Protein AF-M4E0R5-F1 (afdb_monomer_lite)

pLDDT: mean 72.03, std 20.87, range [25.81, 97.62]

Radius of gyration: 23.92 Å; chains: 1; bounding box: 68×45×77 Å

Secondary structure (DSSP, 8-state):
------EEEEE-TT---TTS--PPPHHHHT-SS-SEEEEE--TT-B----SPP--TT--EEEEES-B--HHHHHHHHHT-TT--EEEEES-BS--EEE-TT-TT--EEEEEE-TTTTTS-S----EEE--TT--EEEEEES---S-TTHHHHHHHHHHHHHHHGGG-SEEEEEHHHHHHHHHHHHTTPPPPPP--SEEEEES---TTTHHHHHHHHHT-TT--EEEEE---------HHHHHHHHHHTT--HHHHTS-TT-----SSSSSB-HHHHHHHHHHHHHT-SS--EEEEEEEGGGB-S-GGGG---PPP---------------------TT-B-SSEEEEEEEEEEEEE-----TT-----S-------EEEEEEEEEEEE----

Sequence (392 aa):
MSHNVENLSLDFSRSYYYYYGYMLPDFFYSSSSVKQLTMTLGSYQTIVPECTVSWTSLQKLSLRFCRLSDESMAKILSGCPVLENLTLYHCSELEVLDLSKSLRLRTFVNVCGPNQILHDSHLSCSLVDIASLTEANLEISSIPLNPEFNGVFLQGTVKMLKELKNAEKLKLGRNFIQILSLAEIGGVPFPMFKVKVLTLDTMICQCVIPGIERLLQNSHDLEKLIISGRSCSSILEGVHLAEYFKSQSLNTYQCWRSKDGFNWNTSCWNLQPKHVTSFVELVLKNTEKLDKMDVLLDERYVKFKTEDVVVPTLSPNRNVKKRKSDDVDGEKYVDLKNQDLIGKKINSVQQWRMDGGGYRNGNGRRCGGDGFNDGVKTMVVVVMEIEAVVDT

Organism: Brassica campestris (NCBI:txid3711)

Structure (mmCIF, N/CA/C/O backbone):
data_AF-M4E0R5-F1
#
_entry.id   AF-M4E0R5-F1
#
loop_
_atom_site.group_PDB
_atom_site.id
_atom_site.type_symbol
_atom_site.label_atom_id
_atom_site.label_alt_id
_atom_site.label_comp_id
_atom_site.label_asym_id
_atom_site.label_entity_id
_atom_site.label_seq_id
_atom_site.pdbx_PDB_ins_code
_atom_site.Cartn_x
_atom_site.Cartn_y
_atom_site.Cartn_z
_atom_site.occupancy
_atom_site.B_iso_or_equiv
_atom_site.auth_seq_id
_atom_site.auth_comp_id
_atom_site.auth_asym_id
_atom_site.auth_atom_id
_atom_site.pdbx_PDB_model_num
ATOM 1 N N . MET A 1 1 ? 10.025 -19.221 -33.374 1.00 37.12 1 MET A N 1
ATOM 2 C CA . MET A 1 1 ? 9.482 -20.314 -32.537 1.00 37.12 1 MET A CA 1
ATOM 3 C C . MET A 1 1 ? 8.296 -19.759 -31.769 1.00 37.12 1 MET A C 1
ATOM 5 O O . MET A 1 1 ? 8.468 -18.834 -30.991 1.00 37.12 1 MET A O 1
ATOM 9 N N . SER A 1 2 ? 7.097 -20.244 -32.083 1.00 47.09 2 SER A N 1
ATOM 10 C CA . SER A 1 2 ? 5.797 -19.732 -31.630 1.00 47.09 2 SER A CA 1
ATOM 11 C C . SER A 1 2 ? 5.285 -20.507 -30.416 1.00 47.09 2 SER A C 1
ATOM 13 O O . SER A 1 2 ? 4.265 -21.195 -30.480 1.00 47.09 2 SER A O 1
ATOM 15 N N . HIS A 1 3 ? 6.012 -20.447 -29.307 1.00 56.44 3 HIS A N 1
ATOM 16 C CA . HIS A 1 3 ? 5.421 -20.847 -28.038 1.00 56.44 3 HIS A CA 1
ATOM 17 C C . HIS A 1 3 ? 4.705 -19.614 -27.494 1.00 56.44 3 HIS A C 1
ATOM 19 O O . HIS A 1 3 ? 5.359 -18.642 -27.128 1.00 56.44 3 HIS A O 1
ATOM 25 N N . ASN A 1 4 ? 3.368 -19.637 -27.513 1.00 74.06 4 ASN A N 1
ATOM 26 C CA . ASN A 1 4 ? 2.501 -18.602 -26.942 1.00 74.06 4 ASN A CA 1
ATOM 27 C C . ASN A 1 4 ? 2.642 -18.609 -25.415 1.00 74.06 4 ASN A C 1
ATOM 29 O O . ASN A 1 4 ? 1.762 -19.067 -24.688 1.00 74.06 4 ASN A O 1
ATOM 33 N N . VAL A 1 5 ? 3.798 -18.177 -24.921 1.00 78.25 5 VAL A N 1
ATOM 34 C CA . VAL A 1 5 ? 4.054 -18.060 -23.493 1.00 78.25 5 VAL A CA 1
ATOM 35 C C . VAL A 1 5 ? 3.233 -16.879 -23.001 1.00 78.25 5 VAL A C 1
ATOM 37 O O . VAL A 1 5 ? 3.526 -15.737 -23.346 1.00 78.25 5 VAL A O 1
ATOM 40 N N . GLU A 1 6 ? 2.185 -17.165 -22.230 1.00 89.50 6 GLU A N 1
ATOM 41 C CA . GLU A 1 6 ? 1.337 -16.131 -21.629 1.00 89.50 6 GLU A CA 1
ATOM 42 C C . GLU A 1 6 ? 1.903 -15.631 -20.296 1.00 89.50 6 GLU A C 1
ATOM 44 O O . GLU A 1 6 ? 1.730 -14.467 -19.948 1.00 89.50 6 GLU A O 1
ATOM 49 N N . ASN A 1 7 ? 2.600 -16.499 -19.560 1.00 92.00 7 ASN A N 1
ATOM 50 C CA . ASN A 1 7 ? 3.151 -16.202 -18.243 1.00 92.00 7 ASN A CA 1
ATOM 51 C C . ASN A 1 7 ? 4.648 -16.480 -18.254 1.00 92.00 7 ASN A C 1
ATOM 53 O O . ASN A 1 7 ? 5.063 -17.619 -18.472 1.00 92.00 7 ASN A O 1
ATOM 57 N N . LEU A 1 8 ? 5.446 -15.448 -18.006 1.00 90.31 8 LEU A N 1
ATOM 58 C CA . LEU A 1 8 ? 6.896 -15.538 -17.984 1.00 90.31 8 LEU A CA 1
ATOM 59 C C . LEU A 1 8 ? 7.422 -15.019 -16.645 1.00 90.31 8 LEU A C 1
ATOM 61 O O . LEU A 1 8 ? 7.121 -13.901 -16.235 1.00 90.31 8 LEU A O 1
ATOM 65 N N . SER A 1 9 ? 8.223 -15.838 -15.969 1.00 90.69 9 SER A N 1
ATOM 66 C CA . SER A 1 9 ? 8.942 -15.446 -14.759 1.00 90.69 9 SER A CA 1
ATOM 67 C C . SER A 1 9 ? 10.429 -15.648 -14.988 1.00 90.69 9 SER A C 1
ATOM 69 O O . SER A 1 9 ? 10.860 -16.759 -15.290 1.00 90.69 9 SER A O 1
ATOM 71 N N . LEU A 1 10 ? 11.201 -14.581 -14.826 1.00 87.38 10 LEU A N 1
ATOM 72 C CA . LEU A 1 10 ? 12.648 -14.574 -14.971 1.00 87.38 10 LEU A CA 1
ATOM 73 C C . LEU A 1 10 ? 13.279 -14.211 -13.627 1.00 87.38 10 LEU A C 1
ATOM 75 O O . LEU A 1 10 ? 12.927 -13.196 -13.026 1.00 87.38 10 LEU A O 1
ATOM 79 N N . ASP A 1 11 ? 14.198 -15.048 -13.154 1.00 87.19 11 ASP A N 1
ATOM 80 C CA . ASP A 1 11 ? 14.911 -14.842 -11.896 1.00 87.19 11 ASP A CA 1
ATOM 81 C C . ASP A 1 11 ? 16.423 -14.883 -12.136 1.00 87.19 11 ASP A C 1
ATOM 83 O O . ASP A 1 11 ? 17.022 -15.942 -12.330 1.00 87.19 11 ASP A O 1
ATOM 87 N N . PHE A 1 12 ? 17.021 -13.696 -12.122 1.00 79.75 12 PHE A N 1
ATOM 88 C CA . PHE A 1 12 ? 18.450 -13.443 -12.258 1.00 79.75 12 PHE A CA 1
ATOM 89 C C . PHE A 1 12 ? 19.092 -13.026 -10.922 1.00 79.75 12 PHE A C 1
ATOM 91 O O . PHE A 1 12 ? 20.252 -12.611 -10.899 1.00 79.75 12 PHE A O 1
ATOM 98 N N . SER A 1 13 ? 18.378 -13.172 -9.795 1.00 73.12 13 SER A N 1
ATOM 99 C CA . SER A 1 13 ? 18.837 -12.756 -8.456 1.00 73.12 13 SER A CA 1
ATOM 100 C C . SER A 1 13 ? 20.124 -13.449 -7.995 1.00 73.12 13 SER A C 1
ATOM 102 O O . SER A 1 13 ? 20.842 -12.929 -7.144 1.00 73.12 13 SER A O 1
ATOM 104 N N . ARG A 1 14 ? 20.438 -14.621 -8.562 1.00 66.62 14 ARG A N 1
ATOM 105 C CA . ARG A 1 14 ? 21.638 -15.417 -8.252 1.00 66.62 14 ARG A CA 1
ATOM 106 C C . ARG A 1 14 ? 22.809 -15.182 -9.203 1.00 66.62 14 ARG A C 1
ATOM 108 O O . ARG A 1 14 ? 23.752 -15.970 -9.189 1.00 66.62 14 ARG A O 1
ATOM 115 N N . SER A 1 15 ? 22.765 -14.158 -10.054 1.00 58.75 15 SER A N 1
ATOM 116 C CA . SER A 1 15 ? 23.915 -13.848 -10.904 1.00 58.75 15 SER A CA 1
ATOM 117 C C . SER A 1 15 ? 25.091 -13.394 -10.031 1.00 58.75 15 SER A C 1
ATOM 119 O O . SER A 1 15 ? 25.094 -12.292 -9.493 1.00 58.75 15 SER A O 1
ATOM 121 N N . TYR A 1 16 ? 26.084 -14.272 -9.868 1.00 52.12 16 TYR A N 1
ATOM 122 C CA . TYR A 1 16 ? 27.263 -14.079 -9.011 1.00 52.12 16 TYR A CA 1
ATOM 123 C C . TYR A 1 16 ? 28.243 -13.006 -9.520 1.00 52.12 16 TYR A C 1
ATOM 125 O O . TYR A 1 16 ? 29.253 -12.731 -8.873 1.00 52.12 16 TYR A O 1
ATOM 133 N N . TYR A 1 17 ? 27.974 -12.394 -10.674 1.00 52.88 17 TYR A N 1
ATOM 134 C CA . TYR A 1 17 ? 28.836 -11.380 -11.270 1.00 52.88 17 TYR A CA 1
ATOM 135 C C . TYR A 1 17 ? 28.392 -9.984 -10.834 1.00 52.88 17 TYR A C 1
ATOM 137 O O . TYR A 1 17 ? 27.717 -9.266 -11.563 1.00 52.88 17 TYR A O 1
ATOM 145 N N . TYR A 1 18 ? 28.820 -9.595 -9.634 1.00 53.09 18 TYR A N 1
ATOM 146 C CA . TYR A 1 18 ? 28.557 -8.296 -8.999 1.00 53.09 18 TYR A CA 1
ATOM 147 C C . TYR A 1 18 ? 29.075 -7.063 -9.771 1.00 53.09 18 TYR A C 1
ATOM 149 O O . TYR A 1 18 ? 28.839 -5.942 -9.332 1.00 53.09 18 TYR A O 1
ATOM 157 N N . TYR A 1 19 ? 29.761 -7.243 -10.905 1.00 52.50 19 TYR A N 1
ATOM 158 C CA . TYR A 1 19 ? 30.474 -6.166 -11.603 1.00 52.50 19 TYR A CA 1
ATOM 159 C C . TYR A 1 19 ? 30.042 -5.923 -13.052 1.00 52.50 19 TYR A C 1
ATOM 161 O O . TYR A 1 19 ? 30.365 -4.873 -13.599 1.00 52.50 19 TYR A O 1
ATOM 169 N N . TYR A 1 20 ? 29.293 -6.838 -13.671 1.00 54.25 20 TYR A N 1
ATOM 170 C CA . TYR A 1 20 ? 28.807 -6.658 -15.038 1.00 54.25 20 TYR A CA 1
ATOM 171 C C . TYR A 1 20 ? 27.285 -6.686 -15.012 1.00 54.25 20 TYR A C 1
ATOM 173 O O . TYR A 1 20 ? 26.681 -7.713 -14.697 1.00 54.25 20 TYR A O 1
ATOM 181 N N . GLY A 1 21 ? 26.666 -5.535 -15.285 1.00 58.72 21 GLY A N 1
ATOM 182 C CA . GLY A 1 21 ? 25.216 -5.432 -15.412 1.00 58.72 21 GLY A CA 1
ATOM 183 C C . GLY A 1 21 ? 24.714 -6.475 -16.409 1.00 58.72 21 GLY A C 1
ATOM 184 O O . GLY A 1 21 ? 25.207 -6.553 -17.532 1.00 58.72 21 GLY A O 1
ATOM 185 N N . TYR A 1 22 ? 23.772 -7.318 -15.986 1.00 63.25 22 TYR A N 1
ATOM 186 C CA . TYR A 1 22 ? 23.143 -8.268 -16.894 1.00 63.25 22 TYR A CA 1
ATOM 187 C C . TYR A 1 22 ? 22.145 -7.512 -17.766 1.00 63.25 22 TYR A C 1
ATOM 189 O O . TYR A 1 22 ? 21.127 -7.033 -17.267 1.00 63.25 22 TYR A O 1
ATOM 197 N N . MET A 1 23 ? 22.439 -7.408 -19.059 1.00 68.62 23 MET A N 1
ATOM 198 C CA . MET A 1 23 ? 21.498 -6.875 -20.035 1.00 68.62 23 MET A CA 1
ATOM 199 C C . MET A 1 23 ? 20.584 -7.998 -20.516 1.00 68.62 23 MET A C 1
ATOM 201 O O . MET A 1 23 ? 21.045 -9.031 -21.006 1.00 68.62 23 MET A O 1
ATOM 205 N N . LEU A 1 24 ? 19.276 -7.791 -20.367 1.00 74.19 24 LEU A N 1
ATOM 206 C CA . LEU A 1 24 ? 18.270 -8.651 -20.982 1.00 74.19 24 LEU A CA 1
ATOM 207 C C . LEU A 1 24 ? 18.409 -8.566 -22.510 1.00 74.19 24 LEU A C 1
ATOM 209 O O . LEU A 1 24 ? 18.356 -7.461 -23.046 1.00 74.19 24 LEU A O 1
ATOM 213 N N . PRO A 1 25 ? 18.550 -9.698 -23.220 1.00 76.31 25 PRO A N 1
ATOM 214 C CA . PRO A 1 25 ? 18.583 -9.697 -24.677 1.00 76.31 25 PRO A CA 1
ATOM 215 C C . PRO A 1 25 ? 17.346 -9.041 -25.309 1.00 76.31 25 PRO A C 1
ATOM 217 O O . PRO A 1 25 ? 16.223 -9.258 -24.852 1.00 76.31 25 PRO A O 1
ATOM 220 N N . ASP A 1 26 ? 17.535 -8.336 -26.426 1.00 79.88 26 ASP A N 1
ATOM 221 C CA . ASP A 1 26 ? 16.483 -7.560 -27.104 1.00 79.88 26 ASP A CA 1
ATOM 222 C C . ASP A 1 26 ? 15.208 -8.344 -27.438 1.00 79.88 26 ASP A C 1
ATOM 224 O O . ASP A 1 26 ? 14.092 -7.822 -27.369 1.00 79.88 26 ASP A O 1
ATOM 228 N N . PHE A 1 27 ? 15.343 -9.632 -27.760 1.00 78.88 27 PHE A N 1
ATOM 229 C CA . PHE A 1 27 ? 14.192 -10.460 -28.112 1.00 78.88 27 PHE A CA 1
ATOM 230 C C . PHE A 1 27 ? 13.180 -10.593 -26.960 1.00 78.88 27 PHE A C 1
ATOM 232 O O . PHE A 1 27 ? 11.996 -10.809 -27.221 1.00 78.88 27 PHE A O 1
ATOM 239 N N . PHE A 1 28 ? 13.603 -10.436 -25.698 1.00 79.88 28 PHE A N 1
ATOM 240 C CA . PHE A 1 28 ? 12.690 -10.461 -24.552 1.00 79.88 28 PHE A CA 1
ATOM 241 C C . PHE A 1 28 ? 11.757 -9.251 -24.530 1.00 79.88 28 PHE A C 1
ATOM 243 O O . PHE A 1 28 ? 10.594 -9.382 -24.145 1.00 79.88 28 PHE A O 1
ATOM 250 N N . TYR A 1 29 ? 12.226 -8.092 -24.992 1.00 84.75 29 TYR A N 1
ATOM 251 C CA . TYR A 1 29 ? 11.418 -6.877 -25.076 1.00 84.75 29 TYR A CA 1
ATOM 252 C C . TYR A 1 29 ? 10.427 -6.906 -26.245 1.00 84.75 29 TYR A C 1
ATOM 254 O O . TYR A 1 29 ? 9.484 -6.127 -26.254 1.00 84.75 29 TYR A O 1
ATOM 262 N N . SER A 1 30 ? 10.584 -7.827 -27.200 1.00 84.31 30 SER A N 1
ATOM 263 C CA . SER A 1 30 ? 9.754 -7.911 -28.415 1.00 84.31 30 SER A CA 1
ATOM 264 C C . SER A 1 30 ? 8.632 -8.960 -28.347 1.00 84.31 30 SER A C 1
ATOM 266 O O . SER A 1 30 ? 7.985 -9.249 -29.354 1.00 84.31 30 SER A O 1
ATOM 268 N N . SER A 1 31 ? 8.403 -9.578 -27.184 1.00 83.75 31 SER A N 1
ATOM 269 C CA . SER A 1 31 ? 7.405 -10.644 -27.047 1.00 83.75 31 SER A CA 1
ATOM 270 C C . SER A 1 31 ? 5.974 -10.103 -26.998 1.00 83.75 31 SER A C 1
ATOM 272 O O . SER A 1 31 ? 5.573 -9.462 -26.029 1.00 83.75 31 SER A O 1
ATOM 274 N N . SER A 1 32 ? 5.171 -10.430 -28.012 1.00 85.38 32 SER A N 1
ATOM 275 C CA . SER A 1 32 ? 3.774 -9.995 -28.122 1.00 85.38 32 SER A CA 1
ATOM 276 C C . SER A 1 32 ? 2.759 -10.945 -27.478 1.00 85.38 32 SER A C 1
ATOM 278 O O . SER A 1 32 ? 1.594 -10.576 -27.354 1.00 85.38 32 SER A O 1
ATOM 280 N N . SER A 1 33 ? 3.154 -12.154 -27.056 1.00 88.31 33 SER A N 1
ATOM 281 C CA . SER A 1 33 ? 2.235 -13.150 -26.472 1.00 88.31 33 SER A CA 1
ATOM 282 C C . SER A 1 33 ? 2.136 -13.093 -24.946 1.00 88.31 33 SER A C 1
ATOM 284 O O . SER A 1 33 ? 1.185 -13.627 -24.374 1.00 88.31 33 SER A O 1
ATOM 286 N N . VAL A 1 34 ? 3.125 -12.491 -24.280 1.00 91.56 34 VAL A N 1
ATOM 287 C CA . VAL A 1 34 ? 3.222 -12.494 -22.815 1.00 91.56 34 VAL A CA 1
ATOM 288 C C . VAL A 1 34 ? 2.166 -11.561 -22.232 1.00 91.56 34 VAL A C 1
ATOM 290 O O . VAL A 1 34 ? 2.113 -10.380 -22.559 1.00 91.56 34 VAL A O 1
ATOM 293 N N . LYS A 1 35 ? 1.333 -12.108 -21.345 1.00 95.12 35 LYS A N 1
ATOM 294 C CA . LYS A 1 35 ? 0.284 -11.397 -20.603 1.00 95.12 35 LYS A CA 1
ATOM 295 C C . LYS A 1 35 ? 0.720 -11.051 -19.184 1.00 95.12 35 LYS A C 1
ATOM 297 O O . LYS A 1 35 ? 0.291 -10.030 -18.649 1.00 95.12 35 LYS A O 1
ATOM 302 N N . GLN A 1 36 ? 1.565 -11.880 -18.572 1.00 95.81 36 GLN A N 1
ATOM 303 C CA . GLN A 1 36 ? 2.117 -11.654 -17.237 1.00 95.81 36 GLN A CA 1
ATOM 304 C C . GLN A 1 36 ? 3.633 -11.848 -17.261 1.00 95.81 36 GLN A C 1
ATOM 306 O O . GLN A 1 36 ? 4.116 -12.917 -17.638 1.00 95.81 36 GLN A O 1
ATOM 311 N N . LEU A 1 37 ? 4.366 -10.823 -16.833 1.00 93.94 37 LEU A N 1
ATOM 312 C CA . LEU A 1 37 ? 5.822 -10.821 -16.766 1.00 93.94 37 LEU A CA 1
ATOM 313 C C . LEU A 1 37 ? 6.274 -10.478 -15.350 1.00 93.94 37 LEU A C 1
ATOM 315 O O . LEU A 1 37 ? 5.969 -9.400 -14.843 1.00 93.94 37 LEU A O 1
ATOM 319 N N . THR A 1 38 ? 7.047 -11.375 -14.748 1.00 93.81 38 THR A N 1
ATOM 320 C CA . THR A 1 38 ? 7.777 -11.112 -13.506 1.00 93.81 38 THR A CA 1
ATOM 321 C C . THR A 1 38 ? 9.266 -11.187 -13.786 1.00 93.81 38 THR A C 1
ATOM 323 O O . THR A 1 38 ? 9.756 -12.215 -14.249 1.00 93.81 38 THR A O 1
ATOM 326 N N . MET A 1 39 ? 9.996 -10.122 -13.478 1.00 90.06 39 MET A N 1
ATOM 327 C CA . MET A 1 39 ? 11.451 -10.082 -13.577 1.00 90.06 39 MET A CA 1
ATOM 328 C C . MET A 1 39 ? 12.046 -9.780 -12.210 1.00 90.06 39 MET A C 1
ATOM 330 O O . MET A 1 39 ? 11.710 -8.781 -11.582 1.00 90.06 39 MET A O 1
ATOM 334 N N . THR A 1 40 ? 12.919 -10.668 -11.746 1.00 88.38 40 THR A N 1
ATOM 335 C CA . THR A 1 40 ? 13.699 -10.499 -10.519 1.00 88.38 40 THR A CA 1
ATOM 336 C C . THR A 1 40 ? 15.161 -10.383 -10.908 1.00 88.38 40 THR A C 1
ATOM 338 O O . THR A 1 40 ? 15.722 -11.325 -11.464 1.00 88.38 40 THR A O 1
ATOM 341 N N . LEU A 1 41 ? 15.763 -9.230 -10.649 1.00 81.81 41 LEU A N 1
ATOM 342 C CA . LEU A 1 41 ? 17.167 -8.960 -10.940 1.00 81.81 41 LEU A CA 1
ATOM 343 C C . LEU A 1 41 ? 18.009 -8.982 -9.659 1.00 81.81 41 LEU A C 1
ATOM 345 O O . LEU A 1 41 ? 17.493 -9.120 -8.550 1.00 81.81 41 LEU A O 1
ATOM 349 N N . GLY A 1 42 ? 19.330 -8.909 -9.810 1.00 74.75 42 GLY A N 1
ATOM 350 C CA . GLY A 1 42 ? 20.227 -8.622 -8.689 1.00 74.75 42 GLY A CA 1
ATOM 351 C C . GLY A 1 42 ? 20.220 -7.127 -8.352 1.00 74.75 42 GLY A C 1
ATOM 352 O O . GLY A 1 42 ? 20.099 -6.302 -9.249 1.00 74.75 42 GLY A O 1
ATOM 353 N N . SER A 1 43 ? 20.445 -6.767 -7.085 1.00 65.75 43 SER A N 1
ATOM 354 C CA . SER A 1 43 ? 20.337 -5.395 -6.536 1.00 65.75 43 SER A CA 1
ATOM 355 C C . SER A 1 43 ? 21.202 -4.306 -7.196 1.00 65.75 43 SER A C 1
ATOM 357 O O . SER A 1 43 ? 21.072 -3.132 -6.858 1.00 65.75 43 SER A O 1
ATOM 359 N N . TYR A 1 44 ? 22.099 -4.680 -8.107 1.00 69.94 44 TYR A N 1
ATOM 360 C CA . TYR A 1 44 ? 22.992 -3.778 -8.840 1.00 69.94 44 TYR A CA 1
ATOM 361 C C . TYR A 1 44 ? 22.753 -3.799 -10.355 1.00 69.94 44 TYR A C 1
ATOM 363 O O . TYR A 1 44 ? 23.498 -3.172 -11.100 1.00 69.94 44 TYR A O 1
ATOM 371 N N . GLN A 1 45 ? 21.751 -4.542 -10.826 1.00 75.75 45 GLN A N 1
ATOM 372 C CA . GLN A 1 45 ? 21.467 -4.681 -12.248 1.00 75.75 45 GLN A CA 1
ATOM 373 C C . GLN A 1 45 ? 20.469 -3.621 -12.702 1.00 75.75 45 GLN A C 1
ATOM 375 O O . GLN A 1 45 ? 19.420 -3.428 -12.082 1.00 75.75 45 GLN A O 1
ATOM 380 N N . THR A 1 46 ? 20.801 -2.970 -13.812 1.00 79.75 46 THR A N 1
ATOM 381 C CA . THR A 1 46 ? 19.979 -1.936 -14.439 1.00 79.75 46 THR A CA 1
ATOM 382 C C . THR A 1 46 ? 19.196 -2.515 -15.603 1.00 79.75 46 THR A C 1
ATOM 384 O O . THR A 1 46 ? 19.742 -3.250 -16.426 1.00 79.75 46 THR A O 1
ATOM 387 N N . ILE A 1 47 ? 17.913 -2.169 -15.685 1.00 82.25 47 ILE A N 1
ATOM 388 C CA . ILE A 1 47 ? 17.112 -2.431 -16.878 1.00 82.25 47 ILE A CA 1
ATOM 389 C C . ILE A 1 47 ? 17.338 -1.277 -17.844 1.00 82.25 47 ILE A C 1
ATOM 391 O O . ILE A 1 47 ? 16.903 -0.165 -17.573 1.00 82.25 47 ILE A O 1
ATOM 395 N N . VAL A 1 48 ? 17.989 -1.560 -18.971 1.00 85.69 48 VAL A N 1
ATOM 396 C CA . VAL A 1 48 ? 18.169 -0.612 -20.075 1.00 85.69 48 VAL A CA 1
ATOM 397 C C . VAL A 1 48 ? 17.691 -1.301 -21.351 1.00 85.69 48 VAL A C 1
ATOM 399 O O . VAL A 1 48 ? 18.427 -2.105 -21.922 1.00 85.69 48 VAL A O 1
ATOM 402 N N . PRO A 1 49 ? 16.439 -1.084 -21.785 1.00 84.31 49 PRO A N 1
ATOM 403 C CA . PRO A 1 49 ? 15.980 -1.611 -23.060 1.00 84.31 49 PRO A CA 1
ATOM 404 C C . PRO A 1 49 ? 16.671 -0.828 -24.181 1.00 84.31 49 PRO A C 1
ATOM 406 O O . PRO A 1 49 ? 16.403 0.362 -24.342 1.00 84.31 49 PRO A O 1
ATOM 409 N N . GLU A 1 50 ? 17.540 -1.457 -24.971 1.00 83.94 50 GLU A N 1
ATOM 410 C CA . GLU A 1 50 ? 18.179 -0.806 -26.128 1.00 83.94 50 GLU A CA 1
ATOM 411 C C . GLU A 1 50 ? 17.229 -0.789 -27.337 1.00 83.94 50 GLU A C 1
ATOM 413 O O . GLU A 1 50 ? 17.048 0.240 -27.992 1.00 83.94 50 GLU A O 1
ATOM 418 N N . CYS A 1 51 ? 16.484 -1.873 -27.548 1.00 83.06 51 CYS A N 1
ATOM 419 C CA . CYS A 1 51 ? 15.434 -1.967 -28.563 1.00 83.06 51 CYS A CA 1
ATOM 420 C C . CYS A 1 51 ? 14.076 -1.387 -28.121 1.00 83.06 51 CYS A C 1
ATOM 422 O O . CYS A 1 51 ? 13.846 -1.079 -26.951 1.00 83.06 51 CYS A O 1
ATOM 424 N N . THR A 1 52 ? 13.152 -1.232 -29.073 1.00 87.25 52 THR A N 1
ATOM 425 C CA . THR A 1 52 ? 11.755 -0.870 -28.789 1.00 87.25 52 THR A CA 1
ATOM 426 C C . THR A 1 52 ? 11.062 -1.987 -28.013 1.00 87.25 52 THR A C 1
ATOM 428 O O . THR A 1 52 ? 11.015 -3.129 -28.466 1.00 87.25 52 THR A O 1
ATOM 431 N N . VAL A 1 53 ? 10.469 -1.642 -26.869 1.00 91.31 53 VAL A N 1
ATOM 432 C CA . VAL A 1 53 ? 9.648 -2.576 -26.093 1.00 91.31 53 VAL A CA 1
ATOM 433 C C . VAL A 1 53 ? 8.302 -2.760 -26.796 1.00 91.31 53 VAL A C 1
ATOM 435 O O . VAL A 1 53 ? 7.621 -1.792 -27.116 1.00 91.31 53 VAL A O 1
ATOM 438 N N . SER A 1 54 ? 7.920 -4.008 -27.045 1.00 91.94 54 SER A N 1
ATOM 439 C CA . SER A 1 54 ? 6.700 -4.417 -27.743 1.00 91.94 54 SER A CA 1
ATOM 440 C C . SER A 1 54 ? 5.995 -5.545 -26.980 1.00 91.94 54 SER A C 1
ATOM 442 O O . SER A 1 54 ? 5.787 -6.649 -27.488 1.00 91.94 54 SER A O 1
ATOM 444 N N . TRP A 1 55 ? 5.583 -5.241 -25.753 1.00 93.00 55 TRP A N 1
ATOM 445 C CA . TRP A 1 55 ? 4.798 -6.107 -24.873 1.00 93.00 55 TRP A CA 1
ATOM 446 C C . TRP A 1 55 ? 3.294 -5.854 -25.050 1.00 93.00 55 TRP A C 1
ATOM 448 O O . TRP A 1 55 ? 2.560 -5.530 -24.116 1.00 93.00 55 TRP A O 1
ATOM 458 N N . THR A 1 56 ? 2.817 -6.001 -26.286 1.00 93.19 56 THR A N 1
ATOM 459 C CA . THR A 1 56 ? 1.481 -5.547 -26.712 1.00 93.19 56 THR A CA 1
ATOM 460 C C . THR A 1 56 ? 0.307 -6.267 -26.045 1.00 93.19 56 THR A C 1
ATOM 462 O O . THR A 1 56 ? -0.783 -5.703 -25.995 1.00 93.19 56 THR A O 1
ATOM 465 N N . SER A 1 57 ? 0.518 -7.474 -25.509 1.00 94.25 57 SER A N 1
ATOM 466 C CA . SER A 1 57 ? -0.498 -8.240 -24.765 1.00 94.25 57 SER A CA 1
ATOM 467 C C . SER A 1 57 ? -0.314 -8.196 -23.244 1.00 94.25 57 SER A C 1
ATOM 469 O O . SER A 1 57 ? -1.074 -8.850 -22.526 1.00 94.25 57 SER A O 1
ATOM 471 N N . LEU A 1 58 ? 0.686 -7.464 -22.738 1.00 95.94 58 LEU A N 1
ATOM 472 C CA . LEU A 1 58 ? 1.067 -7.512 -21.331 1.00 95.94 58 LEU A CA 1
ATOM 473 C C . LEU A 1 58 ? 0.064 -6.763 -20.456 1.00 95.94 58 LEU A C 1
ATOM 475 O O . LEU A 1 58 ? -0.095 -5.551 -20.557 1.00 95.94 58 LEU A O 1
ATOM 479 N N . GLN A 1 59 ? -0.580 -7.509 -19.564 1.00 96.88 59 GLN A N 1
ATOM 480 C CA . GLN A 1 59 ? -1.576 -7.013 -18.615 1.00 96.88 59 GLN A CA 1
ATOM 481 C C . GLN A 1 59 ? -0.985 -6.831 -17.218 1.00 96.88 59 GLN A C 1
ATOM 483 O O . GLN A 1 59 ? -1.447 -5.970 -16.468 1.00 96.88 59 GLN A O 1
ATOM 488 N N . LYS A 1 60 ? 0.022 -7.633 -16.845 1.00 97.62 60 LYS A N 1
ATOM 489 C CA . LYS A 1 60 ? 0.671 -7.550 -15.531 1.00 97.62 60 LYS A CA 1
ATOM 490 C C . LYS A 1 60 ? 2.183 -7.533 -15.653 1.00 97.62 60 LYS A C 1
ATOM 492 O O . LYS A 1 60 ? 2.769 -8.466 -16.200 1.00 97.62 60 LYS A O 1
ATOM 497 N N . LEU A 1 61 ? 2.793 -6.508 -15.074 1.00 96.25 61 LEU A N 1
ATOM 498 C CA . LEU A 1 61 ? 4.236 -6.354 -14.992 1.00 96.25 61 LEU A CA 1
ATOM 499 C C . LEU A 1 61 ? 4.670 -6.307 -13.528 1.00 96.25 61 LEU A C 1
ATOM 501 O O . LEU A 1 61 ? 4.188 -5.478 -12.758 1.00 96.25 61 LEU A O 1
ATOM 505 N N . SER A 1 62 ? 5.604 -7.177 -13.155 1.00 95.88 62 SER A N 1
ATOM 506 C CA . SER A 1 62 ? 6.280 -7.151 -11.864 1.00 95.88 62 SER A CA 1
ATOM 507 C C . SER A 1 62 ? 7.787 -7.054 -12.065 1.00 95.88 62 SER A C 1
ATOM 509 O O . SER A 1 62 ? 8.400 -7.937 -12.662 1.00 95.88 62 SER A O 1
ATOM 511 N N . LEU A 1 63 ? 8.381 -5.980 -11.552 1.00 92.19 63 LEU A N 1
ATOM 512 C CA . LEU A 1 63 ? 9.822 -5.748 -11.544 1.00 92.19 63 LEU A CA 1
ATOM 513 C C . LEU A 1 63 ? 10.315 -5.813 -10.103 1.00 92.19 63 LEU A C 1
ATOM 515 O O . LEU A 1 63 ? 9.717 -5.208 -9.211 1.00 92.19 63 LEU A O 1
ATOM 519 N N . ARG A 1 64 ? 11.377 -6.582 -9.860 1.00 88.88 64 ARG A N 1
ATOM 520 C CA . ARG A 1 64 ? 11.907 -6.817 -8.517 1.00 88.88 64 ARG A CA 1
ATOM 521 C C . ARG A 1 64 ? 13.418 -6.636 -8.492 1.00 88.88 64 ARG A C 1
ATOM 523 O O . ARG A 1 64 ? 14.122 -7.263 -9.281 1.00 88.88 64 ARG A O 1
ATOM 530 N N . PHE A 1 65 ? 13.898 -5.838 -7.540 1.00 84.06 65 PHE A N 1
ATOM 531 C CA . PHE A 1 65 ? 15.313 -5.569 -7.278 1.00 84.06 65 PHE A CA 1
ATOM 532 C C . PHE A 1 65 ? 16.063 -5.011 -8.500 1.00 84.06 65 PHE A C 1
ATOM 534 O O . PHE A 1 65 ? 17.168 -5.449 -8.805 1.00 84.06 65 PHE A O 1
ATOM 541 N N . CYS A 1 66 ? 15.447 -4.074 -9.227 1.00 81.19 66 CYS A N 1
ATOM 542 C CA . CYS A 1 66 ? 16.000 -3.491 -10.456 1.00 81.19 66 CYS A CA 1
ATOM 543 C C . CYS A 1 66 ? 16.443 -2.039 -10.234 1.00 81.19 66 CYS A C 1
ATOM 545 O O . CYS A 1 66 ? 15.707 -1.277 -9.614 1.00 81.19 66 CYS A O 1
ATOM 547 N N . ARG A 1 67 ? 17.572 -1.622 -10.811 1.00 84.12 67 ARG A N 1
ATOM 548 C CA . ARG A 1 67 ? 17.841 -0.197 -11.067 1.00 84.12 67 ARG A CA 1
ATOM 549 C C . ARG A 1 67 ? 17.086 0.213 -12.323 1.00 84.12 67 ARG A C 1
ATOM 551 O O . ARG A 1 67 ? 17.200 -0.456 -13.354 1.00 84.12 67 ARG A O 1
ATOM 558 N N . LEU A 1 68 ? 16.254 1.237 -12.216 1.00 85.44 68 LEU A N 1
ATOM 559 C CA . LEU A 1 68 ? 15.285 1.583 -13.243 1.00 85.44 68 LEU A CA 1
ATOM 560 C C . LEU A 1 68 ? 15.192 3.101 -13.364 1.00 85.44 68 LEU A C 1
ATOM 562 O O . LEU A 1 68 ? 14.523 3.733 -12.559 1.00 85.44 68 LEU A O 1
ATOM 566 N N . SER A 1 69 ? 15.835 3.663 -14.388 1.00 88.69 69 SER A N 1
ATOM 567 C CA . SER A 1 69 ? 15.726 5.091 -14.689 1.00 88.69 69 SER A CA 1
ATOM 568 C C . SER A 1 69 ? 14.344 5.460 -15.235 1.00 88.69 69 SER A C 1
ATOM 570 O O . SER A 1 69 ? 13.665 4.631 -15.855 1.00 88.69 69 SER A O 1
ATOM 572 N N . ASP A 1 70 ? 13.973 6.733 -15.092 1.00 89.75 70 ASP A N 1
ATOM 573 C CA . ASP A 1 70 ? 12.744 7.306 -15.657 1.00 89.75 70 ASP A CA 1
ATOM 574 C C . ASP A 1 70 ? 12.617 7.034 -17.169 1.00 89.75 70 ASP A C 1
ATOM 576 O O . ASP A 1 70 ? 11.556 6.634 -17.652 1.00 89.75 70 ASP A O 1
ATOM 580 N N . GLU A 1 71 ? 13.716 7.168 -17.923 1.00 91.56 71 GLU A N 1
ATOM 581 C CA . GLU A 1 71 ? 13.752 6.889 -19.366 1.00 91.56 71 GLU A CA 1
ATOM 582 C C . GLU A 1 71 ? 13.424 5.421 -19.673 1.00 91.56 71 GLU A C 1
ATOM 584 O O . GLU A 1 71 ? 12.586 5.121 -20.532 1.00 91.56 71 GLU A O 1
ATOM 589 N N . SER A 1 72 ? 14.052 4.496 -18.945 1.00 90.69 72 SER A N 1
ATOM 590 C CA . SER A 1 72 ? 13.845 3.059 -19.139 1.00 90.69 72 SER A CA 1
ATOM 591 C C . SER A 1 72 ? 12.413 2.665 -18.798 1.00 90.69 72 SER A C 1
ATOM 593 O O . SER A 1 72 ? 11.790 1.891 -19.531 1.00 90.69 72 SER A O 1
ATOM 595 N N . MET A 1 73 ? 11.857 3.240 -17.728 1.00 92.38 73 MET A N 1
ATOM 596 C CA . MET A 1 73 ? 10.473 3.001 -17.342 1.00 92.38 73 MET A CA 1
ATOM 597 C C . MET A 1 73 ? 9.486 3.563 -18.369 1.00 92.38 73 MET A C 1
ATOM 599 O O . MET A 1 73 ? 8.563 2.858 -18.782 1.00 92.38 73 MET A O 1
ATOM 603 N N . ALA A 1 74 ? 9.705 4.785 -18.860 1.00 92.62 74 ALA A N 1
ATOM 604 C CA . ALA A 1 74 ? 8.876 5.386 -19.902 1.00 92.62 74 ALA A CA 1
ATOM 605 C C . ALA A 1 74 ? 8.889 4.552 -21.195 1.00 92.62 74 ALA A C 1
ATOM 607 O O . ALA A 1 74 ? 7.842 4.346 -21.821 1.00 92.62 74 ALA A O 1
ATOM 608 N N . LYS A 1 75 ? 10.058 4.018 -21.574 1.00 92.81 75 LYS A N 1
ATOM 609 C CA . LYS A 1 75 ? 10.207 3.123 -22.728 1.00 92.81 75 LYS A CA 1
ATOM 610 C C . LYS A 1 75 ? 9.434 1.819 -22.531 1.00 92.81 75 LYS A C 1
ATOM 612 O O . LYS A 1 75 ? 8.678 1.431 -23.421 1.00 92.81 75 LYS A O 1
ATOM 617 N N . ILE A 1 76 ? 9.541 1.194 -21.357 1.00 93.38 76 ILE A N 1
ATOM 618 C CA . ILE A 1 76 ? 8.773 -0.008 -21.002 1.00 93.38 76 ILE A CA 1
ATOM 619 C C . ILE A 1 76 ? 7.269 0.253 -21.085 1.00 93.38 76 ILE A C 1
ATOM 621 O O . ILE A 1 76 ? 6.570 -0.460 -21.805 1.00 93.38 76 ILE A O 1
ATOM 625 N N . LEU A 1 77 ? 6.767 1.289 -20.406 1.00 93.69 77 LEU A N 1
ATOM 626 C CA . LEU A 1 77 ? 5.337 1.603 -20.380 1.00 93.69 77 LEU A CA 1
ATOM 627 C C . LEU A 1 77 ? 4.785 1.915 -21.771 1.00 93.69 77 LEU A C 1
ATOM 629 O O . LEU A 1 77 ? 3.691 1.467 -22.109 1.00 93.69 77 LEU A O 1
ATOM 633 N N . SER A 1 78 ? 5.556 2.607 -22.616 1.00 92.88 78 SER A N 1
ATOM 634 C CA . SER A 1 78 ? 5.152 2.876 -24.002 1.00 92.88 78 SER A CA 1
ATOM 635 C C . SER A 1 78 ? 4.950 1.605 -24.840 1.00 92.88 78 SER A C 1
ATOM 637 O O . SER A 1 78 ? 4.158 1.612 -25.780 1.00 92.88 78 SER A O 1
ATOM 639 N N . GLY A 1 79 ? 5.614 0.507 -24.467 1.00 93.44 79 GLY A N 1
ATOM 640 C CA . GLY A 1 79 ? 5.468 -0.807 -25.087 1.00 93.44 79 GLY A CA 1
ATOM 641 C C . GLY A 1 79 ? 4.357 -1.680 -24.499 1.00 93.44 79 GLY A C 1
ATOM 642 O O . GLY A 1 79 ? 4.161 -2.789 -24.993 1.00 93.44 79 GLY A O 1
ATOM 643 N N . CYS A 1 80 ? 3.636 -1.213 -23.468 1.00 94.62 80 CYS A N 1
ATOM 644 C CA . CYS A 1 80 ? 2.619 -1.976 -22.728 1.00 94.62 80 CYS A CA 1
ATOM 645 C C . CYS A 1 80 ? 1.217 -1.325 -22.800 1.00 94.62 80 CYS A C 1
ATOM 647 O O . CYS A 1 80 ? 0.646 -0.965 -21.768 1.00 94.62 80 CYS A O 1
ATOM 649 N N . PRO A 1 81 ? 0.606 -1.182 -23.990 1.00 93.12 81 PRO A N 1
ATOM 650 C CA . PRO A 1 81 ? -0.638 -0.420 -24.171 1.00 93.12 81 PRO A CA 1
ATOM 651 C C . PRO A 1 81 ? -1.862 -0.997 -23.436 1.00 93.12 81 PRO A C 1
ATOM 653 O O . PRO A 1 81 ? -2.866 -0.306 -23.260 1.00 93.12 81 PRO A O 1
ATOM 656 N N . VAL A 1 82 ? -1.813 -2.267 -23.023 1.00 95.50 82 VAL A N 1
ATOM 657 C CA . VAL A 1 82 ? -2.911 -2.961 -22.327 1.00 95.50 82 VAL A CA 1
ATOM 658 C C . VAL A 1 82 ? -2.596 -3.287 -20.867 1.00 95.50 82 VAL A C 1
ATOM 660 O O . VAL A 1 82 ? -3.281 -4.120 -20.277 1.00 95.50 82 VAL A O 1
ATOM 663 N N . LEU A 1 83 ? -1.581 -2.638 -20.287 1.00 97.00 83 LEU A N 1
ATOM 664 C CA . LEU A 1 83 ? -1.164 -2.869 -18.907 1.00 97.00 83 LEU A CA 1
ATOM 665 C C . LEU A 1 83 ? -2.279 -2.497 -17.926 1.00 97.00 83 LEU A C 1
ATOM 667 O O . LEU A 1 83 ? -2.791 -1.382 -17.947 1.00 97.00 83 LEU A O 1
ATOM 671 N N . GLU A 1 84 ? -2.620 -3.430 -17.042 1.00 97.50 84 GLU A N 1
ATOM 672 C CA . GLU A 1 84 ? -3.660 -3.270 -16.019 1.00 97.50 84 GLU A CA 1
ATOM 673 C C . GLU A 1 84 ? -3.076 -3.270 -14.604 1.00 97.50 84 GLU A C 1
ATOM 675 O O . GLU A 1 84 ? -3.636 -2.637 -13.709 1.00 97.50 84 GLU A O 1
ATOM 680 N N . ASN A 1 85 ? -1.935 -3.943 -14.407 1.00 97.56 85 ASN A N 1
ATOM 681 C CA . ASN A 1 85 ? -1.285 -4.099 -13.110 1.00 97.56 85 ASN A CA 1
ATOM 682 C C . ASN A 1 85 ? 0.222 -3.844 -13.208 1.00 97.56 85 ASN A C 1
ATOM 684 O O . ASN A 1 85 ? 0.919 -4.510 -13.978 1.00 97.56 85 ASN A O 1
ATOM 688 N N . LEU A 1 86 ? 0.727 -2.952 -12.360 1.00 96.44 86 LEU A N 1
ATOM 689 C CA . LEU A 1 86 ? 2.150 -2.660 -12.226 1.00 96.44 86 LEU A CA 1
ATOM 690 C C . LEU A 1 86 ? 2.593 -2.916 -10.788 1.00 96.44 86 LEU A C 1
ATOM 692 O O . LEU A 1 86 ? 1.996 -2.409 -9.843 1.00 96.44 86 LEU A O 1
ATOM 696 N N . THR A 1 87 ? 3.648 -3.706 -10.619 1.00 95.06 87 THR A N 1
ATOM 697 C CA . THR A 1 87 ? 4.271 -3.976 -9.323 1.00 95.06 87 THR A CA 1
ATOM 698 C C . THR A 1 87 ? 5.757 -3.667 -9.383 1.00 95.06 87 THR A C 1
ATOM 700 O O . THR A 1 87 ? 6.492 -4.308 -10.132 1.00 95.06 87 THR A O 1
ATOM 703 N N . LEU A 1 88 ? 6.198 -2.729 -8.553 1.00 91.88 88 LEU A N 1
ATOM 704 C CA . LEU A 1 88 ? 7.601 -2.395 -8.345 1.00 91.88 88 LEU A CA 1
ATOM 705 C C . LEU A 1 88 ? 8.014 -2.862 -6.950 1.00 91.88 88 LEU A C 1
ATOM 707 O O . LEU A 1 88 ? 7.382 -2.517 -5.954 1.00 91.88 88 LEU A O 1
ATOM 711 N N . TYR A 1 89 ? 9.054 -3.685 -6.875 1.00 88.19 89 TYR A N 1
ATOM 712 C CA . TYR A 1 89 ? 9.551 -4.243 -5.624 1.00 88.19 89 TYR A CA 1
ATOM 713 C C . TYR A 1 89 ? 11.040 -3.937 -5.497 1.00 88.19 89 TYR A C 1
ATOM 715 O O . TYR A 1 89 ? 11.845 -4.533 -6.203 1.00 88.19 89 TYR A O 1
ATOM 723 N N . HIS A 1 90 ? 11.425 -3.048 -4.583 1.00 82.69 90 HIS A N 1
ATOM 724 C CA . HIS A 1 90 ? 12.822 -2.666 -4.336 1.00 82.69 90 HIS A CA 1
ATOM 725 C C . HIS A 1 90 ? 13.526 -2.142 -5.606 1.00 82.69 90 HIS A C 1
ATOM 727 O O . HIS A 1 90 ? 14.647 -2.552 -5.906 1.00 82.69 90 HIS A O 1
ATOM 733 N N . CYS A 1 91 ? 12.861 -1.274 -6.375 1.00 83.31 91 CYS A N 1
ATOM 734 C CA . CYS A 1 91 ? 13.392 -0.705 -7.622 1.00 83.31 91 CYS A CA 1
ATOM 735 C C . CYS A 1 91 ? 14.004 0.697 -7.424 1.00 83.31 91 CYS A C 1
ATOM 737 O O . CYS A 1 91 ? 13.260 1.644 -7.202 1.00 83.31 91 CYS A O 1
ATOM 739 N N . SER A 1 92 ? 15.324 0.866 -7.488 1.00 80.50 92 SER A N 1
ATOM 740 C CA . SER A 1 92 ? 15.990 2.170 -7.263 1.00 80.50 92 SER A CA 1
ATOM 741 C C . SER A 1 92 ? 16.145 3.009 -8.536 1.00 80.50 92 SER A C 1
ATOM 743 O O . SER A 1 92 ? 15.949 2.477 -9.627 1.00 80.50 92 SER A O 1
ATOM 745 N N . GLU A 1 93 ? 16.539 4.282 -8.390 1.00 82.25 93 GLU A N 1
ATOM 746 C CA . GLU A 1 93 ? 16.783 5.256 -9.478 1.00 82.25 93 GLU A CA 1
ATOM 747 C C . GLU A 1 93 ? 15.531 5.750 -10.237 1.00 82.25 93 GLU A C 1
ATOM 749 O O . GLU A 1 93 ? 15.658 6.546 -11.165 1.00 82.25 93 GLU A O 1
ATOM 754 N N . LEU A 1 94 ? 14.327 5.308 -9.845 1.00 84.75 94 LEU A N 1
ATOM 755 C CA . LEU A 1 94 ? 13.063 5.780 -10.420 1.00 84.75 94 LEU A CA 1
ATOM 756 C C . LEU A 1 94 ? 12.540 6.984 -9.626 1.00 84.75 94 LEU A C 1
ATOM 758 O O . LEU A 1 94 ? 11.990 6.818 -8.532 1.00 84.75 94 LEU A O 1
ATOM 762 N N . GLU A 1 95 ? 12.658 8.179 -10.195 1.00 82.81 95 GLU A N 1
ATOM 763 C CA . GLU A 1 95 ? 12.218 9.430 -9.570 1.00 82.81 95 GLU A CA 1
ATOM 764 C C . GLU A 1 95 ? 10.797 9.809 -9.990 1.00 82.81 95 GLU A C 1
ATOM 766 O O . GLU A 1 95 ? 10.008 10.293 -9.169 1.00 82.81 95 GLU A O 1
ATOM 771 N N . VAL A 1 96 ? 10.437 9.561 -11.252 1.00 87.38 96 VAL A N 1
ATOM 772 C CA . VAL A 1 96 ? 9.128 9.909 -11.812 1.00 87.38 96 VAL A CA 1
ATOM 773 C C . VAL A 1 96 ? 8.527 8.721 -12.553 1.00 87.38 96 VAL A C 1
ATOM 775 O O . VAL A 1 96 ? 9.091 8.183 -13.503 1.00 87.38 96 VAL A O 1
ATOM 778 N N . LEU A 1 97 ? 7.317 8.340 -12.149 1.00 90.38 97 LEU A N 1
ATOM 779 C CA . LEU A 1 97 ? 6.504 7.351 -12.842 1.00 90.38 97 LEU A CA 1
ATOM 780 C C . LEU A 1 97 ? 5.368 8.056 -13.586 1.00 90.38 97 LEU A C 1
ATOM 782 O O . LEU A 1 97 ? 4.332 8.393 -13.009 1.00 90.38 97 LEU A O 1
ATOM 786 N N . ASP A 1 98 ? 5.579 8.259 -14.884 1.00 90.94 98 ASP A N 1
ATOM 787 C CA . ASP A 1 98 ? 4.581 8.813 -15.796 1.00 90.94 98 ASP A CA 1
ATOM 788 C C . ASP A 1 98 ? 3.659 7.719 -16.345 1.00 90.94 98 ASP A C 1
ATOM 790 O O . ASP A 1 98 ? 4.064 6.850 -17.123 1.00 90.94 98 ASP A O 1
ATOM 794 N N . LEU A 1 99 ? 2.395 7.772 -15.928 1.00 90.50 99 LEU A N 1
ATOM 795 C CA . LEU A 1 99 ? 1.358 6.818 -16.298 1.00 90.50 99 LEU A CA 1
ATOM 796 C C . LEU A 1 99 ? 0.467 7.309 -17.444 1.00 90.50 99 LEU A C 1
ATOM 798 O O . LEU A 1 99 ? -0.468 6.598 -17.812 1.00 90.50 99 LEU A O 1
ATOM 802 N N . SER A 1 100 ? 0.788 8.437 -18.086 1.00 88.88 100 SER A N 1
ATOM 803 C CA . SER A 1 100 ? -0.014 9.019 -19.177 1.00 88.88 100 SER A CA 1
ATOM 804 C C . SER A 1 100 ? -0.203 8.094 -20.379 1.00 88.88 100 SER A C 1
ATOM 806 O O . SER A 1 100 ? -1.219 8.128 -21.073 1.00 88.88 100 SER A O 1
ATOM 808 N N . LYS A 1 101 ? 0.759 7.197 -20.612 1.00 86.75 101 LYS A N 1
ATOM 809 C CA . LYS A 1 101 ? 0.684 6.166 -21.661 1.00 86.75 101 LYS A CA 1
ATOM 810 C C . LYS A 1 101 ? -0.001 4.874 -21.200 1.00 86.75 101 LYS A C 1
ATOM 812 O O . LYS A 1 101 ? -0.271 4.000 -22.018 1.00 86.75 101 LYS A O 1
ATOM 817 N N . SER A 1 102 ? -0.312 4.757 -19.911 1.00 91.56 102 SER A N 1
ATOM 818 C CA . SER A 1 102 ? -0.846 3.557 -19.255 1.00 91.56 102 SER A CA 1
ATOM 819 C C . SER A 1 102 ? -2.323 3.732 -18.881 1.00 91.56 102 SER A C 1
ATOM 821 O O . SER A 1 102 ? -2.738 3.536 -17.739 1.00 91.56 102 SER A O 1
ATOM 823 N N . LEU A 1 103 ? -3.152 4.080 -19.868 1.00 91.75 103 LEU A N 1
ATOM 824 C CA . LEU A 1 103 ? -4.564 4.453 -19.673 1.00 91.75 103 LEU A CA 1
ATOM 825 C C . LEU A 1 103 ? -5.447 3.331 -19.095 1.00 91.75 103 LEU A C 1
ATOM 827 O O . LEU A 1 103 ? -6.529 3.590 -18.567 1.00 91.75 103 LEU A O 1
ATOM 831 N N . ARG A 1 104 ? -5.003 2.074 -19.206 1.00 95.31 104 ARG A N 1
ATOM 832 C CA . ARG A 1 104 ? -5.696 0.892 -18.670 1.00 95.31 104 ARG A CA 1
ATOM 833 C C . ARG A 1 104 ? -5.192 0.454 -17.298 1.00 95.31 104 ARG A C 1
ATOM 835 O O . ARG A 1 104 ? -5.791 -0.452 -16.723 1.00 95.31 104 ARG A O 1
ATOM 842 N N . LEU A 1 105 ? -4.143 1.084 -16.771 1.00 95.38 105 LEU A N 1
ATOM 843 C CA . LEU A 1 105 ? -3.544 0.694 -15.502 1.00 95.38 105 LEU A CA 1
ATOM 844 C C . LEU A 1 105 ? -4.521 0.985 -14.364 1.00 95.38 105 LEU A C 1
ATOM 846 O O . LEU A 1 105 ? -4.895 2.130 -14.143 1.00 95.38 105 LEU A O 1
ATOM 850 N N . ARG A 1 106 ? -4.952 -0.058 -13.652 1.00 95.44 106 ARG A N 1
ATOM 851 C CA . ARG A 1 106 ? -5.923 0.048 -12.552 1.00 95.44 106 ARG A CA 1
ATOM 852 C C . ARG A 1 106 ? -5.277 -0.135 -11.194 1.00 95.44 106 ARG A C 1
ATOM 854 O O . ARG A 1 106 ? -5.707 0.501 -10.233 1.00 95.44 106 ARG A O 1
ATOM 861 N N . THR A 1 107 ? -4.250 -0.976 -11.136 1.00 95.94 107 THR A N 1
ATOM 862 C CA . THR A 1 107 ? -3.620 -1.385 -9.885 1.00 95.94 107 THR A CA 1
ATOM 863 C C . THR A 1 107 ? -2.134 -1.072 -9.907 1.00 95.94 107 THR A C 1
ATOM 865 O O . THR A 1 107 ? -1.394 -1.535 -10.781 1.00 95.94 107 THR A O 1
ATOM 868 N N . PHE A 1 108 ? -1.696 -0.328 -8.898 1.00 94.31 108 PHE A N 1
ATOM 869 C CA . PHE A 1 108 ? -0.295 -0.019 -8.661 1.00 94.31 108 PHE A CA 1
ATOM 870 C C . PHE A 1 108 ? 0.160 -0.585 -7.318 1.00 94.31 108 PHE A C 1
ATOM 872 O O . PHE A 1 108 ? -0.469 -0.363 -6.286 1.00 94.31 108 PHE A O 1
ATOM 879 N N . VAL A 1 109 ? 1.269 -1.315 -7.319 1.00 92.25 109 VAL A N 1
ATOM 880 C CA . VAL A 1 109 ? 1.907 -1.819 -6.104 1.00 92.25 109 VAL A CA 1
ATOM 881 C C . VAL A 1 109 ? 3.338 -1.315 -6.068 1.00 92.25 109 VAL A C 1
ATOM 883 O O . VAL A 1 109 ? 4.107 -1.584 -6.990 1.00 92.25 109 VAL A O 1
ATOM 886 N N . ASN A 1 110 ? 3.704 -0.636 -4.988 1.00 89.25 110 ASN A N 1
ATOM 887 C CA . ASN A 1 110 ? 5.070 -0.209 -4.741 1.00 89.25 110 ASN A CA 1
ATOM 888 C C . ASN A 1 110 ? 5.540 -0.738 -3.390 1.00 89.25 110 ASN A C 1
ATOM 890 O O . ASN A 1 110 ? 4.936 -0.442 -2.358 1.00 89.25 110 ASN A O 1
ATOM 894 N N . VAL A 1 111 ? 6.617 -1.517 -3.407 1.00 85.38 111 VAL A N 1
ATOM 895 C CA . VAL A 1 111 ? 7.287 -1.990 -2.199 1.00 85.38 111 VAL A CA 1
ATOM 896 C C . VAL A 1 111 ? 8.686 -1.407 -2.156 1.00 85.38 111 VAL A C 1
ATOM 898 O O . VAL A 1 111 ? 9.561 -1.829 -2.914 1.00 85.38 111 VAL A O 1
ATOM 901 N N . CYS A 1 112 ? 8.902 -0.456 -1.255 1.00 78.56 112 CYS A N 1
ATOM 902 C CA . CYS A 1 112 ? 10.176 0.233 -1.136 1.00 78.56 112 CYS A CA 1
ATOM 903 C C . CYS A 1 112 ? 11.188 -0.567 -0.306 1.00 78.56 112 CYS A C 1
ATOM 905 O O . CYS A 1 112 ? 10.847 -1.120 0.744 1.00 78.56 112 CYS A O 1
ATOM 907 N N . GLY A 1 113 ? 12.435 -0.607 -0.782 1.00 67.44 113 GLY A N 1
ATOM 908 C CA . GLY A 1 113 ? 13.533 -1.414 -0.244 1.00 67.44 113 GLY A CA 1
ATOM 909 C C . GLY A 1 113 ? 14.671 -0.620 0.406 1.00 67.44 113 GLY A C 1
ATOM 910 O O . GLY A 1 113 ? 14.874 0.534 0.041 1.00 67.44 113 GLY A O 1
ATOM 911 N N . PRO A 1 114 ? 15.494 -1.226 1.291 1.00 54.12 114 PRO A N 1
ATOM 912 C CA . PRO A 1 114 ? 16.576 -0.553 2.033 1.00 54.12 114 PRO A CA 1
ATOM 913 C C . PRO A 1 114 ? 17.711 0.045 1.176 1.00 54.12 114 PRO A C 1
ATOM 915 O O . PRO A 1 114 ? 18.472 0.864 1.679 1.00 54.12 114 PRO A O 1
ATOM 918 N N . ASN A 1 115 ? 17.810 -0.282 -0.117 1.00 49.22 115 ASN A N 1
ATOM 919 C CA . ASN A 1 115 ? 18.813 0.311 -1.016 1.00 49.22 115 ASN A CA 1
ATOM 920 C C . ASN A 1 115 ? 18.300 1.524 -1.816 1.00 49.22 115 ASN A C 1
ATOM 922 O O . ASN A 1 115 ? 19.108 2.388 -2.137 1.00 49.22 115 ASN A O 1
ATOM 926 N N . GLN A 1 116 ? 16.981 1.665 -2.037 1.00 52.53 116 GLN A N 1
ATOM 927 C CA . GLN A 1 116 ? 16.366 2.960 -2.422 1.00 52.53 116 GLN A CA 1
ATOM 928 C C . GLN A 1 116 ? 16.518 4.015 -1.307 1.00 52.53 116 GLN A C 1
ATOM 930 O O . GLN A 1 116 ? 16.223 5.187 -1.483 1.00 52.53 116 GLN A O 1
ATOM 935 N N . ILE A 1 117 ? 16.918 3.552 -0.127 1.00 47.75 117 ILE A N 1
ATOM 936 C CA . ILE A 1 117 ? 16.862 4.226 1.163 1.00 47.75 117 ILE A CA 1
ATOM 937 C C . ILE A 1 117 ? 18.229 4.822 1.561 1.00 47.75 117 ILE A C 1
ATOM 939 O O . ILE A 1 117 ? 18.268 5.767 2.343 1.00 47.75 117 ILE A O 1
ATOM 943 N N . LEU A 1 118 ? 19.341 4.280 1.043 1.00 39.59 118 LEU A N 1
ATOM 944 C CA . LEU A 1 118 ? 20.711 4.664 1.424 1.00 39.59 118 LEU A CA 1
ATOM 945 C C . LEU A 1 118 ? 21.434 5.543 0.390 1.00 39.59 118 LEU A C 1
ATOM 947 O O . LEU A 1 118 ? 22.386 6.223 0.760 1.00 39.59 118 LEU A O 1
ATOM 951 N N . HIS A 1 119 ? 21.014 5.523 -0.880 1.00 40.75 119 HIS A N 1
ATOM 952 C CA . HIS A 1 119 ? 21.717 6.217 -1.969 1.00 40.75 119 HIS A CA 1
ATOM 953 C C . HIS A 1 119 ? 20.901 7.310 -2.670 1.00 40.75 119 HIS A C 1
ATOM 955 O O . HIS A 1 119 ? 21.514 8.217 -3.223 1.00 40.75 119 HIS A O 1
ATOM 961 N N . ASP A 1 120 ? 19.568 7.280 -2.580 1.00 42.81 120 ASP A N 1
ATOM 962 C CA . ASP A 1 120 ? 18.694 8.297 -3.165 1.00 42.81 120 ASP A CA 1
ATOM 963 C C . ASP A 1 120 ? 17.978 9.071 -2.057 1.00 42.81 120 ASP A C 1
ATOM 965 O O . ASP A 1 120 ? 17.173 8.531 -1.298 1.00 42.81 120 ASP A O 1
ATOM 969 N N . SER A 1 121 ? 18.203 10.381 -2.000 1.00 43.12 121 SER A N 1
ATOM 970 C CA . SER A 1 121 ? 17.439 11.344 -1.194 1.00 43.12 121 SER A CA 1
ATOM 971 C C . SER A 1 121 ? 15.963 11.472 -1.617 1.00 43.12 121 SER A C 1
ATOM 973 O O . SER A 1 121 ? 15.270 12.397 -1.193 1.00 43.12 121 SER A O 1
ATOM 975 N N . HIS A 1 122 ? 15.456 10.569 -2.460 1.00 48.78 122 HIS A N 1
ATOM 976 C CA . HIS A 1 122 ? 14.191 10.702 -3.174 1.00 48.78 122 HIS A CA 1
ATOM 977 C C . HIS A 1 122 ? 13.411 9.384 -3.176 1.00 48.78 122 HIS A C 1
ATOM 979 O O . HIS A 1 122 ? 13.127 8.794 -4.208 1.00 48.78 122 HIS A O 1
ATOM 985 N N . LEU A 1 123 ? 12.961 8.952 -1.997 1.00 51.47 123 LEU A N 1
ATOM 986 C CA . LEU A 1 123 ? 11.980 7.858 -1.845 1.00 51.47 123 LEU A CA 1
ATOM 987 C C . LEU A 1 123 ? 10.645 8.111 -2.553 1.00 51.47 123 LEU A C 1
ATOM 989 O O . LEU A 1 123 ? 9.784 7.232 -2.608 1.00 51.47 123 LEU A O 1
ATOM 993 N N . SER A 1 124 ? 10.431 9.331 -3.034 1.00 57.06 124 SER A N 1
ATOM 994 C CA . SER A 1 124 ? 9.240 9.717 -3.762 1.00 57.06 124 SER A CA 1
ATOM 995 C C . SER A 1 124 ? 9.430 9.460 -5.247 1.00 57.06 124 SER A C 1
ATOM 997 O O . SER A 1 124 ? 9.731 10.388 -5.996 1.00 57.06 124 SER A O 1
ATOM 999 N N . CYS A 1 125 ? 9.174 8.226 -5.672 1.00 68.69 125 CYS A N 1
ATOM 1000 C CA . CYS A 1 125 ? 8.685 8.028 -7.026 1.00 68.69 125 CYS A CA 1
ATOM 1001 C C . CYS A 1 125 ? 7.414 8.884 -7.168 1.00 68.69 125 CYS A C 1
ATOM 1003 O O . CYS A 1 125 ? 6.407 8.623 -6.508 1.00 68.69 125 CYS A O 1
ATOM 1005 N N . SER A 1 126 ? 7.508 9.977 -7.919 1.00 81.56 126 SER A N 1
ATOM 1006 C CA . SER A 1 126 ? 6.410 10.922 -8.115 1.00 81.56 126 SER A CA 1
ATOM 1007 C C . SER A 1 126 ? 5.507 10.379 -9.210 1.00 81.56 126 SER A C 1
ATOM 1009 O O . SER A 1 126 ? 5.988 10.032 -10.287 1.00 81.56 126 SER A O 1
ATOM 1011 N N . LEU A 1 127 ? 4.212 10.289 -8.944 1.00 85.50 127 LEU A N 1
ATOM 1012 C CA . LEU A 1 127 ? 3.244 9.737 -9.879 1.00 85.50 127 LEU A CA 1
ATOM 1013 C C . LEU A 1 127 ? 2.644 10.848 -10.747 1.00 85.50 127 LEU A C 1
ATOM 1015 O O . LEU A 1 127 ? 2.085 11.822 -10.237 1.00 85.50 127 LEU A O 1
ATOM 1019 N N . VAL A 1 128 ? 2.711 10.677 -12.067 1.00 87.12 128 VAL A N 1
ATOM 1020 C CA . VAL A 1 128 ? 2.131 11.604 -13.052 1.00 87.12 128 VAL A CA 1
ATOM 1021 C C . VAL A 1 128 ? 1.013 10.901 -13.820 1.00 87.12 128 VAL A C 1
ATOM 1023 O O . VAL A 1 128 ? 1.146 9.742 -14.196 1.00 87.12 128 VAL A O 1
ATOM 1026 N N . ASP A 1 129 ? -0.097 11.615 -14.029 1.00 84.75 129 ASP A N 1
ATOM 1027 C CA . ASP A 1 129 ? -1.294 11.153 -14.749 1.00 84.75 129 ASP A CA 1
ATOM 1028 C C . ASP A 1 129 ? -1.886 9.821 -14.244 1.00 84.75 129 ASP A C 1
ATOM 1030 O O . ASP A 1 129 ? -2.001 8.815 -14.939 1.00 84.75 129 ASP A O 1
ATOM 1034 N N . ILE A 1 130 ? -2.285 9.827 -12.975 1.00 85.56 130 ILE A N 1
ATOM 1035 C CA . ILE A 1 130 ? -2.832 8.669 -12.252 1.00 85.56 130 ILE A CA 1
ATOM 1036 C C . ILE A 1 130 ? -4.349 8.481 -12.421 1.00 85.56 130 ILE A C 1
ATOM 1038 O O . ILE A 1 130 ? -4.962 7.755 -11.641 1.00 85.56 130 ILE A O 1
ATOM 1042 N N . ALA A 1 131 ? -4.994 9.159 -13.375 1.00 87.25 131 ALA A N 1
ATOM 1043 C CA . ALA A 1 131 ? -6.458 9.171 -13.482 1.00 87.25 131 ALA A CA 1
ATOM 1044 C C . ALA A 1 131 ? -7.065 7.778 -13.746 1.00 87.25 131 ALA A C 1
ATOM 1046 O O . ALA A 1 131 ? -8.234 7.538 -13.446 1.00 87.25 131 ALA A O 1
ATOM 1047 N N . SER A 1 132 ? -6.274 6.858 -14.302 1.00 88.94 132 SER A N 1
ATOM 1048 C CA . SER A 1 132 ? -6.667 5.472 -14.549 1.00 88.94 132 SER A CA 1
ATOM 1049 C C . SER A 1 132 ? -6.635 4.587 -13.294 1.00 88.94 132 SER A C 1
ATOM 1051 O O . SER A 1 132 ? -7.367 3.589 -13.259 1.00 88.94 132 SER A O 1
ATOM 1053 N N . LEU A 1 133 ? -5.844 4.950 -12.274 1.00 91.75 133 LEU A N 1
ATOM 1054 C CA . LEU A 1 133 ? -5.618 4.140 -11.078 1.00 91.75 133 LEU A CA 1
ATOM 1055 C C . LEU A 1 133 ? -6.843 4.126 -10.161 1.00 91.75 133 LEU A C 1
ATOM 1057 O O . LEU A 1 133 ? -7.301 5.157 -9.674 1.00 91.75 133 LEU A O 1
ATOM 1061 N N . THR A 1 134 ? -7.320 2.922 -9.859 1.00 94.19 134 THR A N 1
ATOM 1062 C CA . THR A 1 134 ? -8.419 2.680 -8.914 1.00 94.19 134 THR A CA 1
ATOM 1063 C C . THR A 1 134 ? -7.924 2.065 -7.610 1.00 94.19 134 THR A C 1
ATOM 1065 O O . THR A 1 134 ? -8.556 2.232 -6.569 1.00 94.19 134 THR A O 1
ATOM 1068 N N . GLU A 1 135 ? -6.799 1.346 -7.657 1.00 95.88 135 GLU A N 1
ATOM 1069 C CA . GLU A 1 135 ? -6.230 0.620 -6.527 1.00 95.88 135 GLU A CA 1
ATOM 1070 C C . GLU A 1 135 ? -4.728 0.881 -6.385 1.00 95.88 135 GLU A C 1
ATOM 1072 O O . GLU A 1 135 ? -3.973 0.799 -7.356 1.00 95.88 135 GLU A O 1
ATOM 1077 N N . ALA A 1 136 ? -4.287 1.144 -5.155 1.00 94.88 136 ALA A N 1
ATOM 1078 C CA . ALA A 1 136 ? -2.875 1.290 -4.829 1.00 94.88 136 ALA A CA 1
ATOM 1079 C C . ALA A 1 136 ? -2.490 0.497 -3.576 1.00 94.88 136 ALA A C 1
ATOM 1081 O O . ALA A 1 136 ? -3.213 0.509 -2.581 1.00 94.88 136 ALA A O 1
ATOM 1082 N N . ASN A 1 137 ? -1.330 -0.158 -3.606 1.00 93.06 137 ASN A N 1
ATOM 1083 C CA . ASN A 1 137 ? -0.720 -0.824 -2.458 1.00 93.06 137 ASN A CA 1
ATOM 1084 C C . ASN A 1 137 ? 0.684 -0.270 -2.214 1.00 93.06 137 ASN A C 1
ATOM 1086 O O . ASN A 1 137 ? 1.567 -0.440 -3.056 1.00 93.06 137 ASN A O 1
ATOM 1090 N N . LEU A 1 138 ? 0.885 0.361 -1.061 1.00 90.62 138 LEU A N 1
ATOM 1091 C CA . LEU A 1 138 ? 2.157 0.952 -0.668 1.00 90.62 138 LEU A CA 1
ATOM 1092 C C . LEU A 1 138 ? 2.738 0.227 0.540 1.00 90.62 138 LEU A C 1
ATOM 1094 O O . LEU A 1 138 ? 2.139 0.182 1.617 1.00 90.62 138 LEU A O 1
ATOM 1098 N N . GLU A 1 139 ? 3.943 -0.302 0.375 1.00 84.94 139 GLU A N 1
ATOM 1099 C CA . GLU A 1 139 ? 4.662 -1.026 1.413 1.00 84.94 139 GLU A CA 1
ATOM 1100 C C . GLU A 1 139 ? 6.110 -0.542 1.501 1.00 84.94 139 GLU A C 1
ATOM 1102 O O . GLU A 1 139 ? 6.721 -0.137 0.516 1.00 84.94 139 GLU A O 1
ATOM 1107 N N . ILE A 1 140 ? 6.673 -0.593 2.704 1.00 79.19 140 ILE A N 1
ATOM 1108 C CA . ILE A 1 140 ? 8.084 -0.305 2.960 1.00 79.19 140 ILE A CA 1
ATOM 1109 C C . ILE A 1 140 ? 8.634 -1.526 3.681 1.00 79.19 140 ILE A C 1
ATOM 1111 O O . ILE A 1 140 ? 8.191 -1.843 4.784 1.00 79.19 140 ILE A O 1
ATOM 1115 N N . SER A 1 141 ? 9.571 -2.241 3.065 1.00 73.12 141 SER A N 1
ATOM 1116 C CA . SER A 1 141 ? 10.038 -3.525 3.598 1.00 73.12 141 SER A CA 1
ATOM 1117 C C . SER A 1 141 ? 10.960 -3.380 4.807 1.00 73.12 141 SER A C 1
ATOM 1119 O O . SER A 1 141 ? 11.020 -4.271 5.644 1.00 73.12 141 SER A O 1
ATOM 1121 N N . SER A 1 142 ? 11.708 -2.278 4.877 1.00 66.31 142 SER A N 1
ATOM 1122 C CA . SER A 1 142 ? 12.635 -1.958 5.963 1.00 66.31 142 SER A CA 1
ATOM 1123 C C . SER A 1 142 ? 12.760 -0.447 6.055 1.00 66.31 142 SER A C 1
ATOM 1125 O O . SER A 1 142 ? 12.771 0.222 5.027 1.00 66.31 142 SER A O 1
ATOM 1127 N N . ILE A 1 143 ? 12.884 0.085 7.264 1.00 62.53 143 ILE A N 1
ATOM 1128 C CA . ILE A 1 143 ? 13.186 1.500 7.499 1.00 62.53 143 ILE A CA 1
ATOM 1129 C C . ILE A 1 143 ? 14.669 1.569 7.890 1.00 62.53 143 ILE A C 1
ATOM 1131 O O . ILE A 1 143 ? 15.099 0.736 8.692 1.00 62.53 143 ILE A O 1
ATOM 1135 N N . PRO A 1 144 ? 15.488 2.463 7.305 1.00 57.44 144 PRO A N 1
ATOM 1136 C CA . PRO A 1 144 ? 16.877 2.594 7.729 1.00 57.44 144 PRO A CA 1
ATOM 1137 C C . PRO A 1 144 ? 16.925 3.068 9.178 1.00 57.44 144 PRO A C 1
ATOM 1139 O O . PRO A 1 144 ? 16.137 3.906 9.606 1.00 57.44 144 PRO A O 1
ATOM 1142 N N . LEU A 1 145 ? 17.902 2.575 9.929 1.00 57.31 145 LEU A N 1
ATOM 1143 C CA . LEU A 1 145 ? 18.060 2.891 11.348 1.00 57.31 145 LEU A CA 1
ATOM 1144 C C . LEU A 1 145 ? 18.705 4.270 11.599 1.00 57.31 145 LEU A C 1
ATOM 1146 O O . LEU A 1 145 ? 19.143 4.530 12.713 1.00 57.31 145 LEU A O 1
ATOM 1150 N N . ASN A 1 146 ? 18.805 5.139 10.585 1.00 60.62 146 ASN A N 1
ATOM 1151 C CA . ASN A 1 146 ? 19.490 6.427 10.696 1.00 60.62 146 ASN A CA 1
ATOM 1152 C C . ASN A 1 146 ? 18.477 7.592 10.850 1.00 60.62 146 ASN A C 1
ATOM 1154 O O . ASN A 1 146 ? 17.687 7.829 9.932 1.00 60.62 146 ASN A O 1
ATOM 1158 N N . PRO A 1 147 ? 18.506 8.347 11.970 1.00 57.91 147 PRO A N 1
ATOM 1159 C CA . PRO A 1 147 ? 17.591 9.457 12.245 1.00 57.91 147 PRO A CA 1
ATOM 1160 C C . PRO A 1 147 ? 17.554 10.565 11.186 1.00 57.91 147 PRO A C 1
ATOM 1162 O O . PRO A 1 147 ? 16.492 11.152 10.975 1.00 57.91 147 PRO A O 1
ATOM 1165 N N . GLU A 1 148 ? 18.674 10.841 10.511 1.00 58.78 148 GLU A N 1
ATOM 1166 C CA . GLU A 1 148 ? 18.777 11.904 9.494 1.00 58.78 148 GLU A CA 1
ATOM 1167 C C . GLU A 1 148 ? 17.916 11.615 8.263 1.00 58.78 148 GLU A C 1
ATOM 1169 O O . GLU A 1 148 ? 17.404 12.522 7.607 1.00 58.78 148 GLU A O 1
ATOM 1174 N N . PHE A 1 149 ? 17.688 10.334 7.987 1.00 58.19 149 PHE A N 1
ATOM 1175 C CA . PHE A 1 149 ? 16.898 9.900 6.853 1.00 58.19 149 PHE A CA 1
ATOM 1176 C C . PHE A 1 149 ? 15.394 10.096 7.115 1.00 58.19 149 PHE A C 1
ATOM 1178 O O . PHE A 1 149 ? 14.658 10.468 6.209 1.00 58.19 149 PHE A O 1
ATOM 1185 N N . ASN A 1 150 ? 14.915 10.010 8.359 1.00 62.12 150 ASN A N 1
ATOM 1186 C CA . ASN A 1 150 ? 13.478 10.031 8.674 1.00 62.12 150 ASN A CA 1
ATOM 1187 C C . ASN A 1 150 ? 12.708 11.263 8.146 1.00 62.12 150 ASN A C 1
ATOM 1189 O O . ASN A 1 150 ? 11.547 11.131 7.758 1.00 62.12 150 ASN A O 1
ATOM 1193 N N . GLY A 1 151 ? 13.328 12.448 8.080 1.00 63.97 151 GLY A N 1
ATOM 1194 C CA . GLY A 1 151 ? 12.679 13.662 7.557 1.00 63.97 151 GLY A CA 1
ATOM 1195 C C . GLY A 1 151 ? 12.356 13.588 6.058 1.00 63.97 151 GLY A C 1
ATOM 1196 O O . GLY A 1 151 ? 11.235 13.880 5.637 1.00 63.97 151 GLY A O 1
ATOM 1197 N N . VAL A 1 152 ? 13.314 13.118 5.259 1.00 63.78 152 VAL A N 1
ATOM 1198 C CA . VAL A 1 152 ? 13.154 12.907 3.810 1.00 63.78 152 VAL A CA 1
ATOM 1199 C C . VAL A 1 152 ? 12.119 11.809 3.536 1.00 63.78 152 VAL A C 1
ATOM 1201 O O . VAL A 1 152 ? 11.286 11.931 2.635 1.00 63.78 152 VAL A O 1
ATOM 1204 N N . PHE A 1 153 ? 12.106 10.768 4.373 1.00 67.56 153 PHE A N 1
ATOM 1205 C CA . PHE A 1 153 ? 11.143 9.667 4.304 1.00 67.56 153 PHE A CA 1
ATOM 1206 C C . PHE A 1 153 ? 9.714 10.143 4.528 1.00 67.56 153 PHE A C 1
ATOM 1208 O O . PHE A 1 153 ? 8.817 9.785 3.762 1.00 67.56 153 PHE A O 1
ATOM 1215 N N . LEU A 1 154 ? 9.502 10.963 5.559 1.00 72.81 154 LEU A N 1
ATOM 1216 C CA . LEU A 1 154 ? 8.201 11.549 5.868 1.00 72.81 154 LEU A CA 1
ATOM 1217 C C . LEU A 1 154 ? 7.675 12.360 4.687 1.00 72.81 154 LEU A C 1
ATOM 1219 O O . LEU A 1 154 ? 6.542 12.151 4.251 1.00 72.81 154 LEU A O 1
ATOM 1223 N N . GLN A 1 155 ? 8.511 13.240 4.130 1.00 74.88 155 GLN A N 1
ATOM 1224 C CA . GLN A 1 155 ? 8.116 14.090 3.012 1.00 74.88 155 GLN A CA 1
ATOM 1225 C C . GLN A 1 155 ? 7.751 13.265 1.772 1.00 74.88 155 GLN A C 1
ATOM 1227 O O . GLN A 1 155 ? 6.697 13.500 1.178 1.00 74.88 155 GLN A O 1
ATOM 1232 N N . GLY A 1 156 ? 8.577 12.281 1.403 1.00 75.31 156 GLY A N 1
ATOM 1233 C CA . GLY A 1 156 ? 8.326 11.444 0.230 1.00 75.31 156 GLY A CA 1
ATOM 1234 C C . GLY A 1 156 ? 7.084 10.560 0.372 1.00 75.31 156 GLY A C 1
ATOM 1235 O O . GLY A 1 156 ? 6.255 10.502 -0.536 1.00 75.31 156 GLY A O 1
ATOM 1236 N N . THR A 1 157 ? 6.902 9.952 1.547 1.00 77.69 157 THR A N 1
ATOM 1237 C CA . THR A 1 157 ? 5.742 9.103 1.873 1.00 77.69 157 THR A CA 1
ATOM 1238 C C . THR A 1 157 ? 4.438 9.898 1.804 1.00 77.69 157 THR A C 1
ATOM 1240 O O . THR A 1 157 ? 3.470 9.475 1.171 1.00 77.69 157 THR A O 1
ATOM 1243 N N . VAL A 1 158 ? 4.414 11.091 2.409 1.00 80.69 158 VAL A N 1
ATOM 1244 C CA . VAL A 1 158 ? 3.236 11.969 2.391 1.00 80.69 158 VAL A CA 1
ATOM 1245 C C . VAL A 1 158 ? 2.970 12.515 0.986 1.00 80.69 158 VAL A C 1
ATOM 1247 O O . VAL A 1 158 ? 1.809 12.649 0.601 1.00 80.69 158 VAL A O 1
ATOM 1250 N N . LYS A 1 159 ? 4.013 12.812 0.198 1.00 84.00 159 LYS A N 1
ATOM 1251 C CA . LYS A 1 159 ? 3.867 13.245 -1.200 1.00 84.00 159 LYS A CA 1
ATOM 1252 C C . LYS A 1 159 ? 3.168 12.175 -2.044 1.00 84.00 159 LYS A C 1
ATOM 1254 O O . LYS A 1 159 ? 2.143 12.473 -2.650 1.00 84.00 159 LYS A O 1
ATOM 1259 N N . MET A 1 160 ? 3.653 10.935 -2.003 1.00 83.44 160 MET A N 1
ATOM 1260 C CA . MET A 1 160 ? 3.049 9.817 -2.739 1.00 83.44 160 MET A CA 1
ATOM 1261 C C . MET A 1 160 ? 1.598 9.563 -2.301 1.00 83.44 160 MET A C 1
ATOM 1263 O O . MET A 1 160 ? 0.711 9.343 -3.125 1.00 83.44 160 MET A O 1
ATOM 1267 N N . LEU A 1 161 ? 1.317 9.670 -0.999 1.00 87.31 161 LEU A N 1
ATOM 1268 C CA . LEU A 1 161 ? -0.044 9.541 -0.477 1.00 87.31 161 LEU A CA 1
ATOM 1269 C C . LEU A 1 161 ? -0.984 10.649 -0.995 1.00 87.31 161 LEU A C 1
ATOM 1271 O O . LEU A 1 161 ? -2.148 10.379 -1.287 1.00 87.31 161 LEU A O 1
ATOM 1275 N N . LYS A 1 162 ? -0.490 11.889 -1.139 1.00 88.62 162 LYS A N 1
ATOM 1276 C CA . LYS A 1 162 ? -1.247 13.020 -1.715 1.00 88.62 162 LYS A CA 1
ATOM 1277 C C . LYS A 1 162 ? -1.614 12.807 -3.173 1.00 88.62 162 LYS A C 1
ATOM 1279 O O . LYS A 1 162 ? -2.701 13.222 -3.578 1.00 88.62 162 LYS A O 1
ATOM 1284 N N . GLU A 1 163 ? -0.735 12.179 -3.940 1.00 88.75 163 GLU A N 1
ATOM 1285 C CA . GLU A 1 163 ? -1.007 11.828 -5.331 1.00 88.75 163 GLU A CA 1
ATOM 1286 C C . GLU A 1 163 ? -2.160 10.812 -5.375 1.00 88.75 163 GLU A C 1
ATOM 1288 O O . GLU A 1 163 ? -3.171 11.057 -6.021 1.00 88.75 163 GLU A O 1
ATOM 1293 N N . LEU A 1 164 ? -2.133 9.772 -4.543 1.00 89.75 164 LEU A N 1
ATOM 1294 C CA . LEU A 1 164 ? -3.147 8.705 -4.528 1.00 89.75 164 LEU A CA 1
ATOM 1295 C C . LEU A 1 164 ? -4.499 9.058 -3.878 1.00 89.75 164 LEU A C 1
ATOM 1297 O O . LEU A 1 164 ? -5.332 8.176 -3.676 1.00 89.75 164 LEU A O 1
ATOM 1301 N N . LYS A 1 165 ? -4.772 10.333 -3.583 1.00 89.44 165 LYS A N 1
ATOM 1302 C CA . LYS A 1 165 ? -6.002 10.767 -2.890 1.00 89.44 165 LYS A CA 1
ATOM 1303 C C . LYS A 1 165 ? -7.316 10.369 -3.580 1.00 89.44 165 LYS A C 1
ATOM 1305 O O . LYS A 1 165 ? -8.359 10.314 -2.934 1.00 89.44 165 LYS A O 1
ATOM 1310 N N . ASN A 1 166 ? -7.275 10.127 -4.891 1.00 90.81 166 ASN A N 1
ATOM 1311 C CA . ASN A 1 166 ? -8.443 9.766 -5.697 1.00 90.81 166 ASN A CA 1
ATOM 1312 C C . ASN A 1 166 ? -8.650 8.249 -5.849 1.00 90.81 166 ASN A C 1
ATOM 1314 O O . ASN A 1 166 ? -9.639 7.860 -6.462 1.00 90.81 166 ASN A O 1
ATOM 1318 N N . ALA A 1 167 ? -7.743 7.407 -5.340 1.00 93.06 167 ALA A N 1
ATOM 1319 C CA . ALA A 1 167 ? -7.894 5.959 -5.435 1.00 93.06 167 ALA A CA 1
ATOM 1320 C C . ALA A 1 167 ? -9.134 5.488 -4.657 1.00 93.06 167 ALA A C 1
ATOM 1322 O O . ALA A 1 167 ? -9.392 5.952 -3.547 1.00 93.06 167 ALA A O 1
ATOM 1323 N N . GLU A 1 168 ? -9.879 4.535 -5.216 1.00 95.94 168 GLU A N 1
ATOM 1324 C CA . GLU A 1 168 ? -11.039 3.933 -4.547 1.00 95.94 168 GLU A CA 1
ATOM 1325 C C . GLU A 1 168 ? -10.604 2.897 -3.505 1.00 95.94 168 GLU A C 1
ATOM 1327 O O 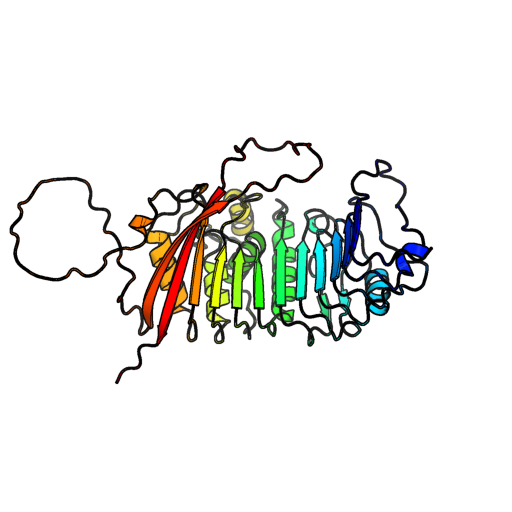. GLU A 1 168 ? -11.265 2.716 -2.480 1.00 95.94 168 GLU A O 1
ATOM 1332 N N . LYS A 1 169 ? -9.483 2.214 -3.761 1.00 97.50 169 LYS A N 1
ATOM 1333 C CA . LYS A 1 169 ? -8.920 1.188 -2.883 1.00 97.50 169 LYS A CA 1
ATOM 1334 C C . LYS A 1 169 ? -7.480 1.523 -2.533 1.00 97.50 169 LYS A C 1
ATOM 1336 O O . LYS A 1 169 ? -6.638 1.675 -3.417 1.00 97.50 169 LYS A O 1
ATOM 1341 N N . LEU A 1 170 ? -7.183 1.582 -1.242 1.00 96.25 170 LEU A N 1
ATOM 1342 C CA . LEU A 1 170 ? -5.838 1.843 -0.750 1.00 96.25 170 LEU A CA 1
ATOM 1343 C C . LEU A 1 170 ? -5.417 0.743 0.220 1.00 96.25 170 LEU A C 1
ATOM 1345 O O . LEU A 1 170 ? -6.109 0.463 1.198 1.00 96.25 170 LEU A O 1
ATOM 1349 N N . LYS A 1 171 ? -4.265 0.127 -0.039 1.00 95.31 171 LYS A N 1
ATOM 1350 C CA . LYS A 1 171 ? -3.599 -0.799 0.871 1.00 95.31 171 LYS A CA 1
ATOM 1351 C C . LYS A 1 171 ? -2.294 -0.183 1.368 1.00 95.31 171 LYS A C 1
ATOM 1353 O O . LYS A 1 171 ? -1.489 0.278 0.567 1.00 95.31 171 LYS A O 1
ATOM 1358 N N . LEU A 1 172 ? -2.081 -0.189 2.681 1.00 93.06 172 LEU A N 1
ATOM 1359 C CA . LEU A 1 172 ? -0.880 0.351 3.316 1.00 93.06 172 LEU A CA 1
ATOM 1360 C C . LEU A 1 172 ? -0.224 -0.704 4.205 1.00 93.06 172 LEU A C 1
ATOM 1362 O O . LEU A 1 172 ? -0.884 -1.323 5.041 1.00 93.06 172 LEU A O 1
ATOM 1366 N N . GLY A 1 173 ? 1.083 -0.892 4.045 1.00 88.25 173 GLY A N 1
ATOM 1367 C CA . GLY A 1 173 ? 1.892 -1.734 4.923 1.00 88.25 173 GLY A CA 1
ATOM 1368 C C . GLY A 1 173 ? 2.237 -1.048 6.248 1.00 88.25 173 GLY A C 1
ATOM 1369 O O . GLY A 1 173 ? 2.327 0.177 6.327 1.00 88.25 173 GLY A O 1
ATOM 1370 N N . ARG A 1 174 ? 2.496 -1.841 7.294 1.00 83.00 174 ARG A N 1
ATOM 1371 C CA . ARG A 1 174 ? 2.854 -1.380 8.651 1.00 83.00 174 ARG A CA 1
ATOM 1372 C C . ARG A 1 174 ? 3.848 -0.218 8.685 1.00 83.00 174 ARG A C 1
ATOM 1374 O O . ARG A 1 174 ? 3.567 0.791 9.320 1.00 83.00 174 ARG A O 1
ATOM 1381 N N . ASN A 1 175 ? 5.000 -0.367 8.036 1.00 81.12 175 ASN A N 1
ATOM 1382 C CA . ASN A 1 175 ? 6.069 0.636 8.060 1.00 81.12 175 ASN A CA 1
ATOM 1383 C C . ASN A 1 175 ? 5.618 1.958 7.423 1.00 81.12 175 ASN A C 1
ATOM 1385 O O . ASN A 1 175 ? 5.945 3.029 7.924 1.00 81.12 175 ASN A O 1
ATOM 1389 N N . PHE A 1 176 ? 4.783 1.887 6.384 1.00 85.69 176 PHE A N 1
ATOM 1390 C CA . PHE A 1 176 ? 4.154 3.065 5.793 1.00 85.69 176 PHE A CA 1
ATOM 1391 C C . PHE A 1 176 ? 3.244 3.761 6.817 1.00 85.69 176 PHE A C 1
ATOM 1393 O O . PHE A 1 176 ? 3.366 4.959 7.048 1.00 85.69 176 PHE A O 1
ATOM 1400 N N . ILE A 1 177 ? 2.389 3.004 7.513 1.00 88.75 177 ILE A N 1
ATOM 1401 C CA . ILE A 1 177 ? 1.467 3.532 8.535 1.00 88.75 177 ILE A CA 1
ATOM 1402 C C . ILE A 1 177 ? 2.222 4.139 9.734 1.00 88.75 177 ILE A C 1
ATOM 1404 O O . ILE A 1 177 ? 1.789 5.147 10.296 1.00 88.75 177 ILE A O 1
ATOM 1408 N N . GLN A 1 178 ? 3.366 3.571 10.121 1.00 83.44 178 GLN A N 1
ATOM 1409 C CA . GLN A 1 178 ? 4.222 4.139 11.170 1.00 83.44 178 GLN A CA 1
ATOM 1410 C C . GLN A 1 178 ? 4.772 5.513 10.772 1.00 83.44 178 GLN A C 1
ATOM 1412 O O . GLN A 1 178 ? 4.707 6.450 11.567 1.00 83.44 178 GLN A O 1
ATOM 1417 N N . ILE A 1 179 ? 5.238 5.669 9.529 1.00 82.19 179 ILE A N 1
ATOM 1418 C CA . ILE A 1 179 ? 5.681 6.968 9.001 1.00 82.19 179 ILE A CA 1
ATOM 1419 C C . ILE A 1 179 ? 4.511 7.959 8.956 1.00 82.19 179 ILE A C 1
ATOM 1421 O O . ILE A 1 179 ? 4.670 9.116 9.330 1.00 82.19 179 ILE A O 1
ATOM 1425 N N . LEU A 1 180 ? 3.308 7.518 8.584 1.00 87.50 180 LEU A N 1
ATOM 1426 C CA . LEU A 1 180 ? 2.122 8.379 8.648 1.00 87.50 180 LEU A CA 1
ATOM 1427 C C . LEU A 1 180 ? 1.777 8.802 10.080 1.00 87.50 180 LEU A C 1
ATOM 1429 O O . LEU A 1 180 ? 1.346 9.930 10.300 1.00 87.50 180 LEU A O 1
ATOM 1433 N N . SER A 1 181 ? 2.010 7.935 11.063 1.00 87.56 181 SER A N 1
ATOM 1434 C CA . SER A 1 181 ? 1.806 8.284 12.471 1.00 87.56 181 SER A CA 1
ATOM 1435 C C . SER A 1 181 ? 2.806 9.338 12.941 1.00 87.56 181 SER A C 1
ATOM 1437 O O . SER A 1 181 ? 2.422 10.279 13.628 1.00 87.56 181 SER A O 1
ATOM 1439 N N . LEU A 1 182 ? 4.068 9.232 12.515 1.00 81.88 182 LEU A N 1
ATOM 1440 C CA . LEU A 1 182 ? 5.071 10.279 12.721 1.00 81.88 182 LEU A CA 1
ATOM 1441 C C . LEU A 1 182 ? 4.667 11.599 12.050 1.00 81.88 182 LEU A C 1
ATOM 1443 O O . LEU A 1 182 ? 4.823 12.657 12.654 1.00 81.88 182 LEU A O 1
ATOM 1447 N N . ALA A 1 183 ? 4.122 11.541 10.833 1.00 84.75 183 ALA A N 1
ATOM 1448 C CA . ALA A 1 183 ? 3.644 12.718 10.116 1.00 84.75 183 ALA A CA 1
ATOM 1449 C C . ALA A 1 183 ? 2.487 13.411 10.862 1.00 84.75 183 ALA A C 1
ATOM 1451 O O . ALA A 1 183 ? 2.510 14.631 10.998 1.00 84.75 183 ALA A O 1
ATOM 1452 N N . GLU A 1 184 ? 1.525 12.654 11.403 1.00 88.12 184 GLU A N 1
ATOM 1453 C CA . GLU A 1 184 ? 0.447 13.205 12.242 1.00 88.12 184 GLU A CA 1
ATOM 1454 C C . GLU A 1 184 ? 0.997 13.864 13.514 1.00 88.12 184 GLU A C 1
ATOM 1456 O O . GLU A 1 184 ? 0.618 14.988 13.834 1.00 88.12 184 GLU A O 1
ATOM 1461 N N . ILE A 1 185 ? 1.931 13.210 14.215 1.00 83.62 185 ILE A N 1
ATOM 1462 C CA . ILE A 1 185 ? 2.552 13.772 15.428 1.00 83.62 185 ILE A CA 1
ATOM 1463 C C . ILE A 1 185 ? 3.319 15.062 15.105 1.00 83.62 185 ILE A C 1
ATOM 1465 O O . ILE A 1 185 ? 3.283 16.016 15.880 1.00 83.62 185 ILE A O 1
ATOM 1469 N N . GLY A 1 186 ? 3.985 15.104 13.951 1.00 80.44 186 GLY A N 1
ATOM 1470 C CA . GLY A 1 186 ? 4.668 16.290 13.437 1.00 80.44 186 GLY A CA 1
ATOM 1471 C C . GLY A 1 186 ? 3.735 17.372 12.881 1.00 80.44 186 GLY A C 1
ATOM 1472 O O . GLY A 1 186 ? 4.227 18.378 12.374 1.00 80.44 186 GLY A O 1
ATOM 1473 N N . GLY A 1 187 ? 2.411 17.187 12.930 1.00 84.56 187 GLY A N 1
ATOM 1474 C CA . GLY A 1 187 ? 1.434 18.159 12.432 1.00 84.56 187 GLY A CA 1
ATOM 1475 C C . GLY A 1 187 ? 1.420 18.311 10.907 1.00 84.56 187 GLY A C 1
ATOM 1476 O O . GLY A 1 187 ? 0.975 19.337 10.389 1.00 84.56 187 GLY A O 1
ATOM 1477 N N . VAL A 1 188 ? 1.915 17.316 10.168 1.00 86.50 188 VAL A N 1
ATOM 1478 C CA . VAL A 1 188 ? 1.942 17.345 8.703 1.00 86.50 188 VAL A CA 1
ATOM 1479 C C . VAL A 1 188 ? 0.513 17.191 8.162 1.00 86.50 188 VAL A C 1
ATOM 1481 O O . VAL A 1 188 ? -0.199 16.271 8.562 1.00 86.50 188 VAL A O 1
ATOM 1484 N N . PRO A 1 189 ? 0.061 18.044 7.224 1.00 87.19 189 PRO A N 1
ATOM 1485 C CA . PRO A 1 189 ? -1.290 17.958 6.684 1.00 87.19 189 PRO A CA 1
ATOM 1486 C C . PRO A 1 189 ? -1.465 16.763 5.734 1.00 87.19 189 PRO A C 1
ATOM 1488 O O . PRO A 1 189 ? -0.654 16.539 4.826 1.00 87.19 189 PRO A O 1
ATOM 1491 N N . PHE A 1 190 ? -2.583 16.056 5.907 1.00 90.12 190 PHE A N 1
ATOM 1492 C CA . PHE A 1 190 ? -3.022 14.937 5.071 1.00 90.12 190 PHE A CA 1
ATOM 1493 C C . PHE A 1 190 ? -4.013 15.415 3.998 1.00 90.12 190 PHE A C 1
ATOM 1495 O O . PHE A 1 190 ? -4.714 16.406 4.212 1.00 90.12 190 PHE A O 1
ATOM 1502 N N . PRO A 1 191 ? -4.053 14.760 2.826 1.00 90.62 191 PRO A N 1
ATOM 1503 C CA . PRO A 1 191 ? -5.085 15.011 1.826 1.00 90.62 191 PRO A CA 1
ATOM 1504 C C . PRO A 1 191 ? -6.426 14.403 2.263 1.00 90.62 191 PRO A C 1
ATOM 1506 O O . PRO A 1 191 ? -6.447 13.404 2.975 1.00 90.62 191 PRO A O 1
ATOM 1509 N N . MET A 1 192 ? -7.530 14.944 1.746 1.00 94.19 192 MET A N 1
ATOM 1510 C CA . MET A 1 192 ? -8.834 14.275 1.792 1.00 94.19 192 MET A CA 1
ATOM 1511 C C . MET A 1 192 ? -8.887 13.169 0.737 1.00 94.19 192 MET A C 1
ATOM 1513 O O . MET A 1 192 ? -8.591 13.422 -0.435 1.00 94.19 192 MET A O 1
ATOM 1517 N N . PHE A 1 193 ? -9.271 11.965 1.149 1.00 93.12 193 PHE A N 1
ATOM 1518 C CA . PHE A 1 193 ? -9.315 10.768 0.319 1.00 93.12 193 PHE A CA 1
ATOM 1519 C C . PHE A 1 193 ? -10.727 10.482 -0.195 1.00 93.12 193 PHE A C 1
ATOM 1521 O O . PHE A 1 193 ? -11.710 10.657 0.521 1.00 93.12 193 PHE A O 1
ATOM 1528 N N . LYS A 1 194 ? -10.808 9.941 -1.414 1.00 93.81 194 LYS A N 1
ATOM 1529 C CA . LYS A 1 194 ? -12.017 9.312 -1.983 1.00 93.81 194 LYS A CA 1
ATOM 1530 C C . LYS A 1 194 ? -12.026 7.789 -1.802 1.00 93.81 194 LYS A C 1
ATOM 1532 O O . LYS A 1 194 ? -12.703 7.069 -2.532 1.00 93.81 194 LYS A O 1
ATOM 1537 N N . VAL A 1 195 ? -11.213 7.297 -0.869 1.00 95.31 195 VAL A N 1
ATOM 1538 C CA . VAL A 1 195 ? -11.033 5.868 -0.619 1.00 95.31 195 VAL A CA 1
ATOM 1539 C C . VAL A 1 195 ? -12.321 5.290 -0.047 1.00 95.31 195 VAL A C 1
ATOM 1541 O O . VAL A 1 195 ? -12.816 5.757 0.974 1.00 95.31 195 VAL A O 1
ATOM 1544 N N . LYS A 1 196 ? -12.808 4.228 -0.688 1.00 97.31 196 LYS A N 1
ATOM 1545 C CA . LYS A 1 196 ? -13.956 3.424 -0.260 1.00 97.31 196 LYS A CA 1
ATOM 1546 C C . LYS A 1 196 ? -13.543 2.147 0.450 1.00 97.31 196 LYS A C 1
ATOM 1548 O O . LYS A 1 196 ? -14.268 1.653 1.307 1.00 97.31 196 LYS A O 1
ATOM 1553 N N . VAL A 1 197 ? -12.376 1.603 0.101 1.00 97.50 197 VAL A N 1
ATOM 1554 C CA . VAL A 1 197 ? -11.821 0.404 0.737 1.00 97.50 197 VAL A CA 1
ATOM 1555 C C . VAL A 1 197 ? -10.405 0.681 1.216 1.00 97.50 197 VAL A C 1
ATOM 1557 O O . VAL A 1 197 ? -9.495 0.869 0.409 1.00 97.50 197 VAL A O 1
ATOM 1560 N N . LEU A 1 198 ? -10.205 0.639 2.530 1.00 97.50 198 LEU A N 1
ATOM 1561 C CA . LEU A 1 198 ? -8.897 0.802 3.155 1.00 97.50 198 LEU A CA 1
ATOM 1562 C C . LEU A 1 198 ? -8.431 -0.537 3.730 1.00 97.50 198 LEU A C 1
ATOM 1564 O O . LEU A 1 198 ? -9.109 -1.141 4.557 1.00 97.50 198 LEU A O 1
ATOM 1568 N N . THR A 1 199 ? -7.263 -1.008 3.300 1.00 95.88 199 THR A N 1
ATOM 1569 C CA . THR A 1 199 ? -6.607 -2.198 3.855 1.00 95.88 199 THR A CA 1
ATOM 1570 C C . THR A 1 199 ? -5.326 -1.797 4.572 1.00 95.88 199 THR A C 1
ATOM 1572 O O . THR A 1 199 ? -4.409 -1.254 3.966 1.00 95.88 199 THR A O 1
ATOM 1575 N N . LEU A 1 200 ? -5.226 -2.103 5.857 1.00 94.50 200 LEU A N 1
ATOM 1576 C CA . LEU A 1 200 ? -4.062 -1.810 6.681 1.00 94.50 200 LEU A CA 1
ATOM 1577 C C . LEU A 1 200 ? -3.384 -3.125 7.061 1.00 94.50 200 LEU A C 1
ATOM 1579 O O . LEU A 1 200 ? -3.909 -3.903 7.857 1.00 94.50 200 LEU A O 1
ATOM 1583 N N . ASP A 1 201 ? -2.216 -3.389 6.479 1.00 89.25 201 ASP A N 1
ATOM 1584 C CA . ASP A 1 201 ? -1.417 -4.583 6.769 1.00 89.25 201 ASP A CA 1
ATOM 1585 C C . ASP A 1 201 ? -0.529 -4.312 7.994 1.00 89.25 201 ASP A C 1
ATOM 1587 O O . ASP A 1 201 ? 0.670 -4.041 7.895 1.00 89.25 201 ASP A O 1
ATOM 1591 N N . THR A 1 202 ? -1.163 -4.260 9.165 1.00 85.69 202 THR A N 1
ATOM 1592 C CA . THR A 1 202 ? -0.535 -3.939 10.446 1.00 85.69 202 THR A CA 1
ATOM 1593 C C . THR A 1 202 ? -1.226 -4.633 11.620 1.00 85.69 202 THR A C 1
ATOM 1595 O O . THR A 1 202 ? -2.366 -5.083 11.529 1.00 85.69 202 THR A O 1
ATOM 1598 N N . MET A 1 203 ? -0.528 -4.676 12.756 1.00 82.50 203 MET A N 1
ATOM 1599 C CA . MET A 1 203 ? -1.101 -5.059 14.049 1.00 82.50 203 MET A CA 1
ATOM 1600 C C . MET A 1 203 ? -1.506 -3.814 14.839 1.00 82.50 203 MET A C 1
ATOM 1602 O O . MET A 1 203 ? -0.838 -2.781 14.764 1.00 82.50 203 MET A O 1
ATOM 1606 N N . ILE A 1 204 ? -2.548 -3.946 15.660 1.00 84.25 204 ILE A N 1
ATOM 1607 C CA . ILE A 1 204 ? -3.036 -2.888 16.551 1.00 84.25 204 ILE A CA 1
ATOM 1608 C C . ILE A 1 204 ? -2.012 -2.660 17.677 1.00 84.25 204 ILE A C 1
ATOM 1610 O O . ILE A 1 204 ? -1.836 -3.503 18.555 1.00 84.25 204 ILE A O 1
ATOM 1614 N N . CYS A 1 205 ? -1.304 -1.532 17.636 1.00 83.00 205 CYS A N 1
ATOM 1615 C CA . CYS A 1 205 ? -0.333 -1.111 18.652 1.00 83.00 205 CYS A CA 1
ATOM 1616 C C . CYS A 1 205 ? -0.106 0.403 18.578 1.00 83.00 205 CYS A C 1
ATOM 1618 O O . CYS A 1 205 ? -0.386 1.020 17.552 1.00 83.00 205 CYS A O 1
ATOM 1620 N N . GLN A 1 206 ? 0.425 1.002 19.645 1.00 82.31 206 GLN A N 1
ATOM 1621 C CA . GLN A 1 206 ? 0.473 2.461 19.808 1.00 82.31 206 GLN A CA 1
ATOM 1622 C C . GLN A 1 206 ? 1.164 3.214 18.654 1.00 82.31 206 GLN A C 1
ATOM 1624 O O . GLN A 1 206 ? 0.771 4.328 18.327 1.00 82.31 206 GLN A O 1
ATOM 1629 N N . CYS A 1 207 ? 2.169 2.609 18.008 1.00 79.88 207 CYS A N 1
ATOM 1630 C CA . CYS A 1 207 ? 2.999 3.283 17.003 1.00 79.88 207 CYS A CA 1
ATOM 1631 C C . CYS A 1 207 ? 2.314 3.491 15.645 1.00 79.88 207 CYS A C 1
ATOM 1633 O O . CYS A 1 207 ? 2.879 4.156 14.779 1.00 79.88 207 CYS A O 1
ATOM 1635 N N . VAL A 1 208 ? 1.125 2.914 15.445 1.00 86.19 208 VAL A N 1
ATOM 1636 C CA . VAL A 1 208 ? 0.337 3.078 14.214 1.00 86.19 208 VAL A CA 1
ATOM 1637 C C . VAL A 1 208 ? -0.972 3.833 14.431 1.00 86.19 208 VAL A C 1
ATOM 1639 O O . VAL A 1 208 ? -1.577 4.275 13.460 1.00 86.19 208 VAL A O 1
ATOM 1642 N N . ILE A 1 209 ? -1.423 3.987 15.681 1.00 89.00 209 ILE A N 1
ATOM 1643 C CA . ILE A 1 209 ? -2.742 4.563 15.978 1.00 89.00 209 ILE A CA 1
ATOM 1644 C C . ILE A 1 209 ? -2.897 5.992 15.446 1.00 89.00 209 ILE A C 1
ATOM 1646 O O . ILE A 1 209 ? -3.900 6.222 14.774 1.00 89.00 209 ILE A O 1
ATOM 1650 N N . PRO A 1 210 ? -1.938 6.925 15.633 1.00 89.69 210 PRO A N 1
ATOM 1651 C CA . PRO A 1 210 ? -2.107 8.291 15.133 1.00 89.69 210 PRO A CA 1
ATOM 1652 C C . PRO A 1 210 ? -2.297 8.348 13.612 1.00 89.69 210 PRO A C 1
ATOM 1654 O O . PRO A 1 210 ? -3.160 9.064 13.110 1.00 89.69 210 PRO A O 1
ATOM 1657 N N . GLY A 1 211 ? -1.532 7.547 12.866 1.00 91.12 211 GLY A N 1
ATOM 1658 C CA . GLY A 1 211 ? -1.640 7.477 11.412 1.00 91.12 211 GLY A CA 1
ATOM 1659 C C . GLY A 1 211 ? -2.961 6.859 10.962 1.00 91.12 211 GLY A C 1
ATOM 1660 O O . GLY A 1 211 ? -3.573 7.359 10.024 1.00 91.12 211 GLY A O 1
ATOM 1661 N N . ILE A 1 212 ? -3.431 5.807 11.644 1.00 93.81 212 ILE A N 1
ATOM 1662 C CA . ILE A 1 212 ? -4.736 5.190 11.358 1.00 93.81 212 ILE A CA 1
ATOM 1663 C C . ILE A 1 212 ? -5.869 6.175 11.639 1.00 93.81 212 ILE A C 1
ATOM 1665 O O . ILE A 1 212 ? -6.705 6.385 10.767 1.00 93.81 212 ILE A O 1
ATOM 1669 N N . GLU A 1 213 ? -5.883 6.805 12.815 1.00 93.44 213 GLU A N 1
ATOM 1670 C CA . GLU A 1 213 ? -6.893 7.799 13.186 1.00 93.44 213 GLU A CA 1
ATOM 1671 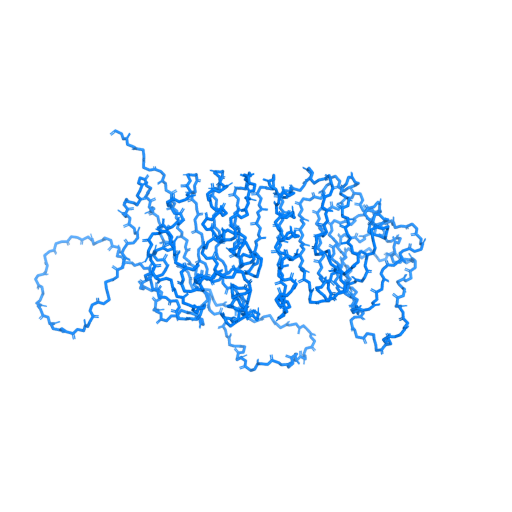C C . GLU A 1 213 ? -6.968 8.906 12.130 1.00 93.44 213 GLU A C 1
ATOM 1673 O O . GLU A 1 213 ? -8.047 9.221 11.625 1.00 93.44 213 GLU A O 1
ATOM 1678 N N . ARG A 1 214 ? -5.807 9.429 11.714 1.00 93.50 214 ARG A N 1
ATOM 1679 C CA . ARG A 1 214 ? -5.746 10.474 10.696 1.00 93.50 214 ARG A CA 1
ATOM 1680 C C . ARG A 1 214 ? -6.247 10.000 9.334 1.00 93.50 214 ARG A C 1
ATOM 1682 O O . ARG A 1 214 ? -6.972 10.741 8.675 1.00 93.50 214 ARG A O 1
ATOM 1689 N N . LEU A 1 215 ? -5.898 8.789 8.902 1.00 95.38 215 LEU A N 1
ATOM 1690 C CA . LEU A 1 215 ? -6.399 8.220 7.647 1.00 95.38 215 LEU A CA 1
ATOM 1691 C C . LEU A 1 215 ? -7.926 8.104 7.650 1.00 95.38 215 LEU A C 1
ATOM 1693 O O . LEU A 1 215 ? -8.559 8.481 6.666 1.00 95.38 215 LEU A O 1
ATOM 1697 N N . LEU A 1 216 ? -8.510 7.635 8.754 1.00 95.69 216 LEU A N 1
ATOM 1698 C CA . LEU A 1 216 ? -9.960 7.494 8.904 1.00 95.69 216 LEU A CA 1
ATOM 1699 C C . LEU A 1 216 ? -10.660 8.858 8.845 1.00 95.69 216 LEU A C 1
ATOM 1701 O O . LEU A 1 216 ? -11.559 9.036 8.029 1.00 95.69 216 LEU A O 1
ATOM 1705 N N . GLN A 1 217 ? -10.160 9.849 9.593 1.00 94.06 217 GLN A N 1
ATOM 1706 C CA . GLN A 1 217 ? -10.683 11.226 9.587 1.00 94.06 217 GLN A CA 1
ATOM 1707 C C . GLN A 1 217 ? -10.661 11.885 8.205 1.00 94.06 217 GLN A C 1
ATOM 1709 O O . GLN A 1 217 ? -11.460 12.773 7.935 1.00 94.06 217 GLN A O 1
ATOM 1714 N N . ASN A 1 218 ? -9.732 11.482 7.335 1.00 95.31 218 ASN A N 1
ATOM 1715 C CA . ASN A 1 218 ? -9.608 12.034 5.988 1.00 95.31 218 ASN A CA 1
ATOM 1716 C C . ASN A 1 218 ? -10.318 11.178 4.921 1.00 95.31 218 ASN A C 1
ATOM 1718 O O . ASN A 1 218 ? -10.241 11.519 3.743 1.00 95.31 218 ASN A O 1
ATOM 1722 N N . SER A 1 219 ? -11.002 10.091 5.299 1.00 95.94 219 SER A N 1
ATOM 1723 C CA . SER A 1 219 ? -11.646 9.138 4.380 1.00 95.94 219 SER A CA 1
ATOM 1724 C C . SER A 1 219 ? -13.162 9.057 4.619 1.00 95.94 219 SER A C 1
ATOM 1726 O O . SER A 1 219 ? -13.678 8.027 5.046 1.00 95.94 219 SER A O 1
ATOM 1728 N N . HIS A 1 220 ? -13.902 10.137 4.345 1.00 92.56 220 HIS A N 1
ATOM 1729 C CA . HIS A 1 220 ? -15.353 10.195 4.624 1.00 92.56 220 HIS A CA 1
ATOM 1730 C C . HIS A 1 220 ? -16.197 9.208 3.802 1.00 92.56 220 HIS A C 1
ATOM 1732 O O . HIS A 1 220 ? -17.274 8.805 4.239 1.00 92.56 220 HIS A O 1
ATOM 1738 N N . ASP A 1 221 ? -15.712 8.802 2.626 1.00 95.19 221 ASP A N 1
ATOM 1739 C CA . ASP A 1 221 ? -16.385 7.835 1.751 1.00 95.19 221 ASP A CA 1
ATOM 1740 C C . ASP A 1 221 ? -16.002 6.374 2.048 1.00 95.19 221 ASP A C 1
ATOM 1742 O O . ASP A 1 221 ? -16.300 5.487 1.252 1.00 95.19 221 ASP A O 1
ATOM 1746 N N . LEU A 1 222 ? -15.331 6.110 3.175 1.00 97.12 222 LEU A N 1
ATOM 1747 C CA . LEU A 1 222 ? -14.864 4.775 3.530 1.00 97.12 222 LEU A CA 1
ATOM 1748 C C . LEU A 1 222 ? -16.036 3.840 3.861 1.00 97.12 222 LEU A C 1
ATOM 1750 O O . LEU A 1 222 ? -16.625 3.945 4.932 1.00 97.12 222 LEU A O 1
ATOM 1754 N N . GLU A 1 223 ? -16.303 2.889 2.967 1.00 96.31 223 GLU A N 1
ATOM 1755 C CA . GLU A 1 223 ? -17.349 1.860 3.079 1.00 96.31 223 GLU A CA 1
ATOM 1756 C C . GLU A 1 223 ? -16.816 0.588 3.766 1.00 96.31 223 GLU A C 1
ATOM 1758 O O . GLU A 1 223 ? -17.531 -0.094 4.505 1.00 96.31 223 GLU A O 1
ATOM 1763 N N . LYS A 1 224 ? -15.532 0.257 3.553 1.00 96.19 224 LYS A N 1
ATOM 1764 C CA . LYS A 1 224 ? -14.916 -0.966 4.081 1.00 96.19 224 LYS A CA 1
ATOM 1765 C C . LYS A 1 224 ? -13.508 -0.756 4.636 1.00 96.19 224 LYS A C 1
ATOM 1767 O O . LYS A 1 224 ? -12.610 -0.305 3.925 1.00 96.19 224 LYS A O 1
ATOM 1772 N N . LEU A 1 225 ? -13.275 -1.230 5.859 1.00 96.69 225 LEU A N 1
ATOM 1773 C CA . LEU A 1 225 ? -11.955 -1.297 6.492 1.00 96.69 225 LEU A CA 1
ATOM 1774 C C . LEU A 1 225 ? -11.503 -2.754 6.663 1.00 96.69 225 LEU A C 1
ATOM 1776 O O . LEU A 1 225 ? -12.262 -3.595 7.136 1.00 96.69 225 LEU A O 1
ATOM 1780 N N . ILE A 1 226 ? -10.254 -3.057 6.310 1.00 93.12 226 ILE A N 1
ATOM 1781 C CA . ILE A 1 226 ? -9.632 -4.371 6.518 1.00 93.12 226 ILE A CA 1
ATOM 1782 C C . ILE A 1 226 ? -8.325 -4.182 7.283 1.00 93.12 226 ILE A C 1
ATOM 1784 O O . ILE A 1 226 ? -7.412 -3.529 6.788 1.00 93.12 226 ILE A O 1
ATOM 1788 N N . ILE A 1 227 ? -8.195 -4.794 8.455 1.00 90.38 227 ILE A N 1
ATOM 1789 C CA . ILE A 1 227 ? -6.951 -4.842 9.229 1.00 90.38 227 ILE A CA 1
ATOM 1790 C C . ILE A 1 227 ? -6.364 -6.241 9.129 1.00 90.38 227 ILE A C 1
ATOM 1792 O O . ILE A 1 227 ? -7.037 -7.226 9.410 1.00 90.38 227 ILE A O 1
ATOM 1796 N N . SER A 1 228 ? -5.106 -6.335 8.720 1.00 83.62 228 SER A N 1
ATOM 1797 C CA . SER A 1 228 ? -4.437 -7.588 8.389 1.00 83.62 228 SER A CA 1
ATOM 1798 C C . SER A 1 228 ? -3.094 -7.676 9.109 1.00 83.62 228 SER A C 1
ATOM 1800 O O . SER A 1 228 ? -2.183 -6.915 8.826 1.00 83.62 228 SER A O 1
ATOM 1802 N N . GLY A 1 229 ? -2.948 -8.612 10.046 1.00 68.06 229 GLY A N 1
ATOM 1803 C CA . GLY A 1 229 ? -1.743 -8.757 10.870 1.00 68.06 229 GLY A CA 1
ATOM 1804 C C . GLY A 1 229 ? -0.692 -9.757 10.366 1.00 68.06 229 GLY A C 1
ATOM 1805 O O . GLY A 1 229 ? -0.078 -10.428 11.190 1.00 68.06 229 GLY A O 1
ATOM 1806 N N . ARG A 1 230 ? -0.506 -9.959 9.049 1.00 60.22 230 ARG A N 1
ATOM 1807 C CA . ARG A 1 230 ? 0.117 -11.213 8.540 1.00 60.22 230 ARG A CA 1
ATOM 1808 C C . ARG A 1 230 ? 1.638 -11.309 8.636 1.00 60.22 230 ARG A C 1
ATOM 1810 O O . ARG A 1 230 ? 2.170 -12.410 8.491 1.00 60.22 230 ARG A O 1
ATOM 1817 N N . SER A 1 231 ? 2.356 -10.208 8.831 1.00 53.84 231 SER A N 1
ATOM 1818 C CA . SER A 1 231 ? 3.820 -10.243 8.887 1.00 53.84 231 SER A CA 1
ATOM 1819 C C . SER A 1 231 ? 4.383 -9.104 9.729 1.00 53.84 231 SER A C 1
ATOM 1821 O O . SER A 1 231 ? 3.979 -7.946 9.609 1.00 53.84 231 SER A O 1
ATOM 1823 N N . CYS A 1 232 ? 5.329 -9.448 10.597 1.00 49.44 232 CYS A N 1
ATOM 1824 C CA . CYS A 1 232 ? 6.171 -8.511 11.321 1.00 49.44 232 CYS A CA 1
ATOM 1825 C C . CYS A 1 232 ? 7.602 -8.727 10.824 1.00 49.44 232 CYS A C 1
ATOM 1827 O O . CYS A 1 232 ? 8.349 -9.505 11.408 1.00 49.44 232 CYS A O 1
ATOM 1829 N N . SER A 1 233 ? 7.967 -8.113 9.700 1.00 48.41 233 SER A N 1
ATOM 1830 C CA . SER A 1 233 ? 9.376 -7.960 9.338 1.00 48.41 233 SER A CA 1
ATOM 1831 C C . SER A 1 233 ? 9.868 -6.644 9.934 1.00 48.41 233 SER A C 1
ATOM 1833 O O . SER A 1 233 ? 9.322 -5.592 9.607 1.00 48.41 233 SER A O 1
ATOM 1835 N N . SER A 1 234 ? 10.842 -6.748 10.846 1.00 48.78 234 SER A N 1
ATOM 1836 C CA . SER A 1 234 ? 11.562 -5.659 11.526 1.00 48.78 234 SER A CA 1
ATOM 1837 C C . SER A 1 234 ? 10.666 -4.553 12.092 1.00 48.78 234 SER A C 1
ATOM 1839 O O . SER A 1 234 ? 10.330 -3.581 11.417 1.00 48.78 234 SER A O 1
ATOM 1841 N N . ILE A 1 235 ? 10.308 -4.681 13.370 1.00 50.00 235 ILE A N 1
ATOM 1842 C CA . ILE A 1 235 ? 9.786 -3.559 14.149 1.00 50.00 235 ILE A CA 1
ATOM 1843 C C . ILE A 1 235 ? 10.839 -2.441 14.060 1.00 50.00 235 ILE A C 1
ATOM 1845 O O . ILE A 1 235 ? 12.008 -2.683 14.358 1.00 50.00 235 ILE A O 1
ATOM 1849 N N . LEU A 1 236 ? 10.443 -1.214 13.710 1.00 51.47 236 LEU A N 1
ATOM 1850 C CA . LEU A 1 236 ? 11.070 -0.036 14.314 1.00 51.47 236 LEU A CA 1
ATOM 1851 C C . LEU A 1 236 ? 10.840 -0.179 15.818 1.00 51.47 236 LEU A C 1
ATOM 1853 O O . LEU A 1 236 ? 9.829 0.299 16.343 1.00 51.47 236 LEU A O 1
ATOM 1857 N N . GLU A 1 237 ? 11.674 -0.963 16.505 1.00 51.47 237 GLU A N 1
ATOM 1858 C CA . GLU A 1 237 ? 11.583 -1.063 17.954 1.00 51.47 237 GLU A CA 1
ATOM 1859 C C . GLU A 1 237 ? 11.565 0.362 18.504 1.00 51.47 237 GLU A C 1
ATOM 1861 O O . GLU A 1 237 ? 12.213 1.258 17.953 1.00 51.47 237 GLU A O 1
ATOM 1866 N N . GLY A 1 238 ? 10.781 0.596 19.562 1.00 49.72 238 GLY A N 1
ATOM 1867 C CA . GLY A 1 238 ? 10.520 1.942 20.086 1.00 49.72 238 GLY A CA 1
ATOM 1868 C C . GLY A 1 238 ? 11.782 2.777 20.353 1.00 49.72 238 GLY A C 1
ATOM 1869 O O . GLY A 1 238 ? 11.690 3.998 20.429 1.00 49.72 238 GLY A O 1
ATOM 1870 N N . VAL A 1 239 ? 12.950 2.131 20.426 1.00 48.47 239 VAL A N 1
ATOM 1871 C CA . VAL A 1 239 ? 14.294 2.714 20.488 1.00 48.47 239 VAL A CA 1
ATOM 1872 C C . VAL A 1 239 ? 14.596 3.661 19.313 1.00 48.47 239 VAL A C 1
ATOM 1874 O O . VAL A 1 239 ? 15.011 4.790 19.554 1.00 48.47 239 VAL A O 1
ATOM 1877 N N . HIS A 1 240 ? 14.330 3.276 18.061 1.00 54.56 240 HIS A N 1
ATOM 1878 C CA . HIS A 1 240 ? 14.701 4.087 16.885 1.00 54.56 240 HIS A CA 1
ATOM 1879 C C . HIS A 1 240 ? 13.736 5.250 16.635 1.00 54.56 240 HIS A C 1
ATOM 1881 O O . HIS A 1 240 ? 14.144 6.360 16.295 1.00 54.56 240 HIS A O 1
ATOM 1887 N N . LEU A 1 241 ? 12.444 5.028 16.896 1.00 58.97 241 LEU A N 1
ATOM 1888 C CA . LEU A 1 241 ? 11.457 6.109 16.941 1.00 58.97 241 LEU A CA 1
ATOM 1889 C C . LEU A 1 241 ? 11.825 7.124 18.032 1.00 58.97 241 LEU A C 1
ATOM 1891 O O . LEU A 1 241 ? 11.689 8.328 17.825 1.00 58.97 241 LEU A O 1
ATOM 1895 N N . ALA A 1 242 ? 12.351 6.661 19.172 1.00 59.84 242 ALA A N 1
ATOM 1896 C CA . ALA A 1 242 ? 12.770 7.541 20.252 1.00 59.84 242 ALA A CA 1
ATOM 1897 C C . ALA A 1 242 ? 13.958 8.437 19.903 1.00 59.84 242 ALA A C 1
ATOM 1899 O O . ALA A 1 242 ? 13.995 9.567 20.380 1.00 59.84 242 ALA A O 1
ATOM 1900 N N . GLU A 1 243 ? 14.898 7.990 19.071 1.00 62.00 243 GLU A N 1
ATOM 1901 C CA . GLU A 1 243 ? 15.990 8.844 18.587 1.00 62.00 243 GLU A CA 1
ATOM 1902 C C . GLU A 1 243 ? 15.479 9.956 17.667 1.00 62.00 243 GLU A C 1
ATOM 1904 O O . GLU A 1 243 ? 15.852 11.116 17.854 1.00 62.00 243 GLU A O 1
ATOM 1909 N N . TYR A 1 244 ? 14.551 9.643 16.754 1.00 65.00 244 TYR A N 1
ATOM 1910 C CA . TYR A 1 244 ? 13.889 10.663 15.938 1.00 65.00 244 TYR A CA 1
ATOM 1911 C C . TYR A 1 244 ? 13.150 11.685 16.807 1.00 65.00 244 TYR A C 1
ATOM 1913 O O . TYR A 1 244 ? 13.389 12.883 16.682 1.00 65.00 244 TYR A O 1
ATOM 1921 N N . PHE A 1 245 ? 12.317 11.245 17.751 1.00 67.44 245 PHE A N 1
ATOM 1922 C CA . PHE A 1 245 ? 11.609 12.178 18.629 1.00 67.44 245 PHE A CA 1
ATOM 1923 C C . PHE A 1 245 ? 12.546 13.005 19.506 1.00 67.44 245 PHE A C 1
ATOM 1925 O O . PHE A 1 245 ? 12.314 14.201 19.655 1.00 67.44 245 PHE A O 1
ATOM 1932 N N . LYS A 1 246 ? 13.628 12.412 20.032 1.00 68.69 246 LYS A N 1
ATOM 1933 C CA . LYS A 1 246 ? 14.671 13.158 20.754 1.00 68.69 246 LYS A CA 1
ATOM 1934 C C . LYS A 1 246 ? 15.270 14.249 19.870 1.00 68.69 246 LYS A C 1
ATOM 1936 O O . LYS A 1 246 ? 15.402 15.375 20.334 1.00 68.69 246 LYS A O 1
ATOM 1941 N N . SER A 1 247 ? 15.565 13.945 18.603 1.00 69.25 247 SER A N 1
ATOM 1942 C CA . SER A 1 247 ? 16.067 14.945 17.649 1.00 69.25 247 SER A CA 1
ATOM 1943 C C . SER A 1 247 ? 15.060 16.072 17.379 1.00 69.25 247 SER A C 1
ATOM 1945 O O . SER A 1 247 ? 15.457 17.212 17.168 1.00 69.25 247 SER A O 1
ATOM 1947 N N . GLN A 1 248 ? 13.758 15.777 17.454 1.00 67.12 248 GLN A N 1
ATOM 1948 C CA . GLN A 1 248 ? 12.667 16.742 17.278 1.00 67.12 248 GLN A CA 1
ATOM 1949 C C . GLN A 1 248 ? 12.200 17.388 18.599 1.00 67.12 248 GLN A C 1
ATOM 1951 O O . GLN A 1 248 ? 11.205 18.105 18.609 1.00 67.12 248 GLN A O 1
ATOM 1956 N N . SER A 1 249 ? 12.886 17.141 19.725 1.00 68.81 249 SER A N 1
ATOM 1957 C CA . SER A 1 249 ? 12.478 17.595 21.071 1.00 68.81 249 SER A CA 1
ATOM 1958 C C . SER A 1 249 ? 11.060 17.163 21.492 1.00 68.81 249 SER A C 1
ATOM 1960 O O . SER A 1 249 ? 10.407 17.813 22.307 1.00 68.81 249 SER A O 1
ATOM 1962 N N . LEU A 1 250 ? 10.579 16.045 20.948 1.00 69.44 250 LEU A N 1
ATOM 1963 C CA . LEU A 1 250 ? 9.263 15.474 21.209 1.00 69.44 250 LEU A CA 1
ATOM 1964 C C . LEU A 1 250 ? 9.334 14.426 22.334 1.00 69.44 250 LEU A C 1
ATOM 1966 O O . LEU A 1 250 ? 10.241 13.592 22.382 1.00 69.44 250 LEU A O 1
ATOM 1970 N N . ASN A 1 251 ? 8.360 14.439 23.252 1.00 65.62 251 ASN A N 1
ATOM 1971 C CA . ASN A 1 251 ? 8.285 13.455 24.335 1.00 65.62 251 ASN A CA 1
ATOM 1972 C C . ASN A 1 251 ? 7.677 12.140 23.829 1.00 65.62 251 ASN A C 1
ATOM 1974 O O . ASN A 1 251 ? 6.461 12.023 23.684 1.00 65.62 251 ASN A O 1
ATOM 1978 N N . THR A 1 252 ? 8.521 11.124 23.655 1.00 61.19 252 THR A N 1
ATOM 1979 C CA . THR A 1 252 ? 8.141 9.785 23.181 1.00 61.19 252 THR A CA 1
ATOM 1980 C C . THR A 1 252 ? 6.938 9.172 23.883 1.00 61.19 252 THR A C 1
ATOM 1982 O O . THR A 1 252 ? 6.104 8.568 23.220 1.00 61.19 252 THR A O 1
ATOM 1985 N N . TYR A 1 253 ? 6.809 9.318 25.201 1.00 62.47 253 TYR A N 1
ATOM 1986 C CA . TYR A 1 253 ? 5.698 8.722 25.948 1.00 62.47 253 TYR A CA 1
ATOM 1987 C C . TYR A 1 253 ? 4.377 9.471 25.758 1.00 62.47 253 TYR A C 1
ATOM 1989 O O . TYR A 1 253 ? 3.311 8.887 25.943 1.00 62.47 253 TYR A O 1
ATOM 1997 N N . GLN A 1 254 ? 4.433 10.758 25.412 1.00 62.81 254 GLN A N 1
ATOM 1998 C CA . GLN A 1 254 ? 3.245 11.573 25.157 1.00 62.81 254 GLN A CA 1
ATOM 1999 C C . GLN A 1 254 ? 2.822 11.516 23.686 1.00 62.81 254 GLN A C 1
ATOM 2001 O O . GLN A 1 254 ? 1.627 11.506 23.415 1.00 62.81 254 GLN A O 1
ATOM 2006 N N . CYS A 1 255 ? 3.773 11.398 22.755 1.00 65.62 255 CYS A N 1
ATOM 2007 C CA . CYS A 1 255 ? 3.520 11.361 21.312 1.00 65.62 255 CYS A CA 1
ATOM 2008 C C . CYS A 1 255 ? 2.631 10.196 20.856 1.00 65.62 255 CYS A C 1
ATOM 2010 O O . CYS A 1 255 ? 1.963 10.304 19.834 1.00 65.62 255 CYS A O 1
ATOM 2012 N N . TRP A 1 256 ? 2.615 9.094 21.609 1.00 65.00 256 TRP A N 1
ATOM 2013 C CA . TRP A 1 256 ? 1.835 7.897 21.279 1.00 65.00 256 TRP A CA 1
ATOM 2014 C C . TRP A 1 256 ? 0.535 7.756 22.073 1.00 65.00 256 TRP A C 1
ATOM 2016 O O . TRP A 1 256 ? -0.177 6.764 21.911 1.00 65.00 256 TRP A O 1
ATOM 2026 N N . ARG A 1 257 ? 0.212 8.722 22.943 1.00 63.94 257 ARG A N 1
ATOM 2027 C CA . ARG A 1 257 ? -1.084 8.727 23.623 1.00 63.94 257 ARG A CA 1
ATOM 2028 C C . ARG A 1 257 ? -2.156 9.121 22.622 1.00 63.94 257 ARG A C 1
ATOM 2030 O O . ARG A 1 257 ? -2.067 10.170 21.992 1.00 63.94 257 ARG A O 1
ATOM 2037 N N . SER A 1 258 ? -3.173 8.273 22.506 1.00 63.88 258 SER A N 1
ATOM 2038 C CA . SER A 1 258 ? -4.376 8.623 21.760 1.00 63.88 258 SER A CA 1
ATOM 2039 C C . SER A 1 258 ? -5.023 9.864 22.371 1.00 63.88 258 SER A C 1
ATOM 2041 O O . SER A 1 258 ? -4.925 10.098 23.582 1.00 63.88 258 SER A O 1
ATOM 2043 N N . LYS A 1 259 ? -5.699 10.660 21.536 1.00 65.19 259 LYS A N 1
ATOM 2044 C CA . LYS A 1 259 ? -6.421 11.869 21.965 1.00 65.19 259 LYS A CA 1
ATOM 2045 C C . LYS A 1 259 ? -7.527 11.549 22.982 1.00 65.19 259 LYS A C 1
ATOM 2047 O O . LYS A 1 259 ? -7.905 12.419 23.758 1.00 65.19 259 LYS A O 1
ATOM 2052 N N . ASP A 1 260 ? -8.014 10.308 23.007 1.00 65.31 260 ASP A N 1
ATOM 2053 C CA . ASP A 1 260 ? -8.985 9.793 23.985 1.00 65.31 260 ASP A CA 1
ATOM 2054 C C . ASP A 1 260 ? -8.367 9.368 25.337 1.00 65.31 260 ASP A C 1
ATOM 2056 O O . ASP A 1 260 ? -9.095 9.015 26.264 1.00 65.31 260 ASP A O 1
ATOM 2060 N N . GLY A 1 261 ? -7.037 9.412 25.476 1.00 69.00 261 GLY A N 1
ATOM 2061 C CA . GLY A 1 261 ? -6.319 9.015 26.687 1.00 69.00 261 GLY A CA 1
ATOM 2062 C C . GLY A 1 261 ? -6.168 7.502 26.891 1.00 69.00 261 GLY A C 1
ATOM 2063 O O . GLY A 1 261 ? -5.592 7.094 27.904 1.00 69.00 261 GLY A O 1
ATOM 2064 N N . PHE A 1 262 ? -6.631 6.663 25.957 1.00 77.56 262 PHE A N 1
ATOM 2065 C CA . PHE A 1 262 ? -6.494 5.214 26.045 1.00 77.56 262 PHE A CA 1
ATOM 2066 C C . PHE A 1 262 ? -5.026 4.784 25.946 1.00 77.56 262 PHE A C 1
ATOM 2068 O O . PHE A 1 262 ? -4.256 5.246 25.096 1.00 77.56 262 PHE A O 1
ATOM 2075 N N . ASN A 1 263 ? -4.631 3.865 26.830 1.00 78.25 263 ASN A N 1
ATOM 2076 C CA . ASN A 1 263 ? -3.267 3.360 26.887 1.00 78.25 263 ASN A CA 1
ATOM 2077 C C . ASN A 1 263 ? -3.104 2.147 25.966 1.00 78.25 263 ASN A C 1
ATOM 2079 O O . ASN A 1 263 ? -3.404 1.011 26.344 1.00 78.25 263 ASN A O 1
ATOM 2083 N N . TRP A 1 264 ? -2.632 2.407 24.753 1.00 79.69 264 TRP A N 1
ATOM 2084 C CA . TRP A 1 264 ? -2.349 1.385 23.755 1.00 79.69 264 TRP A CA 1
ATOM 2085 C C . TRP A 1 264 ? -1.160 0.507 24.138 1.00 79.69 264 TRP A C 1
ATOM 2087 O O . TRP A 1 264 ? -0.234 0.927 24.829 1.00 79.69 264 TRP A O 1
ATOM 2097 N N . ASN A 1 265 ? -1.154 -0.726 23.631 1.00 75.38 265 ASN A N 1
ATOM 2098 C CA . ASN A 1 265 ? -0.014 -1.610 23.813 1.00 75.38 265 ASN A CA 1
ATOM 2099 C C . ASN A 1 265 ? 1.232 -1.030 23.126 1.00 75.38 265 ASN A C 1
ATOM 2101 O O . ASN A 1 265 ? 1.195 -0.661 21.946 1.00 75.38 265 ASN A O 1
ATOM 2105 N N . THR A 1 266 ? 2.342 -0.996 23.862 1.00 69.44 266 THR A N 1
ATOM 2106 C CA . THR A 1 266 ? 3.642 -0.534 23.364 1.00 69.44 266 THR A CA 1
ATOM 2107 C C . THR A 1 266 ? 4.246 -1.500 22.356 1.00 69.44 266 THR A C 1
ATOM 2109 O O . THR A 1 266 ? 4.983 -1.092 21.460 1.00 69.44 266 THR A O 1
ATOM 2112 N N . SER A 1 267 ? 3.905 -2.779 22.490 1.00 69.00 267 SER A N 1
ATOM 2113 C CA . SER A 1 267 ? 4.369 -3.857 21.637 1.00 69.00 267 SER A CA 1
ATOM 2114 C C . SER A 1 267 ? 3.267 -4.307 20.681 1.00 69.00 267 SER A C 1
ATOM 2116 O O . SER A 1 267 ? 2.087 -4.306 21.020 1.00 69.00 267 SER A O 1
ATOM 2118 N N . CYS A 1 268 ? 3.632 -4.742 19.475 1.00 67.75 268 CYS A N 1
ATOM 2119 C CA . CYS A 1 268 ? 2.699 -5.469 18.608 1.00 67.75 268 CYS A CA 1
ATOM 2120 C C . CYS A 1 268 ? 2.455 -6.909 19.084 1.00 67.75 268 CYS A C 1
ATOM 2122 O O . CYS A 1 268 ? 1.581 -7.593 18.559 1.00 67.75 268 CYS A O 1
ATOM 2124 N N . TRP A 1 269 ? 3.237 -7.364 20.064 1.00 68.38 269 TRP A N 1
ATOM 2125 C CA . TRP A 1 269 ? 3.065 -8.626 20.765 1.00 68.38 269 TRP A CA 1
ATOM 2126 C C . TRP A 1 269 ? 2.165 -8.404 21.982 1.00 68.38 269 TRP A C 1
ATOM 2128 O O . TRP A 1 269 ? 2.281 -7.375 22.648 1.00 68.38 269 TRP A O 1
ATOM 2138 N N . ASN A 1 270 ? 1.331 -9.386 22.332 1.00 72.31 270 ASN A N 1
ATOM 2139 C CA . ASN A 1 270 ? 0.435 -9.356 23.500 1.00 72.31 270 ASN A CA 1
ATOM 2140 C C . ASN A 1 270 ? -0.827 -8.497 23.331 1.00 72.31 270 ASN A C 1
ATOM 2142 O O . ASN A 1 270 ? -1.257 -7.842 24.285 1.00 72.31 270 ASN A O 1
ATOM 2146 N N . LEU A 1 271 ? -1.441 -8.509 22.146 1.00 78.44 271 LEU A N 1
ATOM 2147 C CA . LEU A 1 271 ? -2.746 -7.883 21.948 1.00 78.44 271 LEU A CA 1
ATOM 2148 C C . LEU A 1 271 ? -3.771 -8.485 22.932 1.00 78.44 271 LEU A C 1
ATOM 2150 O O . LEU A 1 271 ? -3.790 -9.697 23.147 1.00 78.44 271 LEU A O 1
ATOM 2154 N N . GLN A 1 272 ? -4.587 -7.621 23.543 1.00 78.12 272 GLN A N 1
ATOM 2155 C CA . GLN A 1 272 ? -5.590 -7.956 24.566 1.00 78.12 272 GLN A CA 1
ATOM 2156 C C . GLN A 1 272 ? -6.976 -7.595 24.028 1.00 78.12 272 GLN A C 1
ATOM 2158 O O . GLN A 1 272 ? -7.041 -6.680 23.197 1.00 78.12 272 GLN A O 1
ATOM 2163 N N . PRO A 1 273 ? -8.070 -8.205 24.521 1.00 76.38 273 PRO A N 1
ATOM 2164 C CA . PRO A 1 273 ? -9.413 -7.933 24.007 1.00 76.38 273 PRO A CA 1
ATOM 2165 C C . PRO A 1 273 ? -9.773 -6.446 24.079 1.00 76.38 273 PRO A C 1
ATOM 2167 O O . PRO A 1 273 ? -10.191 -5.860 23.086 1.00 76.38 273 PRO A O 1
ATOM 2170 N N . LYS A 1 274 ? -9.452 -5.785 25.202 1.00 79.44 274 LYS A N 1
ATOM 2171 C CA . LYS A 1 274 ? -9.661 -4.338 25.391 1.00 79.44 274 LYS A CA 1
ATOM 2172 C C . LYS A 1 274 ? -9.006 -3.462 24.317 1.00 79.44 274 LYS A C 1
ATOM 2174 O O . LYS A 1 274 ? -9.541 -2.418 23.981 1.00 79.44 274 LYS A O 1
ATOM 2179 N N . HIS A 1 275 ? -7.856 -3.872 23.769 1.00 82.62 275 HIS A N 1
ATOM 2180 C CA . HIS A 1 275 ? -7.198 -3.118 22.699 1.00 82.62 275 HIS A CA 1
ATOM 2181 C C . HIS A 1 275 ? -7.976 -3.245 21.385 1.00 82.62 275 HIS A C 1
ATOM 2183 O O . HIS A 1 275 ? -8.029 -2.296 20.615 1.00 82.62 275 HIS A O 1
ATOM 2189 N N . VAL A 1 276 ? -8.585 -4.406 21.125 1.00 80.56 276 VAL A N 1
ATOM 2190 C CA . VAL A 1 276 ? -9.453 -4.600 19.957 1.00 80.56 276 VAL A CA 1
ATOM 2191 C C . VAL A 1 276 ? -10.729 -3.777 20.119 1.00 80.56 276 VAL A C 1
ATOM 2193 O O . VAL A 1 276 ? -11.081 -3.047 19.200 1.00 80.56 276 VAL A O 1
ATOM 2196 N N . THR A 1 277 ? -11.360 -3.809 21.298 1.00 79.56 277 THR A N 1
ATOM 2197 C CA . THR A 1 277 ? -12.540 -2.986 21.616 1.00 79.56 277 THR A CA 1
ATOM 2198 C C . THR A 1 277 ? -12.272 -1.502 21.387 1.00 79.56 277 THR A C 1
ATOM 2200 O O . THR A 1 277 ? -12.958 -0.879 20.584 1.00 79.56 277 THR A O 1
ATOM 2203 N N . SER A 1 278 ? -11.228 -0.943 22.005 1.00 84.19 278 SER A N 1
ATOM 2204 C CA . SER A 1 278 ? -10.909 0.479 21.836 1.00 84.19 278 SER A CA 1
ATOM 2205 C C . SER A 1 278 ? -10.509 0.830 20.405 1.00 84.19 278 SER A C 1
ATOM 2207 O O . SER A 1 278 ? -10.672 1.968 19.975 1.00 84.19 278 SER A O 1
ATOM 2209 N N . PHE A 1 279 ? -10.013 -0.137 19.627 1.00 86.69 279 PHE A N 1
ATOM 2210 C CA . PHE A 1 279 ? -9.717 0.088 18.212 1.00 86.69 279 PHE A CA 1
ATOM 2211 C C . PHE A 1 279 ? -10.992 0.192 17.390 1.00 86.69 279 PHE A C 1
ATOM 2213 O O . PHE A 1 279 ? -11.099 1.076 16.546 1.00 86.69 279 PHE A O 1
ATOM 2220 N N . VAL A 1 280 ? -11.972 -0.665 17.667 1.00 85.75 280 VAL A N 1
ATOM 2221 C CA . VAL A 1 280 ? -13.300 -0.576 17.056 1.00 85.75 280 VAL A CA 1
ATOM 2222 C C . VAL A 1 280 ? -13.960 0.758 17.410 1.00 85.75 280 VAL A C 1
ATOM 2224 O O . VAL A 1 280 ? -14.417 1.451 16.508 1.00 85.75 280 VAL A O 1
ATOM 2227 N N . GLU A 1 281 ? -13.932 1.177 18.677 1.00 84.44 281 GLU A N 1
ATOM 2228 C CA . GLU A 1 281 ? -14.456 2.485 19.106 1.00 84.44 281 GLU A CA 1
ATOM 2229 C C . GLU A 1 281 ? -13.791 3.649 18.359 1.00 84.44 281 GLU A C 1
ATOM 2231 O O . GLU A 1 281 ? -14.476 4.533 17.839 1.00 84.44 281 GLU A O 1
ATOM 2236 N N . LEU A 1 282 ? -12.457 3.626 18.249 1.00 88.88 282 LEU A N 1
ATOM 2237 C CA . LEU A 1 282 ? -11.699 4.621 17.494 1.00 88.88 282 LEU A CA 1
ATOM 2238 C C . LEU A 1 282 ? -12.125 4.647 16.023 1.00 88.88 282 LEU A C 1
ATOM 2240 O O . LEU A 1 282 ? -12.302 5.727 15.461 1.00 88.88 282 LEU A O 1
ATOM 2244 N N . VAL A 1 283 ? -12.310 3.485 15.395 1.00 90.56 283 VAL A N 1
ATOM 2245 C CA . VAL A 1 283 ? -12.745 3.396 13.995 1.00 90.56 283 VAL A CA 1
ATOM 2246 C C . VAL A 1 283 ? -14.147 3.971 13.814 1.00 90.56 283 VAL A C 1
ATOM 2248 O O . VAL A 1 283 ? -14.360 4.803 12.931 1.00 90.56 283 VAL A O 1
ATOM 2251 N N . LEU A 1 284 ? -15.094 3.571 14.661 1.00 87.31 284 LEU A N 1
ATOM 2252 C CA . LEU A 1 284 ? -16.483 4.021 14.581 1.00 87.31 284 LEU A CA 1
ATOM 2253 C C . LEU A 1 284 ? -16.600 5.533 14.792 1.00 87.31 284 LEU A C 1
ATOM 2255 O O . LEU A 1 284 ? -17.306 6.196 14.039 1.00 87.31 284 LEU A O 1
ATOM 2259 N N . LYS A 1 285 ? -15.841 6.091 15.742 1.00 88.44 285 LYS A N 1
ATOM 2260 C CA . LYS A 1 285 ? -15.809 7.534 16.018 1.00 88.44 285 LYS A CA 1
ATOM 2261 C C . LYS A 1 285 ? -15.283 8.367 14.846 1.00 88.44 285 LYS A C 1
ATOM 2263 O O . LYS A 1 285 ? -15.652 9.529 14.712 1.00 88.44 285 LYS A O 1
ATOM 2268 N N . ASN A 1 286 ? -14.391 7.800 14.035 1.00 90.75 286 ASN A N 1
ATOM 2269 C CA . ASN A 1 286 ? -13.694 8.514 12.964 1.00 90.75 286 ASN A CA 1
ATOM 2270 C C . ASN A 1 286 ? -14.211 8.166 11.563 1.00 90.75 286 ASN A C 1
ATOM 2272 O O . ASN A 1 286 ? -13.583 8.542 10.578 1.00 90.75 286 ASN A O 1
ATOM 2276 N N . THR A 1 287 ? -15.326 7.441 11.454 1.00 90.38 287 THR A N 1
ATOM 2277 C CA . THR A 1 287 ? -15.916 7.063 10.166 1.00 90.38 287 THR A CA 1
ATOM 2278 C C . THR A 1 287 ? -17.390 7.418 10.122 1.00 90.38 287 THR A C 1
ATOM 2280 O O . THR A 1 287 ? -18.097 7.277 11.114 1.00 90.38 287 THR A O 1
ATOM 2283 N N . GLU A 1 288 ? -17.886 7.802 8.948 1.00 87.12 288 GLU A N 1
ATOM 2284 C CA . GLU A 1 288 ? -19.305 8.117 8.733 1.00 87.12 288 GLU A CA 1
ATOM 2285 C C . GLU A 1 288 ? -20.010 6.984 7.980 1.00 87.12 288 GLU A C 1
ATOM 2287 O O . GLU A 1 288 ? -20.927 6.383 8.531 1.00 87.12 288 GLU A O 1
ATOM 2292 N N . LYS A 1 289 ? -19.511 6.596 6.800 1.00 91.38 289 LYS A N 1
ATOM 2293 C CA . LYS A 1 289 ? -20.141 5.614 5.892 1.00 91.38 289 LYS A CA 1
ATOM 2294 C C . LYS A 1 289 ? -19.614 4.176 6.002 1.00 91.38 289 LYS A C 1
ATOM 2296 O O . LYS A 1 289 ? -19.753 3.398 5.069 1.00 91.38 289 LYS A O 1
ATOM 2301 N N . LEU A 1 290 ? -18.941 3.841 7.099 1.00 92.00 290 LEU A N 1
ATOM 2302 C CA . LEU A 1 290 ? -18.346 2.515 7.253 1.00 92.00 290 LEU A CA 1
ATOM 2303 C C . LEU A 1 290 ? -19.433 1.453 7.452 1.00 92.00 290 LEU A C 1
ATOM 2305 O O . LEU A 1 290 ? -20.066 1.432 8.506 1.00 92.00 290 LEU A O 1
ATOM 2309 N N . ASP A 1 291 ? -19.552 0.546 6.484 1.00 89.31 291 ASP A N 1
ATOM 2310 C CA . ASP A 1 291 ? -20.536 -0.543 6.470 1.00 89.31 291 ASP A CA 1
ATOM 2311 C C . ASP A 1 291 ? -19.922 -1.869 6.942 1.00 89.31 291 ASP A C 1
ATOM 2313 O O . ASP A 1 291 ? -20.588 -2.731 7.521 1.00 89.31 291 ASP A O 1
ATOM 2317 N N . LYS A 1 292 ? -18.622 -2.067 6.678 1.00 88.69 292 LYS A N 1
ATOM 2318 C CA . LYS A 1 292 ? -17.938 -3.333 6.962 1.00 88.69 292 LYS A CA 1
ATOM 2319 C C . LYS A 1 292 ? -16.536 -3.149 7.522 1.00 88.69 292 LYS A C 1
ATOM 2321 O O . LYS A 1 292 ? -15.708 -2.434 6.958 1.00 88.69 292 LYS A O 1
ATOM 2326 N N . MET A 1 293 ? -16.232 -3.901 8.575 1.00 90.31 293 MET A N 1
ATOM 2327 C CA . MET A 1 293 ? -14.908 -3.953 9.186 1.00 90.31 293 MET A CA 1
ATOM 2328 C C . MET A 1 293 ? -14.438 -5.401 9.344 1.00 90.31 293 MET A C 1
ATOM 2330 O O . MET A 1 293 ? -15.032 -6.183 10.080 1.00 90.31 293 MET A O 1
ATOM 2334 N N . ASP A 1 294 ? -13.339 -5.748 8.675 1.00 85.88 294 ASP A N 1
ATOM 2335 C CA . ASP A 1 294 ? -12.684 -7.052 8.794 1.00 85.88 294 ASP A CA 1
ATOM 2336 C C . ASP A 1 294 ? -11.402 -6.891 9.634 1.00 85.88 294 ASP A C 1
ATOM 2338 O O . ASP A 1 294 ? -10.483 -6.178 9.234 1.00 85.88 294 ASP A O 1
ATOM 2342 N N . VAL A 1 295 ? -11.300 -7.560 10.783 1.00 85.56 295 VAL A N 1
ATOM 2343 C CA . VAL A 1 295 ? -10.098 -7.580 11.63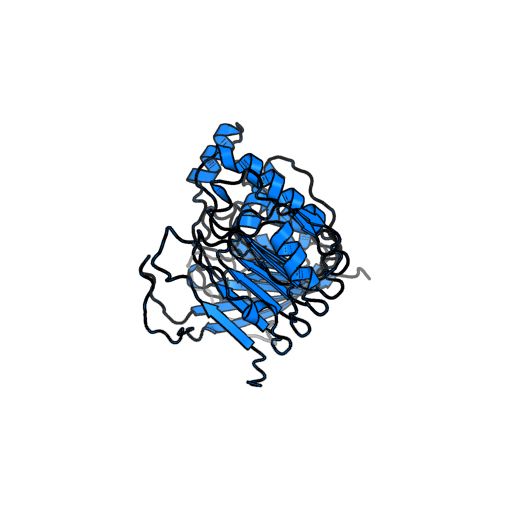5 1.00 85.56 295 VAL A CA 1
ATOM 2344 C C . VAL A 1 295 ? -9.506 -8.984 11.638 1.00 85.56 295 VAL A C 1
ATOM 2346 O O . VAL A 1 295 ? -10.062 -9.915 12.217 1.00 85.56 295 VAL A O 1
ATOM 2349 N N . LEU A 1 296 ? -8.359 -9.140 10.980 1.00 82.56 296 LEU A N 1
ATOM 2350 C CA . LEU A 1 296 ? -7.625 -10.395 10.895 1.00 82.56 296 LEU A CA 1
ATOM 2351 C C . LEU A 1 296 ? -6.473 -10.383 11.903 1.00 82.56 296 LEU A C 1
ATOM 2353 O O . LEU A 1 296 ? -5.458 -9.707 11.704 1.00 82.56 296 LEU A O 1
ATOM 2357 N N . LEU A 1 297 ? -6.639 -11.153 12.974 1.00 77.81 297 LEU A N 1
ATOM 2358 C CA . LEU A 1 297 ? -5.677 -11.299 14.056 1.00 77.81 297 LEU A CA 1
ATOM 2359 C C . LEU A 1 297 ? -4.881 -12.595 13.879 1.00 77.81 297 LEU A C 1
ATOM 2361 O O . LEU A 1 297 ? -5.438 -13.681 13.727 1.00 77.81 297 LEU A O 1
ATOM 2365 N N . ASP A 1 298 ? -3.560 -12.482 13.914 1.00 74.00 298 ASP A N 1
ATOM 2366 C CA . ASP A 1 298 ? -2.666 -13.636 13.917 1.00 74.00 298 ASP A CA 1
ATOM 2367 C C . ASP A 1 298 ? -2.477 -14.125 15.362 1.00 74.00 298 ASP A C 1
ATOM 2369 O O . ASP A 1 298 ? -2.092 -13.353 16.247 1.00 74.00 298 ASP A O 1
ATOM 2373 N N . GLU A 1 299 ? -2.764 -15.406 15.606 1.00 70.88 299 GLU A N 1
ATOM 2374 C CA . GLU A 1 299 ? -2.782 -15.990 16.953 1.00 70.88 299 GLU A CA 1
ATOM 2375 C C . GLU A 1 299 ? -1.433 -15.934 17.667 1.00 70.88 299 GLU A C 1
ATOM 2377 O O . GLU A 1 299 ? -1.390 -15.929 18.893 1.00 70.88 299 GLU A O 1
ATOM 2382 N N . ARG A 1 300 ? -0.323 -15.803 16.931 1.00 69.00 300 ARG A N 1
ATOM 2383 C CA . ARG A 1 300 ? 1.013 -15.642 17.528 1.00 69.00 300 ARG A CA 1
ATOM 2384 C C . ARG A 1 300 ? 1.145 -14.362 18.353 1.00 69.00 300 ARG A C 1
ATOM 2386 O O . ARG A 1 300 ? 2.045 -14.252 19.182 1.00 69.00 300 ARG A O 1
ATOM 2393 N N . TYR A 1 301 ? 0.279 -13.384 18.108 1.00 67.94 301 TYR A N 1
ATOM 2394 C CA . TYR A 1 301 ? 0.351 -12.053 18.707 1.00 67.94 301 TYR A CA 1
ATOM 2395 C C . TYR A 1 301 ? -0.784 -11.778 19.697 1.00 67.94 301 TYR A C 1
ATOM 2397 O O . TYR A 1 301 ? -0.801 -10.726 20.344 1.00 67.94 301 TYR A O 1
ATOM 2405 N N . VAL A 1 302 ? -1.715 -12.720 19.821 1.00 67.38 302 VAL A N 1
ATOM 2406 C CA . VAL A 1 302 ? -2.910 -12.635 20.653 1.00 67.38 302 VAL A CA 1
ATOM 2407 C C . VAL A 1 302 ? -2.708 -13.493 21.901 1.00 67.38 302 VAL A C 1
ATOM 2409 O O . VAL A 1 302 ? -2.257 -14.629 21.814 1.00 67.38 302 VAL A O 1
ATOM 2412 N N . LYS A 1 303 ? -3.017 -12.944 23.082 1.00 64.44 303 LYS A N 1
ATOM 2413 C CA . LYS A 1 303 ? -2.891 -13.661 24.368 1.00 64.44 303 LYS A CA 1
ATOM 2414 C C . LYS A 1 303 ? -4.205 -14.223 24.914 1.00 64.44 303 LYS A C 1
ATOM 2416 O O . LYS A 1 303 ? -4.195 -14.833 25.977 1.00 64.44 303 LYS A O 1
ATOM 2421 N N . PHE A 1 304 ? -5.303 -14.007 24.207 1.00 63.47 304 PHE A N 1
ATOM 2422 C CA . PHE A 1 304 ? -6.648 -14.379 24.629 1.00 63.47 304 PHE A CA 1
ATOM 2423 C C . PHE A 1 304 ? -7.230 -15.441 23.696 1.00 63.47 304 PHE A C 1
ATOM 2425 O O . PHE A 1 304 ? -6.813 -15.572 22.541 1.00 63.47 304 PHE A O 1
ATOM 2432 N N . LYS A 1 305 ? -8.195 -16.215 24.192 1.00 57.75 305 LYS A N 1
ATOM 2433 C CA . LYS A 1 305 ? -8.972 -17.094 23.328 1.00 57.75 305 LYS A CA 1
ATOM 2434 C C . LYS A 1 305 ? -9.942 -16.242 22.546 1.00 57.75 305 LYS A C 1
ATOM 2436 O O . LYS A 1 305 ? -10.504 -15.273 23.022 1.00 57.75 305 LYS A O 1
ATOM 2441 N N . THR A 1 306 ? -10.162 -16.619 21.309 1.00 50.88 306 THR A N 1
ATOM 2442 C CA . THR A 1 306 ? -10.977 -15.860 20.375 1.00 50.88 306 THR A CA 1
ATOM 2443 C C . THR A 1 306 ? -12.425 -15.643 20.834 1.00 50.88 306 THR A C 1
ATOM 2445 O O . THR A 1 306 ? -13.064 -14.681 20.430 1.00 50.88 306 THR A O 1
ATOM 2448 N N . GLU A 1 307 ? -12.931 -16.514 21.707 1.00 53.41 307 GLU A N 1
ATOM 2449 C CA . GLU A 1 307 ? -14.221 -16.386 22.402 1.00 53.41 307 GLU A CA 1
ATOM 2450 C C . GLU A 1 307 ? -14.291 -15.130 23.301 1.00 53.41 307 GLU A C 1
ATOM 2452 O O . GLU A 1 307 ? -15.376 -14.615 23.569 1.00 53.41 307 GLU A O 1
ATOM 2457 N N . ASP A 1 308 ? -13.136 -14.583 23.686 1.00 52.62 308 ASP A N 1
ATOM 2458 C CA . ASP A 1 308 ? -12.984 -13.430 24.574 1.00 52.62 308 ASP A CA 1
ATOM 2459 C C . ASP A 1 308 ? -13.174 -12.078 23.841 1.00 52.62 308 ASP A C 1
ATOM 2461 O O . ASP A 1 308 ? -13.337 -11.044 24.489 1.00 52.62 308 ASP A O 1
ATOM 2465 N N . VAL A 1 309 ? -13.186 -12.071 22.493 1.00 51.09 309 VAL A N 1
ATOM 2466 C CA . VAL A 1 309 ? -13.450 -10.887 21.629 1.00 51.09 309 VAL A CA 1
ATOM 2467 C C . VAL A 1 309 ? -14.903 -10.829 21.135 1.00 51.09 309 VAL A C 1
ATOM 2469 O O . VAL A 1 309 ? -15.194 -10.092 20.203 1.00 51.09 309 VAL A O 1
ATOM 2472 N N . VAL A 1 310 ? -15.819 -11.525 21.832 1.00 48.41 310 VAL A N 1
ATOM 2473 C CA . VAL A 1 310 ? -17.298 -11.364 21.894 1.00 48.41 310 VAL A CA 1
ATOM 2474 C C . VAL A 1 310 ? -18.060 -12.624 21.481 1.00 48.41 310 VAL A C 1
ATOM 2476 O O . VAL A 1 310 ? -18.209 -12.910 20.293 1.00 48.41 310 VAL A O 1
ATOM 2479 N N . VAL A 1 311 ? -18.709 -13.266 22.462 1.00 33.31 311 VAL A N 1
ATOM 2480 C CA . VAL A 1 311 ? -20.021 -13.924 22.303 1.00 33.31 311 VAL A CA 1
ATOM 2481 C C . VAL A 1 311 ? -20.833 -13.756 23.602 1.00 33.31 311 VAL A C 1
ATOM 2483 O O . VAL A 1 311 ? -20.464 -14.323 24.628 1.00 33.31 311 VAL A O 1
ATOM 2486 N N . PRO A 1 312 ? -22.000 -13.088 23.557 1.00 35.19 312 PRO A N 1
ATOM 2487 C CA . PRO A 1 312 ? -23.182 -13.715 24.135 1.00 35.19 312 PRO A CA 1
ATOM 2488 C C . PRO A 1 312 ? -24.309 -13.747 23.102 1.00 35.19 312 PRO A C 1
ATOM 2490 O O . PRO A 1 312 ? -24.895 -12.740 22.714 1.00 35.19 312 PRO A O 1
ATOM 2493 N N . THR A 1 313 ? -24.648 -14.947 22.645 1.00 30.25 313 THR A N 1
ATOM 2494 C CA . THR A 1 313 ? -25.930 -15.204 21.993 1.00 30.25 313 THR A CA 1
ATOM 2495 C C . THR A 1 313 ? -27.044 -15.141 23.042 1.00 30.25 313 THR A C 1
ATOM 2497 O O . THR A 1 313 ? -26.974 -15.793 24.083 1.00 30.25 313 THR A O 1
ATOM 2500 N N . LEU A 1 314 ? -28.085 -14.349 22.767 1.00 30.33 314 LEU A N 1
ATOM 2501 C CA . LEU A 1 314 ? -29.296 -14.254 23.587 1.00 30.33 314 LEU A CA 1
ATOM 2502 C C . LEU A 1 314 ? -29.932 -15.637 23.816 1.00 30.33 314 LEU A C 1
ATOM 2504 O O . LEU A 1 314 ? -30.143 -16.418 22.889 1.00 30.33 314 LEU A O 1
ATOM 2508 N N . SER A 1 315 ? -30.262 -15.908 25.077 1.00 26.50 315 SER A N 1
ATOM 2509 C CA . SER A 1 315 ? -30.979 -17.093 25.553 1.00 26.50 315 SER A CA 1
ATOM 2510 C C . SER A 1 315 ? -32.420 -17.162 25.025 1.00 26.50 315 SER A C 1
ATOM 2512 O O . SER A 1 315 ? -33.087 -16.128 24.973 1.00 26.50 315 SER A O 1
ATOM 2514 N N . PRO A 1 316 ? -33.002 -18.363 24.838 1.00 28.98 316 PRO A N 1
ATOM 2515 C CA . PRO A 1 316 ? -34.436 -18.558 24.970 1.00 28.98 316 PRO A CA 1
ATOM 2516 C C . PRO A 1 316 ? -34.776 -19.105 26.370 1.00 28.98 316 PRO A C 1
ATOM 2518 O O . PRO A 1 316 ? -34.564 -20.269 26.674 1.00 28.98 316 PRO A O 1
ATOM 2521 N N . ASN A 1 317 ? -35.340 -18.220 27.194 1.00 26.59 317 ASN A N 1
ATOM 2522 C CA . ASN A 1 317 ? -36.429 -18.432 28.159 1.00 26.59 317 ASN A CA 1
ATOM 2523 C C . ASN A 1 317 ? -36.394 -19.524 29.267 1.00 26.59 317 ASN A C 1
ATOM 2525 O O . ASN A 1 317 ? -36.323 -20.722 29.026 1.00 26.59 317 ASN A O 1
ATOM 2529 N N . ARG A 1 318 ? -36.764 -19.033 30.465 1.00 28.62 318 ARG A N 1
ATOM 2530 C CA . ARG A 1 318 ? -37.431 -19.676 31.621 1.00 28.62 318 ARG A CA 1
ATOM 2531 C C . ARG A 1 318 ? -36.613 -20.543 32.596 1.00 28.62 318 ARG A C 1
ATOM 2533 O O . ARG A 1 318 ? -36.304 -21.700 32.360 1.00 28.62 318 ARG A O 1
ATOM 2540 N N . ASN A 1 319 ? -36.502 -19.986 33.808 1.00 31.78 319 ASN A N 1
ATOM 2541 C CA . ASN A 1 319 ? -36.579 -20.663 35.108 1.00 31.78 319 ASN A CA 1
ATOM 2542 C C . ASN A 1 319 ? -35.603 -21.816 35.382 1.00 31.78 319 ASN A C 1
ATOM 2544 O O . ASN A 1 319 ? -36.031 -22.961 35.475 1.00 31.78 319 ASN A O 1
ATOM 2548 N N . VAL A 1 320 ? -34.351 -21.508 35.735 1.00 25.81 320 VAL A N 1
ATOM 2549 C CA . VAL A 1 320 ? -33.593 -22.362 36.668 1.00 25.81 320 VAL A CA 1
ATOM 2550 C C . VAL A 1 320 ? -32.741 -21.491 37.596 1.00 25.81 320 VAL A C 1
ATOM 2552 O O . VAL A 1 320 ? -31.779 -20.857 37.175 1.00 25.81 320 VAL A O 1
ATOM 2555 N N . LYS A 1 321 ? -33.081 -21.485 38.891 1.00 35.28 321 LYS A N 1
ATOM 2556 C CA . LYS A 1 321 ? -32.196 -21.025 39.972 1.00 35.28 321 LYS A CA 1
ATOM 2557 C C . LYS A 1 321 ? -30.925 -21.882 39.965 1.00 35.28 321 LYS A C 1
ATOM 2559 O O . LYS A 1 321 ? -31.034 -23.077 40.235 1.00 35.28 321 LYS A O 1
ATOM 2564 N N . LYS A 1 322 ? -29.733 -21.304 39.782 1.00 27.06 322 LYS A N 1
ATOM 2565 C CA . LYS A 1 322 ? -28.477 -21.917 40.256 1.00 27.06 322 LYS A CA 1
ATOM 2566 C C . LYS A 1 322 ? -27.556 -20.887 40.916 1.00 27.06 322 LYS A C 1
ATOM 2568 O O . LYS A 1 322 ? -27.600 -19.702 40.617 1.00 27.06 322 LYS A O 1
ATOM 2573 N N . ARG A 1 323 ? -26.869 -21.396 41.939 1.00 26.17 323 ARG A N 1
ATOM 2574 C CA . ARG A 1 323 ? -26.233 -20.734 43.087 1.00 26.17 323 ARG A CA 1
ATOM 2575 C C . ARG A 1 323 ? -24.873 -20.102 42.759 1.00 26.17 323 ARG A C 1
ATOM 2577 O O . ARG A 1 323 ? -24.231 -20.502 41.797 1.00 26.17 323 ARG A O 1
ATOM 2584 N N . LYS A 1 324 ? -24.452 -19.187 43.645 1.00 33.84 324 LYS A N 1
ATOM 2585 C CA . LYS A 1 324 ? -23.090 -18.641 43.798 1.00 33.84 324 LYS A CA 1
ATOM 2586 C C . LYS A 1 324 ? -22.015 -19.739 43.863 1.00 33.84 324 LYS A C 1
ATOM 2588 O O . LYS A 1 324 ? -22.216 -20.718 44.582 1.00 33.84 324 LYS A O 1
ATOM 2593 N N . SER A 1 325 ? -20.871 -19.479 43.229 1.00 26.33 325 SER A N 1
ATOM 2594 C CA . SER A 1 325 ? -19.541 -19.937 43.660 1.00 26.33 325 SER A CA 1
ATOM 2595 C C . SER A 1 325 ? -18.457 -18.979 43.133 1.00 26.33 325 SER A C 1
ATOM 2597 O O . SER A 1 325 ? -18.197 -18.939 41.935 1.00 26.33 325 SER A O 1
ATOM 2599 N N . ASP A 1 326 ? -17.975 -18.144 44.048 1.00 26.30 326 ASP A N 1
ATOM 2600 C CA . ASP A 1 326 ? -16.612 -17.678 44.356 1.00 26.30 326 ASP A CA 1
ATOM 2601 C C . ASP A 1 326 ? -15.488 -17.676 43.285 1.00 26.30 326 ASP A C 1
ATOM 2603 O O . ASP A 1 326 ? -15.155 -18.697 42.689 1.00 26.30 326 ASP A O 1
ATOM 2607 N N . ASP A 1 327 ? -14.886 -16.483 43.160 1.00 31.89 327 ASP A N 1
ATOM 2608 C CA . ASP A 1 327 ? -13.486 -16.107 42.881 1.00 31.89 327 ASP A CA 1
ATOM 2609 C C . ASP A 1 327 ? -12.692 -16.752 41.727 1.00 31.89 327 ASP A C 1
ATOM 2611 O O . ASP A 1 327 ? -11.982 -17.737 41.910 1.00 31.89 327 ASP A O 1
ATOM 2615 N N . VAL A 1 328 ? -12.667 -16.042 40.586 1.00 28.58 328 VAL A N 1
ATOM 2616 C CA . VAL A 1 328 ? -11.470 -15.753 39.764 1.00 28.58 328 VAL A CA 1
ATOM 2617 C C . VAL A 1 328 ? -11.649 -14.338 39.186 1.00 28.58 328 VAL A C 1
ATOM 2619 O O . VAL A 1 328 ? -12.752 -13.997 38.757 1.00 28.58 328 VAL A O 1
ATOM 2622 N N . ASP A 1 329 ? -10.593 -13.516 39.213 1.00 28.73 329 ASP A N 1
ATOM 2623 C CA . ASP A 1 329 ? -10.547 -12.139 38.699 1.00 28.73 329 ASP A CA 1
ATOM 2624 C C . ASP A 1 329 ? -11.320 -11.970 37.382 1.00 28.73 329 ASP A C 1
ATOM 2626 O O . ASP A 1 329 ? -10.975 -12.530 36.341 1.00 28.73 329 ASP A O 1
ATOM 2630 N N . GLY A 1 330 ? -12.407 -11.199 37.452 1.00 26.06 330 GLY A N 1
ATOM 2631 C CA . GLY A 1 330 ? -13.344 -11.008 36.356 1.00 26.06 330 GLY A CA 1
ATOM 2632 C C . GLY A 1 330 ? -12.754 -10.163 35.234 1.00 26.06 330 GLY A C 1
ATOM 2633 O O . GLY A 1 330 ? -12.901 -8.938 35.230 1.00 26.06 330 GLY A O 1
ATOM 2634 N N . GLU A 1 331 ? -12.160 -10.814 34.236 1.00 30.22 331 GLU A N 1
ATOM 2635 C CA . GLU A 1 331 ? -12.067 -10.241 32.898 1.00 30.22 331 GLU A CA 1
ATOM 2636 C C . GLU A 1 331 ? -13.498 -10.011 32.394 1.00 30.22 331 GLU A C 1
ATOM 2638 O O . GLU A 1 331 ? -14.244 -10.935 32.073 1.00 30.22 331 GLU A O 1
ATOM 2643 N N . LYS A 1 332 ? -13.936 -8.748 32.413 1.00 29.47 332 LYS A N 1
ATOM 2644 C CA . LYS A 1 332 ? -15.217 -8.351 31.831 1.00 29.47 332 LYS A CA 1
ATOM 2645 C C . LYS A 1 332 ? -15.126 -8.544 30.320 1.00 29.47 332 LYS A C 1
ATOM 2647 O O . LYS A 1 332 ? -14.554 -7.709 29.623 1.00 29.47 332 LYS A O 1
ATOM 2652 N N . TYR A 1 333 ? -15.701 -9.638 29.839 1.00 39.31 333 TYR A N 1
ATOM 2653 C CA . TYR A 1 333 ? -16.007 -9.860 28.433 1.00 39.31 333 TYR A CA 1
ATOM 2654 C C . TYR A 1 333 ? -16.802 -8.663 27.899 1.00 39.31 333 TYR A C 1
ATOM 2656 O O . TYR A 1 333 ? -17.873 -8.341 28.420 1.00 39.31 333 TYR A O 1
ATOM 2664 N N . VAL A 1 334 ? -16.255 -7.965 26.903 1.00 43.19 334 VAL A N 1
ATOM 2665 C CA . VAL A 1 334 ? -16.973 -6.885 26.220 1.00 43.19 334 VAL A CA 1
ATOM 2666 C C . VAL A 1 334 ? -17.899 -7.548 25.212 1.00 43.19 334 VAL A C 1
ATOM 2668 O O . VAL A 1 334 ? -17.427 -8.339 24.407 1.00 43.19 334 VAL A O 1
ATOM 2671 N N . ASP A 1 335 ? -19.198 -7.260 25.268 1.00 47.25 335 ASP A N 1
ATOM 2672 C CA . ASP A 1 335 ? -20.146 -7.606 24.207 1.00 47.25 335 ASP A CA 1
ATOM 2673 C C . ASP A 1 335 ? -20.210 -6.444 23.211 1.00 47.25 335 ASP A C 1
ATOM 2675 O O . ASP A 1 335 ? -20.619 -5.351 23.581 1.00 47.25 335 ASP A O 1
ATOM 2679 N N . LEU A 1 336 ? -19.766 -6.661 21.972 1.00 50.91 336 LEU A N 1
ATOM 2680 C CA . LEU A 1 336 ? -19.801 -5.683 20.885 1.00 50.91 336 LEU A CA 1
ATOM 2681 C C . LEU A 1 336 ? -21.127 -5.766 20.118 1.00 50.91 336 LEU A C 1
ATOM 2683 O O . LEU A 1 336 ? -21.455 -4.840 19.383 1.00 50.91 336 LEU A O 1
ATOM 2687 N N . LYS A 1 337 ? -21.909 -6.848 20.260 1.00 44.22 337 LYS A N 1
ATOM 2688 C CA . LYS A 1 337 ? -23.211 -6.960 19.591 1.00 44.22 337 LYS A CA 1
ATOM 2689 C C . LYS A 1 337 ? -24.231 -6.091 20.317 1.00 44.22 337 LYS A C 1
ATOM 2691 O O . LYS A 1 337 ? -24.350 -6.136 21.533 1.00 44.22 337 LYS A O 1
ATOM 2696 N N . ASN A 1 338 ? -25.019 -5.334 19.551 1.00 44.53 338 ASN A N 1
ATOM 2697 C CA . ASN A 1 338 ? -26.064 -4.439 20.067 1.00 44.53 338 ASN A CA 1
ATOM 2698 C C . ASN A 1 338 ? -25.585 -3.303 20.989 1.00 44.53 338 ASN A C 1
ATOM 2700 O O . ASN A 1 338 ? -26.428 -2.679 21.636 1.00 44.53 338 ASN A O 1
ATOM 2704 N N . GLN A 1 339 ? -24.287 -2.993 21.042 1.00 50.47 339 GLN A N 1
ATOM 2705 C CA . GLN A 1 339 ? -23.866 -1.713 21.602 1.00 50.47 339 GLN A CA 1
ATOM 2706 C C . GLN A 1 339 ? -24.162 -0.607 20.589 1.00 50.47 339 GLN A C 1
ATOM 2708 O O . GLN A 1 339 ? -23.716 -0.670 19.443 1.00 50.47 339 GLN A O 1
ATOM 2713 N N . ASP A 1 340 ? -24.937 0.382 21.023 1.00 48.25 340 ASP A N 1
ATOM 2714 C CA . ASP A 1 340 ? -25.031 1.666 20.341 1.00 48.25 340 ASP A CA 1
ATOM 2715 C C . ASP A 1 340 ? -23.760 2.451 20.675 1.00 48.25 340 ASP A C 1
ATOM 2717 O O . ASP A 1 340 ? -23.608 3.015 21.762 1.00 48.25 340 ASP A O 1
ATOM 2721 N N . LEU A 1 341 ? -22.788 2.379 19.770 1.00 54.47 341 LEU A N 1
ATOM 2722 C CA . LEU A 1 341 ? -21.537 3.110 19.878 1.00 54.47 341 LEU A CA 1
ATOM 2723 C C . LEU A 1 341 ? -21.633 4.300 18.932 1.00 54.47 341 LEU A C 1
ATOM 2725 O O . LEU A 1 341 ? -21.319 4.195 17.749 1.00 54.47 341 LEU A O 1
ATOM 2729 N N . ILE A 1 342 ? -22.033 5.449 19.484 1.00 56.38 342 ILE A N 1
ATOM 2730 C CA . ILE A 1 342 ? -22.019 6.743 18.782 1.00 56.38 342 ILE A CA 1
ATOM 2731 C C . ILE A 1 342 ? -23.018 6.761 17.599 1.00 56.38 342 ILE A C 1
ATOM 2733 O O . ILE A 1 342 ? -22.689 7.215 16.506 1.00 56.38 342 ILE A O 1
ATOM 2737 N N . GLY A 1 343 ? -24.240 6.243 17.785 1.00 56.44 343 GLY A N 1
ATOM 2738 C CA . GLY A 1 343 ? -25.275 6.234 16.738 1.00 56.44 343 GLY A CA 1
ATOM 2739 C C . GLY A 1 343 ? -25.018 5.212 15.625 1.00 56.44 343 GLY A C 1
ATOM 2740 O O . GLY A 1 343 ? -25.590 5.302 14.537 1.00 56.44 343 GLY A O 1
ATOM 2741 N N . LYS A 1 344 ? -24.134 4.240 15.870 1.00 62.12 344 LYS A N 1
ATOM 2742 C CA . LYS A 1 344 ? -23.838 3.122 14.972 1.00 62.12 344 LYS A CA 1
ATOM 2743 C C . LYS A 1 344 ? -24.004 1.812 15.713 1.00 62.12 344 LYS A C 1
ATOM 2745 O O . LYS A 1 344 ? -23.519 1.650 16.834 1.00 62.12 344 LYS A O 1
ATOM 2750 N N . LYS A 1 345 ? -24.657 0.858 15.054 1.00 60.19 345 LYS A N 1
ATOM 2751 C CA . LYS A 1 345 ? -24.926 -0.462 15.613 1.00 60.19 345 LYS A CA 1
ATOM 2752 C C . LYS A 1 345 ? -24.087 -1.516 14.904 1.00 60.19 345 LYS A C 1
ATOM 2754 O O . LYS A 1 345 ? -24.104 -1.619 13.680 1.00 60.19 345 LYS A O 1
ATOM 2759 N N . ILE A 1 346 ? -23.381 -2.331 15.687 1.00 63.25 346 ILE A N 1
ATOM 2760 C CA . ILE A 1 346 ? -22.737 -3.552 15.191 1.00 63.25 346 ILE A CA 1
ATOM 2761 C C . ILE A 1 346 ? -23.810 -4.643 15.132 1.00 63.25 346 ILE A C 1
ATOM 2763 O O . ILE A 1 346 ? -24.273 -5.147 16.162 1.00 63.25 346 ILE A O 1
ATOM 2767 N N . ASN A 1 347 ? -24.222 -4.989 13.917 1.00 57.34 347 ASN A N 1
ATOM 2768 C CA . ASN A 1 347 ? -25.327 -5.910 13.661 1.00 57.34 347 ASN A CA 1
ATOM 2769 C C . ASN A 1 347 ? -24.909 -7.367 13.749 1.00 57.34 347 ASN A C 1
ATOM 2771 O O . ASN A 1 347 ? -25.638 -8.215 14.272 1.00 57.34 347 ASN A O 1
ATOM 2775 N N . SER A 1 348 ? -23.719 -7.670 13.246 1.00 60.75 348 SER A N 1
ATOM 2776 C CA . SER A 1 348 ? -23.182 -9.013 13.282 1.00 60.75 348 SER A CA 1
ATOM 2777 C C . SER A 1 348 ? -21.692 -8.976 13.579 1.00 60.75 348 SER A C 1
ATOM 2779 O O . SER A 1 348 ? -20.966 -8.071 13.178 1.00 60.75 348 SER A O 1
ATOM 2781 N N . VAL A 1 349 ? -21.261 -9.978 14.339 1.00 60.25 349 VAL A N 1
ATOM 2782 C CA . VAL A 1 349 ? -19.857 -10.320 14.534 1.00 60.25 349 VAL A CA 1
ATOM 2783 C C . VAL A 1 349 ? -19.764 -11.780 14.132 1.00 60.25 349 VAL A C 1
ATOM 2785 O O . VAL A 1 349 ? -20.413 -12.630 14.759 1.00 60.25 349 VAL A O 1
ATOM 2788 N N . GLN A 1 350 ? -19.051 -12.048 13.043 1.00 59.25 350 GLN A N 1
ATOM 2789 C CA . GLN A 1 350 ? -18.742 -13.394 12.578 1.00 59.25 350 GLN A CA 1
ATOM 2790 C C . GLN A 1 350 ? -17.272 -13.679 12.821 1.00 59.25 350 GLN A C 1
ATOM 2792 O O . GLN A 1 350 ? -16.419 -12.827 12.570 1.00 59.25 350 GLN A O 1
ATOM 2797 N N . GLN A 1 351 ? -16.984 -14.892 13.277 1.00 62.59 351 GLN A N 1
ATOM 2798 C CA . GLN A 1 351 ? -15.631 -15.291 13.599 1.00 62.59 351 GLN A CA 1
ATOM 2799 C C . GLN A 1 351 ? -15.274 -16.622 12.967 1.00 62.59 351 GLN A C 1
ATOM 2801 O O . GLN A 1 351 ? -16.026 -17.591 13.063 1.00 62.59 351 GLN A O 1
ATOM 2806 N N . TRP A 1 352 ? -14.091 -16.665 12.367 1.00 59.44 352 TRP A N 1
ATOM 2807 C CA . TRP A 1 352 ? -13.570 -17.856 11.715 1.00 59.44 352 TRP A CA 1
ATOM 2808 C C . TRP A 1 352 ? -12.131 -18.080 12.140 1.00 59.44 352 TRP A C 1
ATOM 2810 O O . TRP A 1 352 ? -11.350 -17.134 12.266 1.00 59.44 352 TRP A O 1
ATOM 2820 N N . ARG A 1 353 ? -11.786 -19.350 12.323 1.00 58.72 353 ARG A N 1
ATOM 2821 C CA . ARG A 1 353 ? -10.415 -19.796 12.515 1.00 58.72 353 ARG A CA 1
ATOM 2822 C C . ARG A 1 353 ? -9.957 -20.422 11.203 1.00 58.72 353 ARG A C 1
ATOM 2824 O O . ARG A 1 353 ? -10.539 -21.408 10.760 1.00 58.72 353 ARG A O 1
ATOM 2831 N N . MET A 1 354 ? -8.988 -19.800 10.542 1.00 56.03 354 MET A N 1
ATOM 2832 C CA . MET A 1 354 ? -8.407 -20.302 9.301 1.00 56.03 354 MET A CA 1
ATOM 2833 C C . MET A 1 354 ? -7.054 -20.933 9.591 1.00 56.03 354 MET A C 1
ATOM 2835 O O . MET A 1 354 ? -6.131 -20.234 10.000 1.00 56.03 354 MET A O 1
ATOM 2839 N N . ASP A 1 355 ? -6.922 -22.228 9.321 1.00 56.56 355 ASP A N 1
ATOM 2840 C CA . ASP A 1 355 ? -5.632 -22.908 9.341 1.00 56.56 355 ASP A CA 1
ATOM 2841 C C . ASP A 1 355 ? -4.898 -22.655 8.019 1.00 56.56 355 ASP A C 1
ATOM 2843 O O . ASP A 1 355 ? -5.323 -23.064 6.937 1.00 56.56 355 ASP A O 1
ATOM 2847 N N . GLY A 1 356 ? -3.787 -21.928 8.088 1.00 49.47 356 GLY A N 1
ATOM 2848 C CA . GLY A 1 356 ? -2.960 -21.609 6.936 1.00 49.47 356 GLY A CA 1
ATOM 2849 C C . GLY A 1 356 ? -2.213 -22.839 6.430 1.00 49.47 356 GLY A C 1
ATOM 2850 O O . GLY A 1 356 ? -1.298 -23.335 7.090 1.00 49.47 356 GLY A O 1
ATOM 2851 N N . GLY A 1 357 ? -2.556 -23.288 5.221 1.00 36.75 357 GLY A N 1
ATOM 2852 C CA . GLY A 1 357 ? -1.741 -24.227 4.455 1.00 36.75 357 GLY A CA 1
ATOM 2853 C C . GLY A 1 357 ? -0.367 -23.620 4.155 1.00 36.75 357 GLY A C 1
ATOM 2854 O O . GLY A 1 357 ? -0.264 -22.521 3.609 1.00 36.75 357 GLY A O 1
ATOM 2855 N N . GLY A 1 358 ? 0.701 -24.318 4.541 1.00 35.50 358 GLY A N 1
ATOM 2856 C CA . 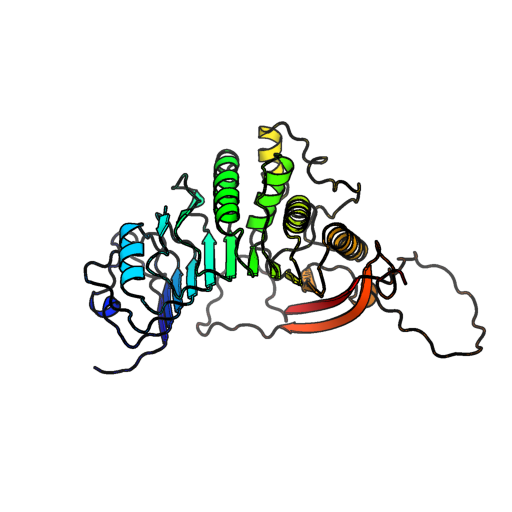GLY A 1 358 ? 2.072 -23.863 4.323 1.00 35.50 358 GLY A CA 1
ATOM 2857 C C . GLY A 1 358 ? 2.388 -23.688 2.835 1.00 35.50 358 GLY A C 1
ATOM 2858 O O . GLY A 1 358 ? 2.276 -24.631 2.052 1.00 35.50 358 GLY A O 1
ATOM 2859 N N . TYR A 1 359 ? 2.835 -22.493 2.446 1.00 31.64 359 TYR A N 1
ATOM 2860 C CA . TYR A 1 359 ? 3.410 -22.252 1.123 1.00 31.64 359 TYR A CA 1
ATOM 2861 C C . TYR A 1 359 ? 4.785 -22.933 1.050 1.00 31.64 359 TYR A C 1
ATOM 2863 O O . TYR A 1 359 ? 5.779 -22.418 1.559 1.00 31.64 359 TYR A O 1
ATOM 2871 N N . ARG A 1 360 ? 4.860 -24.109 0.418 1.00 29.98 360 ARG A N 1
ATOM 2872 C CA . ARG A 1 360 ? 6.135 -24.677 -0.036 1.00 29.98 360 ARG A CA 1
ATOM 2873 C C . ARG A 1 360 ? 6.477 -24.053 -1.386 1.00 29.98 360 ARG A C 1
ATOM 2875 O O . ARG A 1 360 ? 5.891 -24.427 -2.396 1.00 29.98 360 ARG A O 1
ATOM 2882 N N . ASN A 1 361 ? 7.448 -23.141 -1.427 1.00 32.56 361 ASN A N 1
ATOM 2883 C CA . ASN A 1 361 ? 8.092 -22.801 -2.697 1.00 32.56 361 ASN A CA 1
ATOM 2884 C C . ASN A 1 361 ? 8.814 -24.047 -3.232 1.00 32.56 361 ASN A C 1
ATOM 2886 O O . ASN A 1 361 ? 9.547 -24.709 -2.492 1.00 32.56 361 ASN A O 1
ATOM 2890 N N . GLY A 1 362 ? 8.620 -24.356 -4.516 1.00 34.06 362 GLY A N 1
ATOM 2891 C CA . GLY A 1 3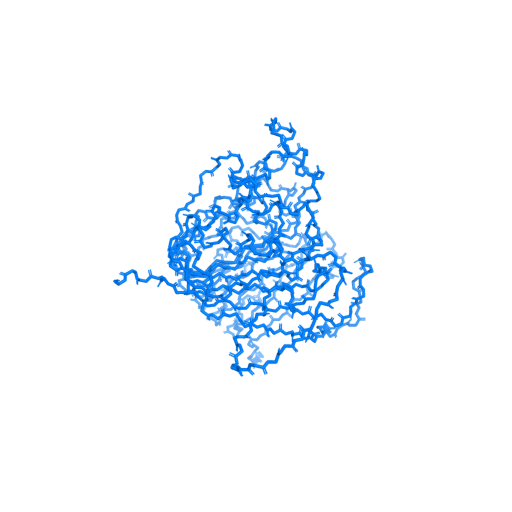62 ? 9.084 -25.571 -5.200 1.00 34.06 362 GLY A CA 1
ATOM 2892 C C . GLY A 1 362 ? 10.602 -25.753 -5.343 1.00 34.06 362 GLY A C 1
ATOM 2893 O O . GLY A 1 362 ? 11.025 -26.455 -6.246 1.00 34.06 362 GLY A O 1
ATOM 2894 N N . ASN A 1 363 ? 11.422 -25.145 -4.478 1.00 34.22 363 ASN A N 1
ATOM 2895 C CA . ASN A 1 363 ? 12.886 -25.183 -4.564 1.00 34.22 363 ASN A CA 1
ATOM 2896 C C . ASN A 1 363 ? 13.617 -25.547 -3.260 1.00 34.22 363 ASN A C 1
ATOM 2898 O O . ASN A 1 363 ? 14.822 -25.322 -3.169 1.00 34.22 363 ASN A O 1
ATOM 2902 N N . GLY A 1 364 ? 12.938 -26.123 -2.261 1.00 29.80 364 GLY A N 1
ATOM 2903 C CA . GLY A 1 364 ? 13.583 -26.933 -1.211 1.00 29.80 364 GLY A CA 1
ATOM 2904 C C . GLY A 1 364 ? 14.765 -26.312 -0.444 1.00 29.80 364 GLY A C 1
ATOM 2905 O O . GLY A 1 364 ? 15.556 -27.053 0.132 1.00 29.80 364 GLY A O 1
ATOM 2906 N N . ARG A 1 365 ? 14.922 -24.982 -0.412 1.00 26.45 365 ARG A N 1
ATOM 2907 C CA . ARG A 1 365 ? 15.970 -24.305 0.364 1.00 26.45 365 ARG A CA 1
ATOM 2908 C C . ARG A 1 365 ? 15.348 -23.309 1.329 1.00 26.45 365 ARG A C 1
ATOM 2910 O O . ARG A 1 365 ? 14.681 -22.367 0.912 1.00 26.45 365 ARG A O 1
ATOM 2917 N N . ARG A 1 366 ? 15.609 -23.543 2.618 1.00 28.92 366 ARG A N 1
ATOM 2918 C CA . ARG A 1 366 ? 15.395 -22.590 3.709 1.00 28.92 366 ARG A CA 1
ATOM 2919 C C . ARG A 1 366 ? 16.302 -21.385 3.467 1.00 28.92 366 ARG A C 1
ATOM 2921 O O . ARG A 1 366 ? 17.521 -21.543 3.433 1.00 28.92 366 ARG A O 1
ATOM 2928 N N . CYS A 1 367 ? 15.725 -20.200 3.306 1.00 26.06 367 CYS A N 1
ATOM 2929 C CA . CYS A 1 367 ? 16.461 -18.973 3.583 1.00 26.06 367 CYS A CA 1
ATOM 2930 C C . CYS A 1 367 ? 16.621 -18.910 5.105 1.00 26.06 367 CYS A C 1
ATOM 2932 O O . CYS A 1 367 ? 15.633 -18.831 5.828 1.00 26.06 367 CYS A O 1
ATOM 2934 N N . GLY A 1 368 ? 17.855 -19.092 5.574 1.00 27.95 368 GLY A N 1
ATOM 2935 C CA . GLY A 1 368 ? 18.206 -18.989 6.984 1.00 27.95 368 GLY A CA 1
ATOM 2936 C C . GLY A 1 368 ? 18.173 -17.537 7.451 1.00 27.95 368 GLY A C 1
ATOM 2937 O O . GLY A 1 368 ? 18.619 -16.648 6.730 1.00 27.95 368 GLY A O 1
ATOM 2938 N N . GLY A 1 369 ? 17.650 -17.342 8.657 1.00 27.67 369 GLY A N 1
ATOM 2939 C CA . GLY A 1 369 ? 17.551 -16.065 9.352 1.00 27.67 369 GLY A CA 1
ATOM 2940 C C . GLY A 1 369 ? 16.293 -16.064 10.211 1.00 27.67 369 GLY A C 1
ATOM 2941 O O . GLY A 1 369 ? 15.208 -15.868 9.687 1.00 27.67 369 GLY A O 1
ATOM 2942 N N . ASP A 1 370 ? 16.479 -16.328 11.500 1.00 27.86 370 ASP A N 1
ATOM 2943 C CA . ASP A 1 370 ? 15.498 -16.380 12.590 1.00 27.86 370 ASP A CA 1
ATOM 2944 C C . ASP A 1 370 ? 14.594 -17.619 12.653 1.00 27.86 370 ASP A C 1
ATOM 2946 O O . ASP A 1 370 ? 13.630 -17.815 11.915 1.00 27.86 370 ASP A O 1
ATOM 2950 N N . GLY A 1 371 ? 14.937 -18.489 13.607 1.00 30.00 371 GLY A N 1
ATOM 2951 C CA . GLY A 1 371 ? 14.164 -19.662 13.976 1.00 30.00 371 GLY A CA 1
ATOM 2952 C C . GLY A 1 371 ? 12.808 -19.282 14.560 1.00 30.00 371 GLY A C 1
ATOM 2953 O O . GLY A 1 371 ? 12.661 -19.149 15.769 1.00 30.00 371 GLY A O 1
ATOM 2954 N N . PHE A 1 372 ? 11.800 -19.193 13.702 1.00 33.06 372 PHE A N 1
ATOM 2955 C CA . PHE A 1 372 ? 10.408 -19.362 14.084 1.00 33.06 372 PHE A CA 1
ATOM 2956 C C . PHE A 1 372 ? 9.870 -20.591 13.360 1.00 33.06 372 PHE A C 1
ATOM 2958 O O . PHE A 1 372 ? 9.947 -20.695 12.140 1.00 33.06 372 PHE A O 1
ATOM 2965 N N . ASN A 1 373 ? 9.376 -21.554 14.139 1.00 31.86 373 ASN A N 1
ATOM 2966 C CA . ASN A 1 373 ? 8.700 -22.751 13.650 1.00 31.86 373 ASN A CA 1
ATOM 2967 C C . ASN A 1 373 ? 7.674 -22.375 12.565 1.00 31.86 373 ASN A C 1
ATOM 2969 O O . ASN A 1 373 ? 6.708 -21.670 12.858 1.00 31.86 373 ASN A O 1
ATOM 2973 N N . ASP A 1 374 ? 7.844 -22.904 11.351 1.00 37.59 374 ASP A N 1
ATOM 2974 C CA . ASP A 1 374 ? 6.841 -22.913 10.273 1.00 37.59 374 ASP A CA 1
ATOM 2975 C C . ASP A 1 374 ? 5.690 -23.887 10.621 1.00 37.59 374 ASP A C 1
ATOM 2977 O O . ASP A 1 374 ? 5.389 -24.838 9.897 1.00 37.59 374 ASP A O 1
ATOM 2981 N N . GLY A 1 375 ? 5.080 -23.689 11.791 1.00 38.69 375 GLY A N 1
ATOM 2982 C CA . GLY A 1 375 ? 3.849 -24.348 12.206 1.00 38.69 375 GLY A CA 1
ATOM 2983 C C . GLY A 1 375 ? 2.640 -23.738 11.499 1.00 38.69 375 GLY A C 1
ATOM 2984 O O . GLY A 1 375 ? 2.677 -22.589 11.057 1.00 38.69 375 GLY A O 1
ATOM 2985 N N . VAL A 1 376 ? 1.577 -24.536 11.382 1.00 42.19 376 VAL A N 1
ATOM 2986 C CA . VAL A 1 376 ? 0.264 -24.164 10.831 1.00 42.19 376 VAL A CA 1
ATOM 2987 C C . VAL A 1 376 ? -0.123 -22.755 11.293 1.00 42.19 376 VAL A C 1
ATOM 2989 O O . VAL A 1 376 ? -0.193 -22.478 12.489 1.00 42.19 376 VAL A O 1
ATOM 2992 N N . LYS A 1 377 ? -0.299 -21.839 10.334 1.00 56.94 377 LYS A N 1
ATOM 2993 C CA . LYS A 1 377 ? -0.582 -20.427 10.615 1.00 56.94 377 LYS A CA 1
ATOM 2994 C C . LYS A 1 377 ? -2.063 -20.274 10.888 1.00 56.94 377 LYS A C 1
ATOM 2996 O O . LYS A 1 377 ? -2.828 -20.130 9.940 1.00 56.94 377 LYS A O 1
ATOM 3001 N N . THR A 1 378 ? -2.473 -20.311 12.142 1.00 61.97 378 THR A N 1
ATOM 3002 C CA . THR A 1 378 ? -3.881 -20.107 12.455 1.00 61.97 378 THR A CA 1
ATOM 3003 C C . THR A 1 378 ? -4.187 -18.610 12.543 1.00 61.97 378 THR A C 1
ATOM 3005 O O . THR A 1 378 ? -3.585 -17.874 13.327 1.00 61.97 378 THR A O 1
ATOM 3008 N N . MET A 1 379 ? -5.081 -18.139 11.671 1.00 62.66 379 MET A N 1
ATOM 3009 C CA . MET A 1 379 ? -5.593 -16.768 11.669 1.00 62.66 379 MET A CA 1
ATOM 3010 C C . MET A 1 379 ? -7.011 -16.737 12.204 1.00 62.66 379 MET A C 1
ATOM 3012 O O . MET A 1 379 ? -7.871 -17.514 11.790 1.00 62.66 379 MET A O 1
ATOM 3016 N N . VAL A 1 380 ? -7.257 -15.768 13.069 1.00 65.88 380 VAL A N 1
ATOM 3017 C CA . VAL A 1 380 ? -8.582 -15.394 13.527 1.00 65.88 380 VAL A CA 1
ATOM 3018 C C . VAL A 1 380 ? -9.083 -14.277 12.634 1.00 65.88 380 VAL A C 1
ATOM 3020 O O . VAL A 1 380 ? -8.428 -13.246 12.498 1.00 65.88 380 VAL A O 1
ATOM 3023 N N . VAL A 1 381 ? -10.264 -14.449 12.058 1.00 59.38 381 VAL A N 1
ATOM 3024 C CA . VAL A 1 381 ? -10.947 -13.379 11.332 1.00 59.38 381 VAL A CA 1
ATOM 3025 C C . VAL A 1 381 ? -12.184 -12.985 12.105 1.00 59.38 381 VAL A C 1
ATOM 3027 O O . VAL A 1 381 ? -13.050 -13.827 12.308 1.00 59.38 381 VAL A O 1
ATOM 3030 N N . VAL A 1 382 ? -12.261 -11.716 12.494 1.00 68.38 382 VAL A N 1
ATOM 3031 C CA . VAL A 1 382 ? -13.447 -11.081 13.070 1.00 68.38 382 VAL A CA 1
ATOM 3032 C C . VAL A 1 382 ? -14.038 -10.164 12.004 1.00 68.38 382 VAL A C 1
ATOM 3034 O O . VAL A 1 382 ? -13.392 -9.209 11.582 1.00 68.38 382 VAL A O 1
ATOM 3037 N N . VAL A 1 383 ? -15.246 -10.464 11.541 1.00 65.19 383 VAL A N 1
ATOM 3038 C CA . VAL A 1 383 ? -15.992 -9.641 10.579 1.00 65.19 383 VAL A CA 1
ATOM 3039 C C . VAL A 1 383 ? -17.121 -8.945 11.314 1.00 65.19 383 VAL A C 1
ATOM 3041 O O . VAL A 1 383 ? -17.923 -9.614 11.963 1.00 65.19 383 VAL A O 1
ATOM 3044 N N . MET A 1 384 ? -17.185 -7.625 11.188 1.00 75.06 384 MET A N 1
ATOM 3045 C CA . MET A 1 384 ? -18.226 -6.776 11.753 1.00 75.06 384 MET A CA 1
ATOM 3046 C C . MET A 1 384 ? -19.023 -6.107 10.630 1.00 75.06 384 MET A C 1
ATOM 3048 O O . MET A 1 384 ? -18.439 -5.466 9.752 1.00 75.06 384 MET A O 1
ATOM 3052 N N . GLU A 1 385 ? -20.347 -6.255 10.674 1.00 72.69 385 GLU A N 1
ATOM 3053 C CA . GLU A 1 385 ? -21.296 -5.493 9.849 1.00 72.69 385 GLU A CA 1
ATOM 3054 C C . GLU A 1 385 ? -21.870 -4.349 10.683 1.00 72.69 385 GLU A C 1
ATOM 3056 O O . GLU A 1 385 ? -22.322 -4.565 11.812 1.00 72.69 385 GLU A O 1
ATOM 3061 N N . ILE A 1 386 ? -21.812 -3.138 10.135 1.00 75.88 386 ILE A N 1
ATOM 3062 C CA . ILE A 1 386 ? -22.133 -1.894 10.830 1.00 75.88 386 ILE A CA 1
ATOM 3063 C C . ILE A 1 386 ? -23.265 -1.205 10.070 1.00 75.88 386 ILE A C 1
ATOM 3065 O O . ILE A 1 386 ? -23.187 -1.047 8.856 1.00 75.88 386 ILE A O 1
ATOM 3069 N N . GLU A 1 387 ? -24.301 -0.773 10.784 1.00 69.06 387 GLU A N 1
ATOM 3070 C CA . GLU A 1 387 ? -25.363 0.071 10.232 1.00 69.06 387 GLU A CA 1
ATOM 3071 C C . GLU A 1 387 ? -25.468 1.381 11.015 1.00 69.06 387 GLU A C 1
ATOM 3073 O O . GLU A 1 387 ? -25.279 1.424 12.238 1.00 69.06 387 GLU A O 1
ATOM 3078 N N . ALA A 1 388 ? -25.784 2.462 10.300 1.00 60.84 388 ALA A N 1
ATOM 3079 C CA . ALA A 1 388 ? -26.159 3.725 10.918 1.00 60.84 388 ALA A CA 1
ATOM 3080 C C . ALA A 1 388 ? -27.510 3.565 11.630 1.00 60.84 388 ALA A C 1
ATOM 3082 O O . ALA A 1 388 ? -28.474 3.070 11.042 1.00 60.84 388 ALA A O 1
ATOM 3083 N N . VAL A 1 389 ? -27.589 3.997 12.888 1.00 56.47 389 VAL A N 1
ATOM 3084 C CA . VAL A 1 389 ? -28.859 4.061 13.613 1.00 56.47 389 VAL A CA 1
ATOM 3085 C C . VAL A 1 389 ? -29.609 5.280 13.086 1.00 56.47 389 VAL A C 1
ATOM 3087 O O . VAL A 1 389 ? -29.195 6.418 13.294 1.00 56.47 389 VAL A O 1
ATOM 3090 N N . VAL A 1 390 ? -30.687 5.046 12.339 1.00 46.62 390 VAL A N 1
ATOM 3091 C CA . VAL A 1 390 ? -31.612 6.115 11.957 1.00 46.62 390 VAL A CA 1
ATOM 3092 C C . VAL A 1 390 ? -32.510 6.363 13.162 1.00 46.62 390 VAL A C 1
ATOM 3094 O O . VAL A 1 390 ? -33.338 5.512 13.483 1.00 46.62 390 VAL A O 1
ATOM 3097 N N . ASP A 1 391 ? -32.332 7.500 13.835 1.00 41.97 391 ASP A N 1
ATOM 3098 C CA . ASP A 1 391 ? -33.293 7.975 14.831 1.00 41.97 391 ASP A CA 1
ATOM 3099 C C . ASP A 1 391 ? -34.655 8.151 14.134 1.00 41.97 391 ASP A C 1
ATOM 3101 O O . ASP A 1 391 ? -34.818 9.030 13.2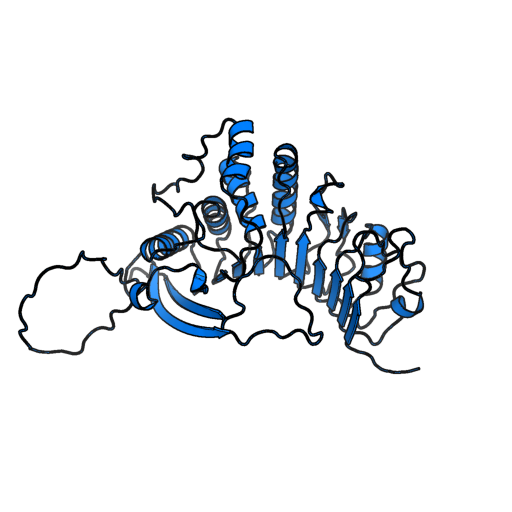83 1.00 41.97 391 ASP A O 1
ATOM 3105 N N . THR A 1 392 ? -35.608 7.267 14.440 1.00 34.66 392 THR A N 1
ATOM 3106 C CA . THR A 1 392 ? -37.013 7.361 14.000 1.00 34.66 392 THR A CA 1
ATOM 3107 C C . THR A 1 392 ? -37.872 8.091 15.007 1.00 34.66 392 THR A C 1
ATOM 3109 O O . THR A 1 392 ? -37.768 7.730 16.204 1.00 34.66 392 THR A O 1
#

InterPro domains:
  IPR032675 Leucine-rich repeat domain superfamily [G3DSA:3.80.10.10] (28-295)
  IPR044997 F-box protein, plant [PTHR32153] (3-290)
  IPR055411 F-box/LRR-repeat protein 15/At3g58940/PEG3-like, LRR domain [PF24758] (3-107)

Foldseek 3Di:
DDDLAQEDEEAAQPVPCPDDADEDDQVVQQDQRHQEYAYAHHLNHEHDRPDQRAPANHAYYHYENHAYAPVNQVSNLLNHQNHAYYAYHQYANQQEDECVSVLNHAEYEYEHECVNQPPDLHPAHDYHPCPNYQEYAYHYLDHDLDLVSLVSVLVRLQRNQQVQQEHQYYEYEPVSLLSLLVCLLVVNDHAQHCHQEYEYQDFQFLSRLSSVLNNLLSHANHAEYEYHPDDDRDDPQLVSVVVNCVVVVHDSVVSSQDPVRDDGHSDSAADELVSVVVVVLSNVVSYDNHFKYKYKDWVRRYPDDPPLNDDDDDDDDDDDDDDDDDDDPDPPRDHQAQDCRPQKGFPDKDKDKDFDDDDDDPPPDDPDDDDDDPPTGIMIMIMTGMDGRDDD